Protein AF-A0A3D2C3Z0-F1 (afdb_monomer)

Nearest PDB structures (foldseek):
  6zbx-assembly2_B  TM=6.885E-01  e=6.252E-03  Niallia circulans
  4d4d-assembly1_A  TM=7.035E-01  e=7.865E-03  Niallia circulans
  5n0f-assembly2_B  TM=6.857E-01  e=1.084E-02  Niallia circulans
  6zbw-assembly2_B  TM=6.750E-01  e=1.969E-02  Niallia circulans
  4d4c-assembly2_B  TM=6.571E-01  e=2.842E-02  Niallia circulans

Structure (mmCIF, N/CA/C/O backbone):
data_AF-A0A3D2C3Z0-F1
#
_entry.id   AF-A0A3D2C3Z0-F1
#
loop_
_atom_site.group_PDB
_atom_site.id
_atom_site.type_symbol
_atom_site.label_atom_id
_atom_site.label_alt_id
_atom_site.label_comp_id
_atom_site.label_asym_id
_atom_site.label_entity_id
_atom_site.label_seq_id
_atom_site.pdbx_PDB_ins_code
_atom_site.Cartn_x
_atom_site.Cartn_y
_atom_site.Cartn_z
_atom_site.occupancy
_atom_site.B_iso_or_equiv
_atom_site.auth_seq_id
_atom_site.auth_comp_id
_atom_site.auth_asym_id
_atom_site.auth_atom_id
_atom_site.pdbx_PDB_model_num
ATOM 1 N N . MET A 1 1 ? 3.408 -24.732 -1.183 1.00 53.69 1 MET A N 1
ATOM 2 C CA . MET A 1 1 ? 3.438 -24.871 0.287 1.00 53.69 1 MET A CA 1
ATOM 3 C C . MET A 1 1 ? 4.216 -23.723 0.920 1.00 53.69 1 MET A C 1
ATOM 5 O O . MET A 1 1 ? 3.668 -23.059 1.785 1.00 53.69 1 MET A O 1
ATOM 9 N N . ASP A 1 2 ? 5.386 -23.364 0.386 1.00 82.00 2 ASP A N 1
ATOM 10 C CA . ASP A 1 2 ? 6.302 -22.374 0.982 1.00 82.00 2 ASP A CA 1
ATOM 11 C C . ASP A 1 2 ? 5.716 -20.996 1.355 1.00 82.00 2 ASP A C 1
ATOM 13 O O . ASP A 1 2 ? 6.081 -20.459 2.402 1.00 82.00 2 ASP A O 1
ATOM 17 N N . PHE A 1 3 ? 4.820 -20.408 0.547 1.00 88.25 3 PHE A N 1
ATOM 18 C CA . PHE A 1 3 ? 4.250 -19.080 0.839 1.00 88.25 3 PHE A CA 1
ATOM 19 C C . PHE A 1 3 ? 3.250 -19.091 2.000 1.00 88.25 3 PHE A C 1
ATOM 21 O O . PHE A 1 3 ? 3.317 -18.215 2.858 1.00 88.25 3 PHE A O 1
ATOM 28 N N . LEU A 1 4 ? 2.367 -20.094 2.058 1.00 91.88 4 LEU A N 1
ATOM 29 C CA . LEU A 1 4 ? 1.400 -20.237 3.153 1.00 91.88 4 LEU A CA 1
ATOM 30 C C . LEU A 1 4 ? 2.118 -20.544 4.470 1.00 91.88 4 LEU A C 1
ATOM 32 O O . LEU A 1 4 ? 1.808 -19.940 5.494 1.00 91.88 4 LEU A O 1
ATOM 36 N N . ASP A 1 5 ? 3.139 -21.403 4.431 1.00 90.69 5 ASP A N 1
ATOM 37 C CA . ASP A 1 5 ? 3.971 -21.682 5.602 1.00 90.69 5 ASP A CA 1
ATOM 38 C C . ASP A 1 5 ? 4.759 -20.439 6.033 1.00 90.69 5 ASP A C 1
ATOM 40 O O . ASP A 1 5 ? 4.932 -20.181 7.223 1.00 90.69 5 ASP A O 1
ATOM 44 N N . GLY A 1 6 ? 5.240 -19.643 5.073 1.00 90.94 6 GLY A N 1
ATOM 45 C CA . GLY A 1 6 ? 5.873 -18.350 5.331 1.00 90.94 6 GLY A CA 1
ATOM 46 C C . GLY A 1 6 ? 4.940 -17.368 6.035 1.00 90.94 6 GLY A C 1
ATOM 47 O O . GLY A 1 6 ? 5.336 -16.784 7.045 1.00 90.94 6 GLY A O 1
ATOM 48 N N . ALA A 1 7 ? 3.706 -17.236 5.545 1.00 92.44 7 ALA A N 1
ATOM 49 C CA . ALA A 1 7 ? 2.677 -16.391 6.142 1.00 92.44 7 ALA A CA 1
ATOM 50 C C . ALA A 1 7 ? 2.321 -16.852 7.563 1.00 92.44 7 ALA A C 1
ATOM 52 O O . ALA A 1 7 ? 2.337 -16.038 8.486 1.00 92.44 7 ALA A O 1
ATOM 53 N N . ARG A 1 8 ? 2.108 -18.160 7.773 1.00 92.62 8 ARG A N 1
ATOM 54 C CA . ARG A 1 8 ? 1.844 -18.724 9.108 1.00 92.62 8 ARG A CA 1
ATOM 55 C C . ARG A 1 8 ? 2.998 -18.482 10.076 1.00 92.62 8 ARG A C 1
ATOM 57 O O . ARG A 1 8 ? 2.762 -17.980 11.164 1.00 92.62 8 ARG A O 1
ATOM 64 N N . ARG A 1 9 ? 4.253 -18.714 9.673 1.00 93.44 9 ARG A N 1
ATOM 65 C CA . ARG A 1 9 ? 5.418 -18.420 10.534 1.00 93.44 9 ARG A CA 1
ATOM 66 C C . ARG A 1 9 ? 5.531 -16.940 10.903 1.00 93.44 9 ARG A C 1
ATOM 68 O O . ARG A 1 9 ? 5.956 -16.623 12.013 1.00 93.44 9 ARG A O 1
ATOM 75 N N . ALA A 1 10 ? 5.215 -16.039 9.971 1.00 92.50 10 ALA A N 1
ATOM 76 C CA . ALA A 1 10 ? 5.201 -14.605 10.247 1.00 92.50 10 ALA A CA 1
ATOM 77 C C . ALA A 1 10 ? 4.101 -14.255 11.259 1.00 92.50 10 ALA A C 1
ATOM 79 O O . ALA A 1 10 ? 4.373 -13.533 12.218 1.00 92.50 10 ALA A O 1
ATOM 80 N N . LEU A 1 11 ? 2.908 -14.830 11.092 1.00 92.94 11 LEU A N 1
ATOM 81 C CA . LEU A 1 11 ? 1.795 -14.658 12.017 1.00 92.94 11 LEU A CA 1
ATOM 82 C C . LEU A 1 11 ? 2.115 -15.225 13.407 1.00 92.94 11 LEU A C 1
ATOM 84 O O . LEU A 1 11 ? 1.961 -14.519 14.397 1.00 92.94 11 LEU A O 1
ATOM 88 N N . ASP A 1 12 ? 2.651 -16.444 13.496 1.00 92.50 12 ASP A N 1
ATOM 89 C CA . ASP A 1 12 ? 3.078 -17.067 14.758 1.00 92.50 12 ASP A CA 1
ATOM 90 C C . ASP A 1 12 ? 4.076 -16.190 15.520 1.00 92.50 12 ASP A C 1
ATOM 92 O O . ASP A 1 12 ? 4.072 -16.131 16.752 1.00 92.50 12 ASP A O 1
ATOM 96 N N . PHE A 1 13 ? 4.961 -15.504 14.793 1.00 93.69 13 PHE A N 1
ATOM 97 C CA . PHE A 1 13 ? 5.891 -14.562 15.393 1.00 93.69 13 PHE A CA 1
ATOM 98 C C . PHE A 1 13 ? 5.168 -13.333 15.952 1.00 93.69 13 PHE A C 1
ATOM 100 O O . PHE A 1 13 ? 5.453 -12.947 17.088 1.00 93.69 13 PHE A O 1
ATOM 107 N N . THR A 1 14 ? 4.247 -12.722 15.200 1.00 94.00 14 THR A N 1
ATOM 108 C CA . THR A 1 14 ? 3.534 -11.520 15.657 1.00 94.00 14 THR A CA 1
ATOM 109 C C . THR A 1 14 ? 2.558 -11.822 16.792 1.00 94.00 14 THR A C 1
ATOM 111 O O . THR A 1 14 ? 2.465 -11.018 17.720 1.00 94.00 14 THR A O 1
ATOM 114 N N . GLN A 1 15 ? 1.944 -13.013 16.821 1.00 94.44 15 GLN A N 1
ATOM 115 C CA . GLN A 1 15 ? 1.059 -13.462 17.909 1.00 94.44 15 GLN A CA 1
ATOM 116 C C . GLN A 1 15 ? 1.716 -13.428 19.294 1.00 94.44 15 GLN A C 1
ATOM 118 O O . GLN A 1 15 ? 1.035 -13.241 20.298 1.00 94.44 15 GLN A O 1
ATOM 123 N N . ARG A 1 16 ? 3.049 -13.528 19.375 1.00 95.00 16 ARG A N 1
ATOM 124 C CA . ARG A 1 16 ? 3.803 -13.420 20.641 1.00 95.00 16 ARG A CA 1
ATOM 125 C C . ARG A 1 16 ? 3.690 -12.050 21.309 1.00 95.00 16 ARG A C 1
ATOM 127 O O . ARG A 1 16 ? 4.049 -11.915 22.475 1.00 95.00 16 ARG A O 1
ATOM 134 N N . PHE A 1 17 ? 3.251 -11.047 20.558 1.00 96.50 17 PHE A N 1
ATOM 135 C CA . PHE A 1 17 ? 3.142 -9.659 20.988 1.00 96.50 17 PHE A CA 1
ATOM 136 C C . PHE A 1 17 ? 1.690 -9.183 21.061 1.00 96.50 17 PHE A C 1
ATOM 138 O O . PHE A 1 17 ? 1.469 -8.005 21.339 1.00 96.50 17 PHE A O 1
ATOM 145 N N . LEU A 1 18 ? 0.717 -10.058 20.780 1.00 97.38 18 LEU A N 1
ATOM 146 C CA . LEU A 1 18 ? -0.697 -9.712 20.830 1.00 97.38 18 LEU A CA 1
ATOM 147 C C . LEU A 1 18 ? -1.144 -9.523 22.284 1.00 97.38 18 LEU A C 1
ATOM 149 O O . LEU A 1 18 ? -0.844 -10.337 23.159 1.00 97.38 18 LEU A O 1
ATOM 153 N N . VAL A 1 19 ? -1.884 -8.451 22.524 1.00 97.25 19 VAL A N 1
ATOM 154 C CA . VAL A 1 19 ? -2.541 -8.131 23.787 1.00 97.25 19 VAL A CA 1
ATOM 155 C C . VAL A 1 19 ? -4.018 -7.920 23.506 1.00 97.25 19 VAL A C 1
ATOM 157 O O . VAL A 1 19 ? -4.378 -7.326 22.491 1.00 97.25 19 VAL A O 1
ATOM 160 N N . THR A 1 20 ? -4.854 -8.391 24.425 1.00 97.88 20 THR A N 1
ATOM 161 C CA . THR A 1 20 ? -6.291 -8.126 24.433 1.00 97.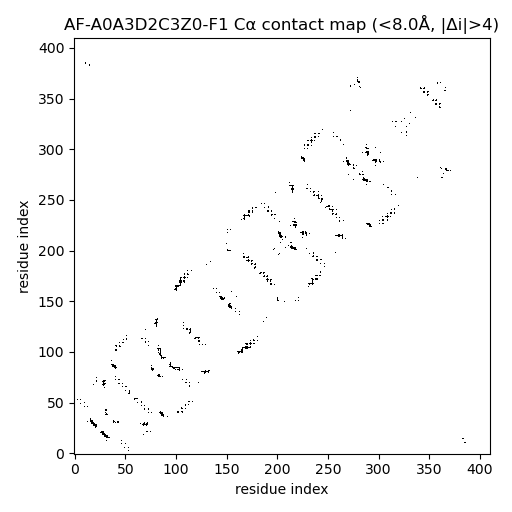88 20 THR A CA 1
ATOM 162 C C . THR A 1 20 ? -6.639 -7.329 25.680 1.00 97.88 20 THR A C 1
ATOM 164 O O . THR A 1 20 ? -6.213 -7.682 26.783 1.00 97.88 20 THR A O 1
ATOM 167 N N . GLU A 1 21 ? -7.447 -6.291 25.519 1.00 96.12 21 GLU A N 1
ATOM 168 C CA . GLU A 1 21 ? -8.000 -5.508 26.623 1.00 96.12 21 GLU A CA 1
ATOM 169 C C . GLU A 1 21 ? -9.461 -5.137 26.333 1.00 96.12 21 GLU A C 1
ATOM 171 O O . GLU A 1 21 ? -9.876 -5.178 25.174 1.00 96.12 21 GLU A O 1
ATOM 176 N N . PRO A 1 22 ? -10.280 -4.832 27.352 1.00 97.75 22 PRO A N 1
ATOM 177 C CA . PRO A 1 22 ? -11.629 -4.339 27.111 1.00 97.75 22 PRO A CA 1
ATOM 178 C C . PRO A 1 22 ? -11.583 -2.900 26.585 1.00 97.75 22 PRO A C 1
ATOM 180 O O . PRO A 1 22 ? -10.921 -2.047 27.177 1.00 97.75 22 PRO A O 1
ATOM 183 N N . ASP A 1 23 ? -12.333 -2.619 25.522 1.00 95.12 23 ASP A N 1
ATOM 184 C CA . ASP A 1 23 ? -12.636 -1.256 25.089 1.00 95.12 23 ASP A CA 1
ATOM 185 C C . ASP A 1 23 ? -13.309 -0.496 26.252 1.00 95.12 23 ASP A C 1
ATOM 187 O O . ASP A 1 23 ? -14.339 -0.949 26.764 1.00 95.12 23 ASP A O 1
ATOM 191 N N . PRO A 1 24 ? -12.764 0.653 26.693 1.00 94.00 24 PRO A N 1
ATOM 192 C CA . PRO A 1 24 ? -13.335 1.439 27.782 1.00 94.00 24 PRO A CA 1
ATOM 193 C C . PRO A 1 24 ? -14.790 1.880 27.568 1.00 94.00 24 PRO A C 1
ATOM 195 O O . PRO A 1 24 ? -15.494 2.107 28.555 1.00 94.00 24 PRO A O 1
ATOM 198 N N . ALA A 1 25 ? -15.233 2.041 26.318 1.00 92.31 25 ALA A N 1
ATOM 199 C CA . ALA A 1 25 ? -16.575 2.515 25.992 1.00 92.31 25 ALA A CA 1
ATOM 200 C C . ALA A 1 25 ? -17.605 1.376 25.961 1.00 92.31 25 ALA A C 1
ATOM 202 O O . ALA A 1 25 ? -18.664 1.488 26.582 1.00 92.31 25 ALA A O 1
ATOM 203 N N . SER A 1 26 ? -17.304 0.283 25.256 1.00 94.31 26 SER A N 1
ATOM 204 C CA . SER A 1 26 ? -18.239 -0.837 25.067 1.00 94.31 26 SER A CA 1
ATOM 205 C C . SER A 1 26 ? -18.057 -1.988 26.064 1.00 94.31 26 SER A C 1
ATOM 207 O O . SER A 1 26 ? -18.986 -2.764 26.292 1.00 94.31 26 SER A O 1
ATOM 209 N N . GLY A 1 27 ? -16.871 -2.122 26.664 1.00 96.62 27 GLY A N 1
ATOM 210 C CA . GLY A 1 27 ? -16.459 -3.285 27.451 1.00 96.62 27 GLY A CA 1
ATOM 211 C C . GLY A 1 27 ? -16.124 -4.525 26.612 1.00 96.62 27 GLY A C 1
ATOM 212 O O . GLY A 1 27 ? -15.727 -5.546 27.180 1.00 96.62 27 GLY A O 1
ATOM 213 N N . GLU A 1 28 ? -16.273 -4.470 25.286 1.00 97.50 28 GLU A N 1
ATOM 214 C CA . GLU A 1 28 ? -15.940 -5.579 24.393 1.00 97.50 28 GLU A CA 1
ATOM 215 C C . GLU A 1 28 ? -14.419 -5.732 24.236 1.00 97.50 28 GLU A C 1
ATOM 217 O O . GLU A 1 28 ? -13.689 -4.744 24.294 1.00 97.50 28 GLU A O 1
ATOM 222 N N . PRO A 1 29 ? -13.898 -6.952 24.022 1.00 98.25 29 PRO A N 1
ATOM 223 C CA . PRO A 1 29 ? -12.467 -7.139 23.838 1.00 98.25 29 PRO A CA 1
ATOM 224 C C . PRO A 1 29 ? -11.998 -6.508 22.523 1.00 98.25 29 PRO A C 1
ATOM 226 O O . PRO A 1 29 ? -12.573 -6.760 21.459 1.00 98.25 29 PRO A O 1
ATOM 229 N N . MET A 1 30 ? -10.901 -5.765 22.604 1.00 98.38 30 MET A N 1
ATOM 230 C CA . MET A 1 30 ? -10.121 -5.263 21.481 1.00 98.38 30 MET A CA 1
ATOM 231 C C . MET A 1 30 ? -8.688 -5.797 21.552 1.00 98.38 30 MET A C 1
ATOM 233 O O . MET A 1 30 ? -8.201 -6.125 22.635 1.00 98.38 30 MET A O 1
ATOM 237 N N . ALA A 1 31 ? -8.020 -5.926 20.404 1.00 98.31 31 ALA A N 1
ATOM 238 C CA . ALA A 1 31 ? -6.695 -6.537 20.323 1.00 98.31 31 ALA A CA 1
ATOM 239 C C . ALA A 1 31 ? -5.698 -5.683 19.534 1.00 98.31 31 ALA A C 1
ATOM 241 O O . ALA A 1 31 ? -6.004 -5.181 18.453 1.00 98.31 31 ALA A O 1
ATOM 242 N N . TYR A 1 32 ? -4.480 -5.572 20.061 1.00 98.06 32 TYR A N 1
ATOM 243 C CA . TYR A 1 32 ? -3.370 -4.844 19.447 1.00 98.06 32 TYR A CA 1
ATOM 244 C C . TYR A 1 32 ? -2.025 -5.495 19.780 1.00 98.06 32 TYR A C 1
ATOM 246 O O . TYR A 1 32 ? -1.941 -6.417 20.587 1.00 98.06 32 TYR A O 1
ATOM 254 N N . TYR A 1 33 ? -0.949 -5.016 19.154 1.00 96.81 33 TYR A N 1
ATOM 255 C CA . TYR A 1 33 ? 0.400 -5.534 19.383 1.00 96.81 33 TYR A CA 1
ATOM 256 C C . TYR A 1 33 ? 1.229 -4.596 20.261 1.00 96.81 33 TYR A C 1
ATOM 258 O O . TYR A 1 33 ? 1.241 -3.384 20.039 1.00 96.81 33 TYR A O 1
ATOM 266 N N . THR A 1 34 ? 1.980 -5.164 21.208 1.00 95.38 34 THR A N 1
ATOM 267 C CA . THR A 1 34 ? 2.925 -4.436 22.066 1.00 95.38 34 THR A CA 1
ATOM 268 C C . THR A 1 34 ? 4.353 -4.946 21.884 1.00 95.38 34 THR A C 1
ATOM 270 O O . THR A 1 34 ? 4.646 -6.127 22.067 1.00 95.38 34 THR A O 1
ATOM 273 N N . PHE A 1 35 ? 5.285 -4.054 21.545 1.00 92.00 35 PHE A N 1
ATOM 274 C CA . PHE A 1 35 ? 6.711 -4.384 21.493 1.00 92.00 35 PHE A CA 1
ATOM 275 C C . PHE A 1 35 ? 7.543 -3.229 22.043 1.00 92.00 35 PHE A C 1
ATOM 277 O O . PHE A 1 35 ? 7.430 -2.105 21.562 1.00 92.00 35 PHE A O 1
ATOM 284 N N . ASN A 1 36 ? 8.381 -3.491 23.053 1.00 90.31 36 ASN A N 1
ATOM 285 C CA . ASN A 1 36 ? 9.150 -2.460 23.768 1.00 90.31 36 ASN A CA 1
ATOM 286 C C . ASN A 1 36 ? 8.282 -1.271 24.225 1.00 90.31 36 ASN A C 1
ATOM 288 O O . ASN A 1 36 ? 8.650 -0.116 24.026 1.00 90.31 36 ASN A O 1
ATOM 292 N N . SER A 1 37 ? 7.111 -1.571 24.798 1.00 89.19 37 SER A N 1
ATOM 293 C CA . SER A 1 37 ? 6.115 -0.586 25.249 1.00 89.19 37 SER A CA 1
ATOM 294 C C . SER A 1 37 ? 5.559 0.328 24.151 1.00 89.19 37 SER A C 1
ATOM 296 O O . SER A 1 37 ? 4.965 1.352 24.468 1.00 89.19 37 SER A O 1
ATOM 298 N N . ASN A 1 38 ? 5.724 -0.043 22.881 1.00 91.88 38 ASN A N 1
ATOM 299 C CA . ASN A 1 38 ? 5.216 0.702 21.740 1.00 91.88 38 ASN A CA 1
ATOM 300 C C . ASN A 1 38 ? 4.017 -0.028 21.126 1.00 91.88 38 ASN A C 1
ATOM 302 O O . ASN A 1 38 ? 4.131 -1.202 20.757 1.00 91.88 38 ASN A O 1
ATOM 306 N N . GLN A 1 39 ? 2.897 0.678 20.991 1.00 94.62 39 GLN A N 1
ATOM 307 C CA . GLN A 1 39 ? 1.671 0.192 20.366 1.00 94.62 39 GLN A CA 1
ATOM 308 C C . GLN A 1 39 ? 1.291 1.155 19.241 1.00 94.62 39 GLN A C 1
ATOM 310 O O . GLN A 1 39 ? 0.907 2.304 19.479 1.00 94.62 39 GLN A O 1
ATOM 315 N N . LYS A 1 40 ? 1.441 0.693 17.999 1.00 95.12 40 LYS A N 1
ATOM 316 C CA . LYS A 1 40 ? 1.173 1.488 16.796 1.00 95.12 40 LYS A CA 1
ATOM 317 C C . LYS A 1 40 ? -0.035 0.931 16.068 1.00 95.12 40 LYS A C 1
ATOM 319 O O . LYS A 1 40 ? -0.078 -0.275 15.815 1.00 95.12 40 LYS A O 1
ATOM 324 N N . LEU A 1 41 ? -0.941 1.810 15.649 1.00 96.31 41 LEU A N 1
ATOM 325 C CA . LEU A 1 41 ? -2.112 1.435 14.855 1.00 96.31 41 LEU A CA 1
ATOM 326 C C . LEU A 1 41 ? -1.712 0.678 13.576 1.00 96.31 41 LEU A C 1
ATOM 328 O O . LEU A 1 41 ? -2.259 -0.386 13.300 1.00 96.31 41 LEU A O 1
ATOM 332 N N . GLY A 1 42 ? -0.675 1.146 12.871 1.00 94.75 42 GLY A N 1
ATOM 333 C CA . GLY A 1 42 ? -0.217 0.528 11.619 1.00 94.75 42 GLY A CA 1
ATOM 334 C C . GLY A 1 42 ? 0.235 -0.927 11.790 1.00 94.75 42 GLY A C 1
ATOM 335 O O . GLY A 1 42 ? 0.034 -1.754 10.907 1.00 94.75 42 GLY A O 1
ATOM 336 N N . THR A 1 43 ? 0.763 -1.297 12.965 1.00 95.12 43 THR A N 1
ATOM 337 C CA . THR A 1 43 ? 1.123 -2.696 13.251 1.00 95.12 43 THR A CA 1
ATOM 338 C C . THR A 1 43 ? -0.112 -3.594 13.294 1.00 95.12 43 THR A C 1
ATOM 340 O O . THR A 1 43 ? -0.064 -4.717 12.792 1.00 95.12 43 THR A O 1
ATOM 343 N N . VAL A 1 44 ? -1.209 -3.120 13.893 1.00 97.56 44 VAL A N 1
ATOM 344 C CA . VAL A 1 44 ? -2.479 -3.862 13.953 1.00 97.56 44 VAL A CA 1
ATOM 345 C C . VAL A 1 44 ? -3.063 -3.992 12.555 1.00 97.56 44 VAL A C 1
ATOM 347 O O . VAL A 1 44 ? -3.389 -5.100 12.143 1.00 97.56 44 VAL A O 1
ATOM 350 N N . VAL A 1 45 ? -3.102 -2.888 11.809 1.00 97.12 45 VAL A N 1
ATOM 351 C CA . VAL A 1 45 ? -3.641 -2.842 10.447 1.00 97.12 45 VAL A CA 1
ATOM 352 C C . VAL A 1 45 ? -2.930 -3.822 9.512 1.00 97.12 45 VAL A C 1
ATOM 354 O O . VAL A 1 45 ? -3.587 -4.664 8.905 1.00 97.12 45 VAL A O 1
ATOM 357 N N . VAL A 1 46 ? -1.598 -3.774 9.421 1.00 94.88 46 VAL A N 1
ATOM 358 C CA . VAL A 1 46 ? -0.849 -4.645 8.495 1.00 94.88 46 VAL A CA 1
ATOM 359 C C . VAL A 1 46 ? -1.018 -6.125 8.852 1.00 94.88 46 VAL A C 1
ATOM 361 O O . VAL A 1 46 ? -1.145 -6.968 7.965 1.00 94.88 46 VAL A O 1
ATOM 364 N N . ASN A 1 47 ? -1.064 -6.461 10.146 1.00 97.00 47 ASN A N 1
ATOM 365 C CA . ASN A 1 47 ? -1.333 -7.836 10.570 1.00 97.00 47 ASN A CA 1
ATOM 366 C C . ASN A 1 47 ? -2.768 -8.260 10.252 1.00 97.00 47 ASN A C 1
ATOM 368 O O . ASN A 1 47 ? -2.962 -9.376 9.789 1.00 97.00 47 ASN A O 1
ATOM 372 N N . LEU A 1 48 ? -3.756 -7.393 10.477 1.00 98.38 48 LEU A N 1
ATOM 373 C CA . LEU A 1 48 ? -5.156 -7.663 10.155 1.00 98.38 48 LEU A CA 1
ATOM 374 C C . LEU A 1 48 ? -5.320 -7.951 8.659 1.00 98.38 48 LEU A C 1
ATOM 376 O O . LEU A 1 48 ? -5.899 -8.976 8.306 1.00 98.38 48 LEU A O 1
ATOM 380 N N . LEU A 1 49 ? -4.759 -7.106 7.786 1.00 97.19 49 LEU A N 1
ATOM 381 C CA . LEU A 1 49 ? -4.791 -7.317 6.333 1.00 97.19 49 LEU A CA 1
ATOM 382 C C . LEU A 1 49 ? -4.138 -8.656 5.950 1.00 97.19 49 LEU A C 1
ATOM 384 O O . LEU A 1 49 ? -4.727 -9.443 5.212 1.00 97.19 49 LEU A O 1
ATOM 388 N N . GLY A 1 50 ? -2.968 -8.961 6.522 1.00 96.25 50 GLY A N 1
ATOM 389 C CA . GLY A 1 50 ? -2.280 -10.233 6.286 1.00 96.25 50 GLY A CA 1
ATOM 390 C C . GLY A 1 50 ? -3.057 -11.462 6.777 1.00 96.25 50 GLY A C 1
ATOM 391 O O . GLY A 1 50 ? -3.049 -12.495 6.107 1.00 96.25 50 GLY A O 1
ATOM 392 N N . ILE A 1 51 ? -3.748 -11.365 7.918 1.00 98.06 51 ILE A N 1
ATOM 393 C CA . ILE A 1 51 ? -4.608 -12.435 8.444 1.00 98.06 51 ILE A CA 1
ATOM 394 C C . ILE A 1 51 ? -5.814 -12.645 7.526 1.00 98.06 51 ILE A C 1
ATOM 396 O O . ILE A 1 51 ? -6.118 -13.792 7.215 1.00 98.06 51 ILE A O 1
ATOM 400 N N . ILE A 1 52 ? -6.468 -11.576 7.058 1.00 98.19 52 ILE A N 1
ATOM 401 C CA . ILE A 1 52 ? -7.593 -11.674 6.112 1.00 98.19 52 ILE A CA 1
ATOM 402 C C . ILE A 1 52 ? -7.157 -12.376 4.822 1.00 98.19 52 ILE A C 1
ATOM 404 O O . ILE A 1 52 ? -7.843 -13.286 4.354 1.00 98.19 52 ILE A O 1
ATOM 408 N N . ASP A 1 53 ? -6.011 -11.998 4.254 1.00 95.56 53 ASP A N 1
ATOM 409 C CA . ASP A 1 53 ? -5.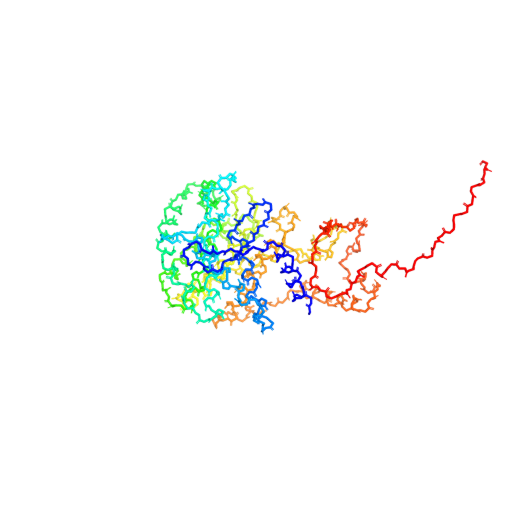508 -12.627 3.030 1.00 95.56 53 ASP A CA 1
ATOM 410 C C . ASP A 1 53 ? -5.152 -14.104 3.251 1.00 95.56 53 ASP A C 1
ATOM 412 O O . ASP A 1 53 ? -5.476 -14.953 2.416 1.00 95.56 53 ASP A O 1
ATOM 416 N N . LEU A 1 54 ? -4.550 -14.447 4.396 1.00 96.00 54 LEU A N 1
ATOM 417 C CA . LEU A 1 54 ? -4.269 -15.837 4.760 1.00 96.00 54 LEU A CA 1
ATOM 418 C C . LEU A 1 54 ? -5.555 -16.648 4.979 1.00 96.00 54 LEU A C 1
ATOM 420 O O . LEU A 1 54 ? -5.646 -17.785 4.510 1.00 96.00 54 LEU A O 1
ATOM 424 N N . ALA A 1 55 ? -6.544 -16.075 5.661 1.00 96.94 55 ALA A N 1
ATOM 425 C CA . ALA A 1 55 ? -7.851 -16.679 5.895 1.00 96.94 55 ALA A CA 1
ATOM 426 C C . ALA A 1 55 ? -8.547 -16.992 4.567 1.00 96.94 55 ALA A C 1
ATOM 428 O O . ALA A 1 55 ? -8.902 -18.144 4.323 1.00 96.94 55 ALA A O 1
ATOM 429 N N . ARG A 1 56 ? -8.615 -16.018 3.650 1.00 95.94 56 ARG A N 1
ATOM 430 C CA . ARG A 1 56 ? -9.160 -16.192 2.290 1.00 95.94 56 ARG A CA 1
ATOM 431 C C . ARG A 1 56 ? -8.403 -17.251 1.488 1.00 95.94 56 ARG A C 1
ATOM 433 O O . ARG A 1 56 ? -9.022 -18.078 0.828 1.00 95.94 56 ARG A O 1
ATOM 440 N N . ALA A 1 57 ? -7.070 -17.256 1.550 1.00 95.25 57 ALA A N 1
ATOM 441 C CA . ALA A 1 57 ? -6.242 -18.208 0.808 1.00 95.25 57 ALA A CA 1
ATOM 442 C C . ALA A 1 57 ? -6.337 -19.651 1.334 1.00 95.25 57 ALA A C 1
ATOM 444 O O . ALA A 1 57 ? -5.976 -20.587 0.619 1.00 95.25 57 ALA A O 1
ATOM 445 N N . THR A 1 58 ? -6.777 -19.834 2.581 1.00 95.12 58 THR A N 1
ATOM 446 C CA . THR A 1 58 ? -6.868 -21.146 3.239 1.00 95.12 58 THR A CA 1
ATOM 447 C C . THR A 1 58 ? -8.294 -21.574 3.571 1.00 95.12 58 THR A C 1
ATOM 449 O O . THR A 1 58 ? -8.460 -22.665 4.109 1.00 95.12 58 THR A O 1
ATOM 452 N N . ASP A 1 59 ? -9.292 -20.748 3.244 1.00 95.88 59 ASP A N 1
ATOM 453 C CA . ASP A 1 59 ? -10.696 -20.923 3.642 1.00 95.88 59 ASP A CA 1
ATOM 454 C C . ASP A 1 59 ? -10.839 -21.183 5.158 1.00 95.88 59 ASP A C 1
ATOM 456 O O . ASP A 1 59 ? -11.555 -22.076 5.611 1.00 95.88 59 ASP A O 1
ATOM 460 N N . SER A 1 60 ? -10.061 -20.444 5.957 1.00 95.81 60 SER A N 1
ATOM 461 C CA . SER A 1 60 ? -9.952 -20.631 7.407 1.00 95.81 60 SER A CA 1
ATOM 462 C C . SER A 1 60 ? -10.657 -19.517 8.170 1.00 95.81 60 SER A C 1
ATOM 464 O O . SER A 1 60 ? -10.393 -18.346 7.929 1.00 95.81 60 SER A O 1
ATOM 466 N N . GLN A 1 61 ? -11.460 -19.897 9.164 1.00 97.50 61 GLN A N 1
ATOM 467 C CA . GLN A 1 61 ? -12.113 -18.990 10.123 1.00 97.50 61 GLN A CA 1
ATOM 468 C C . GLN A 1 61 ? -11.391 -18.945 11.482 1.00 97.50 61 GLN A C 1
ATOM 470 O O . GLN A 1 61 ? -11.905 -18.410 12.463 1.00 97.50 61 GLN A O 1
ATOM 475 N N . GLU A 1 62 ? -10.192 -19.535 11.565 1.00 96.81 62 GLU A N 1
ATOM 476 C CA . GLU A 1 62 ? -9.395 -19.666 12.797 1.00 96.81 62 GLU A CA 1
ATOM 477 C C . GLU A 1 62 ? -9.182 -18.324 13.523 1.00 96.81 62 GLU A C 1
ATOM 479 O O . GLU A 1 62 ? -9.099 -18.289 14.750 1.00 96.81 62 GLU A O 1
ATOM 484 N N . TRP A 1 63 ? -9.133 -17.218 12.775 1.00 97.69 63 TRP A N 1
ATOM 485 C CA . TRP A 1 63 ? -8.800 -15.890 13.291 1.00 97.69 63 TRP A CA 1
ATOM 486 C C . TRP A 1 63 ? -9.982 -14.921 13.344 1.00 97.69 63 TRP A C 1
ATOM 488 O O . TRP A 1 63 ? -9.773 -13.745 13.633 1.00 97.69 63 TRP A O 1
ATOM 498 N N . ASP A 1 64 ? -11.214 -15.369 13.101 1.00 98.56 64 ASP A N 1
ATOM 499 C CA . ASP A 1 64 ? -12.371 -14.472 12.980 1.00 98.56 64 ASP A CA 1
ATOM 500 C C . ASP A 1 64 ? -12.580 -13.604 14.229 1.00 98.56 64 ASP A C 1
ATOM 502 O O . ASP A 1 64 ? -12.754 -12.389 14.133 1.00 98.56 64 ASP A O 1
ATOM 506 N N . GLU A 1 65 ? -12.501 -14.194 15.423 1.00 98.38 65 GLU A N 1
ATOM 507 C CA . GLU A 1 65 ? -12.634 -13.425 16.666 1.00 98.38 65 GLU A CA 1
ATOM 508 C C . GLU A 1 65 ? -11.470 -12.454 16.879 1.00 98.38 65 GLU A C 1
ATOM 510 O O . GLU A 1 65 ? -11.677 -11.326 17.325 1.00 98.38 65 GLU A O 1
ATOM 515 N N . GLN A 1 66 ? -10.253 -12.842 16.500 1.00 98.44 66 GLN A N 1
ATOM 516 C CA . GLN A 1 66 ? -9.094 -11.956 16.557 1.00 98.44 66 GLN A CA 1
ATOM 517 C C . GLN A 1 66 ? -9.244 -10.773 15.591 1.00 98.44 66 GLN A C 1
ATOM 519 O O . GLN A 1 66 ? -8.955 -9.638 15.971 1.00 98.44 66 GLN A O 1
ATOM 524 N N . LEU A 1 67 ? -9.733 -11.013 14.374 1.00 98.75 67 LEU A N 1
ATOM 525 C CA . LEU A 1 67 ? -10.002 -9.977 13.377 1.00 98.75 67 LEU A CA 1
ATOM 526 C C . LEU A 1 67 ? -11.036 -8.966 13.882 1.00 98.75 67 LEU A C 1
ATOM 528 O O . LEU A 1 67 ? -10.808 -7.763 13.767 1.00 98.75 67 LEU A O 1
ATOM 532 N N . LYS A 1 68 ? -12.121 -9.426 14.517 1.00 98.69 68 LYS A N 1
ATOM 533 C CA . LYS A 1 68 ? -13.117 -8.536 15.143 1.00 98.69 68 LYS A CA 1
ATOM 534 C C . LYS A 1 68 ? -12.509 -7.709 16.275 1.00 98.69 68 LYS A C 1
ATOM 536 O O . LYS A 1 68 ? -12.751 -6.508 16.354 1.00 98.69 68 LYS A O 1
ATOM 541 N N . GLN A 1 69 ? -11.695 -8.320 17.138 1.00 98.75 69 GLN A N 1
ATOM 542 C CA . GLN A 1 69 ? -11.010 -7.604 18.222 1.00 98.75 69 GLN A CA 1
ATOM 543 C C . GLN A 1 69 ? -10.029 -6.548 17.681 1.00 98.75 69 GLN A C 1
ATOM 545 O O . GLN A 1 69 ? -9.953 -5.445 18.222 1.00 98.75 69 GLN A O 1
ATOM 550 N N . MET A 1 70 ? -9.305 -6.848 16.601 1.00 98.75 70 MET A N 1
ATOM 551 C CA . MET A 1 70 ? -8.448 -5.872 15.919 1.00 98.75 70 MET A CA 1
ATOM 552 C C . MET A 1 70 ? -9.260 -4.758 15.256 1.00 98.75 70 MET A C 1
ATOM 554 O O . MET A 1 70 ? -8.882 -3.595 15.355 1.00 98.75 70 MET A O 1
ATOM 558 N N . GLY A 1 71 ? -10.393 -5.088 14.631 1.00 98.62 71 GLY A N 1
ATOM 559 C CA . GLY A 1 71 ? -11.324 -4.108 14.070 1.00 98.62 71 GLY A CA 1
ATOM 560 C C . GLY A 1 71 ? -11.845 -3.135 15.123 1.00 98.62 71 GLY A C 1
ATOM 561 O O . GLY A 1 71 ? -11.799 -1.924 14.921 1.00 98.62 71 GLY A O 1
ATOM 562 N N . ARG A 1 72 ? -12.247 -3.644 16.295 1.00 98.69 72 ARG A N 1
ATOM 563 C CA . ARG A 1 72 ? -12.645 -2.805 17.437 1.00 98.69 72 ARG A CA 1
ATOM 564 C C . ARG A 1 72 ? -11.512 -1.910 17.918 1.00 98.69 72 ARG A C 1
ATOM 566 O O . ARG A 1 72 ? -11.766 -0.752 18.215 1.00 98.69 72 ARG A O 1
ATOM 573 N N . PHE A 1 73 ? -10.272 -2.406 17.950 1.00 98.62 73 PHE A N 1
ATOM 574 C CA . PHE A 1 73 ? -9.123 -1.560 18.274 1.00 98.62 73 PHE A CA 1
ATOM 575 C C . PHE A 1 73 ? -8.950 -0.433 17.248 1.00 98.62 73 PHE A C 1
ATOM 577 O O . PHE A 1 73 ? -8.733 0.708 17.635 1.00 98.62 73 PHE A O 1
ATOM 584 N N . ILE A 1 74 ? -9.084 -0.713 15.947 1.00 98.44 74 ILE A N 1
ATOM 585 C CA . ILE A 1 74 ? -9.004 0.326 14.908 1.00 98.44 74 ILE A CA 1
ATOM 586 C C . ILE A 1 74 ? -10.093 1.390 15.117 1.00 98.44 74 ILE A C 1
ATOM 588 O O . ILE A 1 74 ? -9.777 2.578 15.087 1.00 98.44 74 ILE A O 1
ATOM 592 N N . LEU A 1 75 ? -11.338 0.980 15.384 1.00 98.25 75 LEU A N 1
ATOM 593 C CA . LEU A 1 75 ? -12.444 1.900 15.679 1.00 98.25 75 LEU A CA 1
ATOM 594 C C . LEU A 1 75 ? -12.201 2.705 16.963 1.00 98.25 75 LEU A C 1
ATOM 596 O O . LEU A 1 75 ? -12.422 3.909 16.974 1.00 98.25 75 LEU A O 1
ATOM 600 N N . PHE A 1 76 ? -11.676 2.076 18.016 1.00 97.81 76 PHE A N 1
ATOM 601 C CA . PHE A 1 76 ? -11.282 2.748 19.259 1.00 97.81 76 PHE A CA 1
ATOM 602 C C . PHE A 1 76 ? -10.205 3.823 19.033 1.00 97.81 76 PHE A C 1
ATOM 604 O O . PHE A 1 76 ? -10.185 4.847 19.714 1.00 97.81 76 PHE A O 1
ATOM 611 N N . MET A 1 77 ? -9.310 3.614 18.064 1.00 97.06 77 MET A N 1
ATOM 612 C CA . MET A 1 77 ? -8.281 4.591 17.704 1.00 97.06 77 MET A CA 1
ATOM 613 C C . MET A 1 77 ? -8.816 5.749 16.848 1.00 97.06 77 MET A C 1
ATOM 615 O O . MET A 1 77 ? -8.072 6.706 16.616 1.00 97.06 77 MET A O 1
ATOM 619 N N . GLN A 1 78 ? -10.063 5.690 16.376 1.00 97.31 78 GLN A N 1
ATOM 620 C CA . GLN A 1 78 ? -10.697 6.769 15.626 1.00 97.31 78 GLN A CA 1
ATOM 621 C C . GLN A 1 78 ? -11.359 7.778 16.573 1.00 97.31 78 GLN A C 1
ATOM 623 O O . GLN A 1 78 ? -12.113 7.421 17.472 1.00 97.31 78 GLN A O 1
ATOM 628 N N . GLU A 1 79 ? -11.084 9.060 16.366 1.00 96.06 79 GLU A N 1
ATOM 629 C CA . GLU A 1 79 ? -11.760 10.162 17.045 1.00 96.06 79 GLU A CA 1
ATOM 630 C C . GLU A 1 79 ? -13.148 10.418 16.438 1.00 96.06 79 GLU A C 1
ATOM 632 O O . GLU A 1 79 ? -13.393 10.120 15.269 1.00 96.06 79 GLU A O 1
ATOM 637 N N . ASP A 1 80 ? -14.032 11.077 17.194 1.00 96.50 80 ASP A N 1
ATOM 638 C CA . ASP A 1 80 ? -15.396 11.427 16.756 1.00 96.50 80 ASP A CA 1
ATOM 639 C C . ASP A 1 80 ? -15.437 12.218 15.435 1.00 96.50 80 ASP A C 1
ATOM 641 O O . ASP A 1 80 ? -16.412 12.155 14.687 1.00 96.50 80 ASP A O 1
ATOM 645 N N . ASN A 1 81 ? -14.381 12.984 15.141 1.00 96.75 81 ASN A N 1
ATOM 646 C CA . ASN A 1 81 ? -14.260 13.768 13.912 1.00 96.75 81 ASN A CA 1
ATOM 647 C C . ASN A 1 81 ? -13.797 12.939 12.698 1.00 96.75 81 ASN A C 1
ATOM 649 O O . ASN A 1 81 ? -13.705 13.506 11.619 1.00 96.75 81 ASN A O 1
ATOM 653 N N . GLY A 1 82 ? -13.487 11.649 12.859 1.00 96.38 82 GLY A N 1
ATOM 654 C CA . GLY A 1 82 ? -13.005 10.757 11.802 1.00 96.38 82 GLY A CA 1
ATOM 655 C C . GLY A 1 82 ? -11.483 10.599 11.714 1.00 96.38 82 GLY A C 1
ATOM 656 O O . GLY A 1 82 ? -11.012 9.704 11.006 1.00 96.38 82 GLY A O 1
ATOM 657 N N . LYS A 1 83 ? -10.706 11.413 12.438 1.00 96.31 83 LYS A N 1
ATOM 658 C CA . LYS A 1 83 ? -9.240 11.318 12.515 1.00 96.31 83 LYS A CA 1
ATOM 659 C C . LYS A 1 83 ? -8.812 10.038 13.232 1.00 96.31 83 LYS A C 1
ATOM 661 O O . LYS A 1 83 ? -9.407 9.671 14.237 1.00 96.31 83 LYS A O 1
ATOM 666 N N . PHE A 1 84 ? -7.725 9.405 12.791 1.00 96.12 84 PHE A N 1
ATOM 667 C CA . PHE A 1 84 ? -7.126 8.284 13.523 1.00 96.12 84 PHE A CA 1
ATOM 668 C C . PHE A 1 84 ? -5.939 8.707 14.390 1.00 96.12 84 PHE A C 1
ATOM 670 O O . PHE A 1 84 ? -5.051 9.450 13.964 1.00 96.12 84 PHE A O 1
ATOM 677 N N . ASN A 1 85 ? -5.874 8.143 15.594 1.00 95.06 85 ASN A N 1
ATOM 678 C CA . ASN A 1 85 ? -4.709 8.208 16.461 1.00 95.06 85 ASN A CA 1
ATOM 679 C C . ASN A 1 85 ? -3.693 7.121 16.082 1.00 95.06 85 ASN A C 1
ATOM 681 O O . ASN A 1 85 ? -4.003 5.935 16.012 1.00 95.06 85 ASN A O 1
ATOM 685 N N . GLY A 1 86 ? -2.438 7.513 15.855 1.00 93.88 86 GLY A N 1
ATOM 686 C CA . GLY A 1 86 ? -1.393 6.577 15.422 1.00 93.88 86 GLY A CA 1
ATOM 687 C C . GLY A 1 86 ? -0.800 5.712 16.542 1.00 93.88 86 GLY A C 1
ATOM 688 O O . GLY A 1 86 ? -0.205 4.667 16.258 1.00 93.88 86 GLY A O 1
ATOM 689 N N . TYR A 1 87 ? -0.941 6.138 17.803 1.00 95.56 87 TYR A N 1
ATOM 690 C CA . TYR A 1 87 ? -0.236 5.562 18.952 1.00 95.56 87 TYR A CA 1
ATOM 691 C C . TYR A 1 87 ? -1.164 5.344 20.148 1.00 95.56 87 TYR A C 1
ATOM 693 O O . TYR A 1 87 ? -1.818 6.280 20.602 1.00 95.56 87 TYR A O 1
ATOM 701 N N . HIS A 1 88 ? -1.154 4.128 20.695 1.00 95.25 88 HIS A N 1
ATOM 702 C CA . HIS A 1 88 ? -1.872 3.756 21.917 1.00 95.25 88 HIS A CA 1
ATOM 703 C C . HIS A 1 88 ? -0.881 3.508 23.063 1.00 95.25 88 HIS A C 1
ATOM 705 O O . HIS A 1 88 ? -0.630 2.376 23.449 1.00 95.25 88 HIS A O 1
ATOM 711 N N . VAL A 1 89 ? -0.245 4.566 23.565 1.00 94.69 89 VAL A N 1
ATOM 712 C CA . VAL A 1 89 ? 0.858 4.462 24.538 1.00 94.69 89 VAL A CA 1
ATOM 713 C C . VAL A 1 89 ? 0.520 5.158 25.860 1.00 94.69 89 VAL A C 1
ATOM 715 O O . VAL A 1 89 ? -0.367 6.010 25.912 1.00 94.69 89 VAL A O 1
ATOM 718 N N . SER A 1 90 ? 1.241 4.833 26.939 1.00 92.88 90 SER A N 1
ATOM 719 C CA . SER A 1 90 ? 1.068 5.512 28.233 1.00 92.88 90 SER A CA 1
ATOM 720 C C . SER A 1 90 ? 1.541 6.970 28.190 1.00 92.88 90 SER A C 1
ATOM 722 O O . SER A 1 90 ? 2.345 7.344 27.337 1.00 92.88 90 SER A O 1
ATOM 724 N N . LYS A 1 91 ? 1.092 7.789 29.151 1.00 93.88 91 LYS A N 1
ATOM 725 C CA . LYS A 1 91 ? 1.426 9.226 29.260 1.00 93.88 91 LYS A CA 1
ATOM 726 C C . LYS A 1 91 ? 2.923 9.514 29.370 1.00 93.88 91 LYS A C 1
ATOM 728 O O . LYS A 1 91 ? 3.372 10.596 29.009 1.00 93.88 91 LYS A O 1
ATOM 733 N N . GLU A 1 92 ? 3.684 8.559 29.884 1.00 94.12 92 GLU A N 1
ATOM 734 C CA . GLU A 1 92 ? 5.127 8.650 30.088 1.00 94.12 92 GLU A CA 1
ATOM 735 C C . GLU A 1 92 ? 5.916 8.266 28.826 1.00 94.12 92 GLU A C 1
ATOM 737 O O . GLU A 1 92 ? 7.122 8.514 28.754 1.00 94.12 92 GLU A O 1
ATOM 742 N N . HIS A 1 93 ? 5.267 7.658 27.828 1.00 95.00 93 HIS A N 1
ATOM 743 C CA . HIS A 1 93 ? 5.913 7.287 26.576 1.00 95.00 93 HIS A CA 1
ATOM 744 C C . HIS A 1 93 ? 6.134 8.519 25.696 1.00 95.00 93 HIS A C 1
ATOM 746 O O . HIS A 1 93 ? 5.253 9.356 25.524 1.00 95.00 93 HIS A O 1
ATOM 752 N N . SER A 1 94 ? 7.278 8.578 25.011 1.00 93.50 94 SER A N 1
ATOM 753 C CA . SER A 1 94 ? 7.618 9.680 24.101 1.00 93.50 94 SER A CA 1
ATOM 754 C C . SER A 1 94 ? 6.630 9.901 22.948 1.00 93.50 94 SER A C 1
ATOM 756 O O . SER A 1 94 ? 6.616 10.993 22.401 1.00 93.50 94 SER A O 1
ATOM 758 N N . TYR A 1 95 ? 5.812 8.903 22.584 1.00 91.50 95 TYR A N 1
ATOM 759 C CA . TYR A 1 95 ? 4.841 8.970 21.484 1.00 91.50 95 TYR A CA 1
ATOM 760 C C . TYR A 1 95 ? 3.456 9.414 21.966 1.00 91.50 95 TYR A C 1
ATOM 762 O O . TYR A 1 95 ? 2.552 9.570 21.149 1.00 91.50 95 TYR A O 1
ATOM 770 N N . TYR A 1 96 ? 3.270 9.623 23.272 1.00 92.12 96 TYR A N 1
ATOM 771 C CA . TYR A 1 96 ? 1.984 10.036 23.811 1.00 92.12 96 TYR A CA 1
ATOM 772 C C . TYR A 1 96 ? 1.577 11.400 23.252 1.00 92.12 96 TYR A C 1
ATOM 774 O O . TYR A 1 96 ? 2.314 12.378 23.373 1.00 92.12 96 TYR A O 1
ATOM 782 N N . GLY A 1 97 ? 0.402 11.455 22.622 1.00 87.88 97 GLY A N 1
ATOM 783 C CA . GLY A 1 97 ? -0.114 12.665 21.980 1.00 87.88 97 GLY A CA 1
ATOM 784 C C . GLY A 1 97 ? 0.643 13.096 20.719 1.00 87.88 97 GLY A C 1
ATOM 785 O O . GLY A 1 97 ? 0.317 14.143 20.161 1.00 87.88 97 GLY A O 1
ATOM 786 N N . MET A 1 98 ? 1.633 12.324 20.248 1.00 88.81 98 MET A N 1
ATOM 787 C CA . MET A 1 98 ? 2.239 12.587 18.946 1.00 88.81 98 MET A CA 1
ATOM 788 C C . MET A 1 98 ? 1.216 12.326 17.845 1.00 88.81 98 MET A C 1
ATOM 790 O O . MET A 1 98 ? 0.593 11.266 17.793 1.00 88.81 98 MET A O 1
ATOM 794 N N . GLN A 1 99 ? 1.095 13.281 16.930 1.00 83.44 99 GLN A N 1
ATOM 795 C CA . GLN A 1 99 ? 0.281 13.121 15.735 1.00 83.44 99 GLN A CA 1
ATOM 796 C C . GLN A 1 99 ? 1.109 12.467 14.634 1.00 83.44 99 GLN A C 1
ATOM 798 O O . GLN A 1 99 ? 2.291 12.769 14.463 1.00 83.44 99 GLN A O 1
ATOM 803 N N . ASN A 1 100 ? 0.490 11.532 13.921 1.00 80.94 100 ASN A N 1
ATOM 804 C CA . ASN A 1 100 ? 1.103 10.870 12.788 1.00 80.94 100 ASN A CA 1
ATOM 805 C C . ASN A 1 100 ? 0.029 10.494 11.763 1.00 80.94 100 ASN A C 1
ATOM 807 O O . ASN A 1 100 ? -0.620 9.459 11.900 1.00 80.94 100 ASN A O 1
ATOM 811 N N . ASP A 1 101 ? -0.110 11.316 10.726 1.00 83.31 101 ASP A N 1
ATOM 812 C CA . ASP A 1 101 ? -1.077 11.116 9.642 1.00 83.31 101 ASP A CA 1
ATOM 813 C C . ASP A 1 101 ? -0.582 10.123 8.565 1.00 83.31 101 ASP A C 1
ATOM 815 O O . ASP A 1 101 ? -1.100 10.083 7.455 1.00 83.31 101 ASP A O 1
ATOM 819 N N . ILE A 1 102 ? 0.395 9.270 8.898 1.00 80.69 102 ILE A N 1
ATOM 820 C CA . ILE A 1 102 ? 0.870 8.169 8.043 1.00 80.69 102 ILE A CA 1
ATOM 821 C C . ILE A 1 102 ? -0.153 7.025 7.931 1.00 80.69 102 ILE A C 1
ATOM 823 O O . ILE A 1 102 ? -0.350 6.476 6.853 1.00 80.69 102 ILE A O 1
ATOM 827 N N . VAL A 1 103 ? -0.786 6.652 9.047 1.00 89.75 103 VAL A N 1
ATOM 828 C CA . VAL A 1 103 ? -1.599 5.427 9.189 1.00 89.75 103 VAL A CA 1
ATOM 829 C C . VAL A 1 103 ? -3.103 5.559 8.842 1.00 89.75 103 VAL A C 1
ATOM 831 O O . VAL A 1 103 ? -3.765 4.532 8.700 1.00 89.75 103 VAL A O 1
ATOM 834 N N . PRO A 1 104 ? -3.727 6.746 8.705 1.00 94.25 104 PRO A N 1
ATOM 835 C CA . PRO A 1 104 ? -5.185 6.828 8.695 1.00 94.25 104 PRO A CA 1
ATOM 836 C C . PRO A 1 104 ? -5.802 6.203 7.430 1.00 94.25 104 PRO A C 1
ATOM 838 O O . PRO A 1 104 ? -6.853 5.577 7.518 1.00 94.25 104 PRO A O 1
ATOM 841 N N . GLY A 1 105 ? -5.125 6.280 6.276 1.00 95.94 105 GLY A N 1
ATOM 842 C CA . GLY A 1 105 ? -5.537 5.555 5.067 1.00 95.94 105 GLY A CA 1
ATOM 843 C C . GLY A 1 105 ? -5.431 4.032 5.211 1.00 95.94 105 GLY A C 1
ATOM 844 O O . GLY A 1 105 ? -6.313 3.312 4.749 1.00 95.94 105 GLY A O 1
ATOM 845 N N . GLU A 1 106 ? -4.394 3.532 5.897 1.00 95.69 106 GLU A N 1
ATOM 846 C CA . GLU A 1 106 ? -4.235 2.098 6.184 1.00 95.69 106 GLU A CA 1
ATOM 847 C C . GLU A 1 106 ? -5.410 1.603 7.036 1.00 95.69 106 GLU A C 1
ATOM 849 O O . GLU A 1 106 ? -6.040 0.592 6.723 1.00 95.69 106 GLU A O 1
ATOM 854 N N . ALA A 1 107 ? -5.731 2.343 8.101 1.00 98.00 107 ALA A N 1
ATOM 855 C CA . ALA A 1 107 ? -6.831 2.028 9.005 1.00 98.00 107 ALA A CA 1
ATOM 856 C C . ALA A 1 107 ? -8.183 2.006 8.279 1.00 98.00 107 ALA A C 1
ATOM 858 O O . ALA A 1 107 ? -8.939 1.045 8.426 1.00 98.00 107 ALA A O 1
ATOM 859 N N . ALA A 1 108 ? -8.455 3.013 7.442 1.00 98.38 108 ALA A N 1
ATOM 860 C CA . ALA A 1 108 ? -9.665 3.054 6.630 1.00 98.38 108 ALA A CA 1
ATOM 861 C C . ALA A 1 108 ? -9.761 1.848 5.679 1.00 98.38 108 ALA A C 1
ATOM 863 O O . ALA A 1 108 ? -10.804 1.199 5.612 1.00 98.38 108 ALA A O 1
ATOM 864 N N . LEU A 1 109 ? -8.667 1.488 4.999 1.00 98.19 109 LEU A N 1
ATOM 865 C CA . LEU A 1 109 ? -8.622 0.314 4.124 1.00 98.19 109 LEU A CA 1
ATOM 866 C C . LEU A 1 109 ? -8.906 -0.990 4.888 1.00 98.19 109 LEU A C 1
ATOM 868 O O . LEU A 1 109 ? -9.690 -1.818 4.421 1.00 98.19 109 LEU A O 1
ATOM 872 N N . ALA A 1 110 ? -8.301 -1.169 6.065 1.00 98.50 110 ALA A N 1
ATOM 873 C CA . ALA A 1 110 ? -8.507 -2.351 6.902 1.00 98.50 110 ALA A CA 1
ATOM 874 C C . ALA A 1 110 ? -9.965 -2.525 7.339 1.00 98.50 110 ALA A C 1
ATOM 876 O O . ALA A 1 110 ? -10.477 -3.645 7.319 1.00 98.50 110 ALA A O 1
ATOM 877 N N . LEU A 1 111 ? -10.648 -1.430 7.682 1.00 98.81 111 LEU A N 1
ATOM 878 C CA . LEU A 1 111 ? -12.071 -1.454 8.018 1.00 98.81 111 LEU A CA 1
ATOM 879 C C . LEU A 1 111 ? -12.938 -1.892 6.830 1.00 98.81 111 LEU A C 1
ATOM 881 O O . LEU A 1 111 ? -13.853 -2.696 7.010 1.00 98.81 111 LEU A O 1
ATOM 885 N N . VAL A 1 112 ? -12.619 -1.451 5.607 1.00 98.75 112 VAL A N 1
ATOM 886 C CA . VAL A 1 112 ? -13.313 -1.948 4.405 1.00 98.75 112 VAL A CA 1
ATOM 887 C C . VAL A 1 112 ? -13.059 -3.438 4.194 1.00 98.75 112 VAL A C 1
ATOM 889 O O . VAL A 1 112 ? -13.992 -4.179 3.897 1.00 98.75 112 VAL A O 1
ATOM 892 N N . TYR A 1 113 ? -11.825 -3.905 4.386 1.00 98.62 113 TYR A N 1
ATOM 893 C CA . TYR A 1 113 ? -11.502 -5.327 4.239 1.00 98.62 113 TYR A CA 1
ATOM 894 C C . TYR A 1 113 ? -12.228 -6.194 5.271 1.00 98.62 113 TYR A C 1
ATOM 896 O O . TYR A 1 113 ? -12.661 -7.292 4.923 1.00 98.62 113 TYR A O 1
ATOM 904 N N . LEU A 1 114 ? -12.407 -5.708 6.504 1.00 98.50 114 LEU A N 1
ATOM 905 C CA . LEU A 1 114 ? -13.244 -6.370 7.509 1.00 98.50 114 LEU A CA 1
ATOM 906 C C . LEU A 1 114 ? -14.710 -6.424 7.084 1.00 98.50 114 LEU A C 1
ATOM 908 O O . LEU A 1 114 ? -15.313 -7.493 7.172 1.00 98.50 114 LEU A O 1
ATOM 912 N N . ALA A 1 115 ? -15.265 -5.311 6.595 1.00 98.75 115 ALA A N 1
ATOM 913 C CA . ALA A 1 115 ? -16.636 -5.283 6.090 1.00 98.75 115 ALA A CA 1
ATOM 914 C C . ALA A 1 115 ? -16.837 -6.270 4.939 1.00 98.75 115 ALA A C 1
ATOM 916 O O . ALA A 1 115 ? -17.819 -6.999 4.930 1.00 98.75 115 ALA A O 1
ATOM 917 N N . GLU A 1 116 ? -15.894 -6.356 4.000 1.00 98.31 116 GLU A N 1
ATOM 918 C CA . GLU A 1 116 ? -15.949 -7.330 2.905 1.00 98.31 116 GLU A CA 1
ATOM 919 C C . GLU A 1 116 ? -15.767 -8.776 3.389 1.00 98.31 116 GLU A C 1
ATOM 921 O O . GLU A 1 116 ? -16.396 -9.682 2.853 1.00 98.31 116 GLU A O 1
ATOM 926 N N . TYR A 1 117 ? -14.884 -9.014 4.364 1.00 98.50 117 TYR A N 1
ATOM 927 C CA . TYR A 1 117 ? -14.602 -10.356 4.880 1.00 98.50 117 TYR A CA 1
ATOM 928 C C . TYR A 1 117 ? -15.778 -10.930 5.682 1.00 98.50 117 TYR A C 1
ATOM 930 O O . TYR A 1 117 ? -16.103 -12.104 5.522 1.00 98.50 117 TYR A O 1
ATOM 938 N N . PHE A 1 118 ? -16.436 -10.108 6.504 1.00 98.44 118 PHE A N 1
ATOM 939 C CA . PHE A 1 118 ? -17.587 -10.518 7.315 1.00 98.44 118 PHE A CA 1
ATOM 940 C C . PHE A 1 118 ? -18.950 -10.229 6.671 1.00 98.44 118 PHE A C 1
ATOM 942 O O . PHE A 1 118 ? -19.966 -10.616 7.243 1.00 98.44 118 PHE A O 1
ATOM 949 N N . ASP A 1 119 ? -18.971 -9.568 5.510 1.00 98.19 119 ASP A N 1
ATOM 950 C CA . ASP A 1 119 ? -20.173 -9.002 4.879 1.00 98.19 119 ASP A CA 1
ATOM 951 C C . ASP A 1 119 ? -20.996 -8.137 5.854 1.00 98.19 119 ASP A C 1
ATOM 953 O O . ASP A 1 119 ? -22.203 -8.309 6.021 1.00 98.19 119 ASP A O 1
ATOM 957 N N . ASP A 1 120 ? -20.314 -7.214 6.537 1.00 98.44 120 ASP A N 1
ATOM 958 C CA . ASP A 1 120 ? -20.883 -6.430 7.633 1.00 98.44 120 ASP A CA 1
ATOM 959 C C . ASP A 1 120 ? -20.462 -4.957 7.575 1.00 98.44 120 ASP A C 1
ATOM 961 O O . ASP A 1 120 ? -19.322 -4.588 7.866 1.00 98.44 120 ASP A O 1
ATOM 965 N N . ASP A 1 121 ? -21.411 -4.092 7.223 1.00 98.56 121 ASP A N 1
ATOM 966 C CA . ASP A 1 121 ? -21.146 -2.668 7.021 1.00 98.56 121 ASP A CA 1
ATOM 967 C C . ASP A 1 121 ? -20.920 -1.896 8.333 1.00 98.56 121 ASP A C 1
ATOM 969 O O . ASP A 1 121 ? -20.522 -0.728 8.288 1.00 98.56 121 ASP A O 1
ATOM 973 N N . GLN A 1 122 ? -21.098 -2.520 9.508 1.00 97.94 122 GLN A N 1
ATOM 974 C CA . GLN A 1 122 ? -20.798 -1.858 10.783 1.00 97.94 122 GLN A CA 1
ATOM 975 C C . GLN A 1 122 ? -19.338 -1.387 10.856 1.00 97.94 122 GLN A C 1
ATOM 977 O O . GLN A 1 122 ? -19.054 -0.339 11.434 1.00 97.94 122 GLN A O 1
ATOM 982 N N . TRP A 1 123 ? -18.420 -2.124 10.221 1.00 98.56 123 TRP A N 1
ATOM 983 C CA . TRP A 1 123 ? -16.991 -1.809 10.226 1.00 98.56 123 TRP A CA 1
ATOM 984 C C . TRP A 1 123 ? -16.661 -0.535 9.451 1.00 98.56 123 TRP A C 1
ATOM 986 O O . TRP A 1 123 ? -15.661 0.108 9.746 1.00 98.56 123 TRP A O 1
ATOM 996 N N . ILE A 1 124 ? -17.499 -0.142 8.490 1.00 98.62 124 ILE A N 1
ATOM 997 C CA . ILE A 1 124 ? -17.278 1.037 7.641 1.00 98.62 124 ILE A CA 1
ATOM 998 C C . ILE A 1 124 ? -18.221 2.200 7.960 1.00 98.62 124 ILE A C 1
ATOM 1000 O O . ILE A 1 124 ? -18.181 3.224 7.275 1.00 98.62 124 ILE A O 1
ATOM 1004 N N . ALA A 1 125 ? -19.051 2.075 8.999 1.00 98.31 125 ALA A N 1
ATOM 1005 C CA . ALA A 1 125 ? -20.043 3.083 9.369 1.00 98.31 125 ALA A CA 1
ATOM 1006 C C . ALA A 1 125 ? -19.425 4.458 9.690 1.00 98.31 125 ALA A C 1
ATOM 1008 O O . ALA A 1 125 ? -20.081 5.485 9.527 1.00 98.31 125 ALA A O 1
ATOM 1009 N N . THR A 1 126 ? -18.160 4.486 10.114 1.00 97.69 126 THR A N 1
ATOM 1010 C CA . THR A 1 126 ? -17.417 5.703 10.463 1.00 97.69 126 THR A CA 1
ATOM 1011 C C . THR A 1 126 ? -16.541 6.243 9.327 1.00 97.69 126 THR A C 1
ATOM 1013 O O . THR A 1 126 ? -15.892 7.275 9.485 1.00 97.69 126 THR A O 1
ATOM 1016 N N . LEU A 1 127 ? -16.491 5.587 8.162 1.00 98.44 127 LEU A N 1
ATOM 1017 C CA . LEU A 1 127 ? -15.668 6.073 7.050 1.00 98.44 127 LEU A CA 1
ATOM 1018 C C . LEU A 1 127 ? -16.158 7.380 6.401 1.00 98.44 127 LEU A C 1
ATOM 1020 O O . LEU A 1 127 ? -15.298 8.134 5.943 1.00 98.44 127 LEU A O 1
ATOM 1024 N N . PRO A 1 128 ? -17.458 7.738 6.404 1.00 98.62 128 PRO A N 1
ATOM 1025 C CA . PRO A 1 128 ? -17.872 9.071 5.967 1.00 98.62 128 PRO A CA 1
ATOM 1026 C C . PRO A 1 128 ? -17.167 10.199 6.739 1.00 98.62 128 PRO A C 1
ATOM 1028 O O . PRO A 1 128 ? -16.619 11.106 6.118 1.00 98.62 128 PRO A O 1
ATOM 1031 N N . THR A 1 129 ? -17.061 10.103 8.073 1.00 98.31 129 THR A N 1
ATOM 1032 C CA . THR A 1 129 ? -16.379 11.138 8.874 1.00 98.31 129 THR A CA 1
ATOM 1033 C C . THR A 1 129 ? -14.874 11.167 8.622 1.00 98.31 129 THR A C 1
ATOM 1035 O O . THR A 1 129 ? -14.268 12.237 8.633 1.00 98.31 129 THR A O 1
ATOM 1038 N N . TYR A 1 130 ? -14.259 10.017 8.325 1.00 98.00 130 TYR A N 1
ATOM 1039 C CA . TYR A 1 130 ? -12.870 9.961 7.862 1.00 98.00 130 TYR A CA 1
ATOM 1040 C C . TYR A 1 130 ? -12.669 10.796 6.586 1.00 98.00 130 TYR A C 1
ATOM 1042 O O . TYR A 1 130 ? -11.768 11.639 6.540 1.00 98.00 130 TYR A O 1
ATOM 1050 N N . PHE A 1 131 ? -13.514 10.613 5.565 1.00 98.25 131 PHE A N 1
ATOM 1051 C CA . PHE A 1 131 ? -13.397 11.378 4.320 1.00 98.25 131 PHE A CA 1
ATOM 1052 C C . PHE A 1 131 ? -13.709 12.867 4.527 1.00 98.25 131 PHE A C 1
ATOM 1054 O O . PHE A 1 131 ? -13.000 13.710 3.971 1.00 98.25 131 PHE A O 1
ATOM 1061 N N . ASP A 1 132 ? -14.698 13.194 5.362 1.00 98.06 132 ASP A N 1
ATOM 1062 C CA . ASP A 1 132 ? -15.042 14.576 5.724 1.00 98.06 132 ASP A CA 1
ATOM 1063 C C . ASP A 1 132 ? -13.885 15.303 6.420 1.00 98.06 132 ASP A C 1
ATOM 1065 O O . ASP A 1 132 ? -13.662 16.491 6.176 1.00 98.06 132 ASP A O 1
ATOM 1069 N N . TYR A 1 133 ? -13.120 14.603 7.264 1.00 97.94 133 TYR A N 1
ATOM 1070 C CA . TYR A 1 133 ? -11.947 15.162 7.934 1.00 97.94 133 TYR A CA 1
ATOM 1071 C C . TYR A 1 133 ? -10.762 15.326 6.984 1.00 97.94 133 TYR A C 1
ATOM 1073 O O . TYR A 1 133 ? -10.159 16.401 6.892 1.00 97.94 133 TYR A O 1
ATOM 1081 N N . TYR A 1 134 ? -10.403 14.252 6.280 1.00 97.88 134 TYR A N 1
ATOM 1082 C CA . TYR A 1 134 ? -9.140 14.203 5.553 1.00 97.88 134 TYR A CA 1
ATOM 1083 C C . TYR A 1 134 ? -9.171 14.948 4.216 1.00 97.88 134 TYR A C 1
ATOM 1085 O O . TYR A 1 134 ? -8.117 15.390 3.759 1.00 97.88 134 TYR A O 1
ATOM 1093 N N . ARG A 1 135 ? -10.344 15.172 3.610 1.00 97.94 135 ARG A N 1
ATOM 1094 C CA . ARG A 1 135 ? -10.469 15.962 2.372 1.00 97.94 135 ARG A CA 1
ATOM 1095 C C . ARG A 1 135 ? -10.012 17.421 2.541 1.00 97.94 135 ARG A C 1
ATOM 1097 O O . ARG A 1 135 ? -9.083 17.822 1.836 1.00 97.94 135 ARG A O 1
ATOM 1104 N N . PRO A 1 136 ? -10.571 18.231 3.465 1.00 97.75 136 PRO A N 1
ATOM 1105 C CA . PRO A 1 136 ? -10.077 19.589 3.698 1.00 97.75 136 PRO A CA 1
ATOM 1106 C C . PRO A 1 136 ? -8.655 19.610 4.278 1.00 97.75 136 PRO A C 1
ATOM 1108 O O . PRO A 1 136 ? -7.871 20.485 3.912 1.00 97.75 136 PRO A O 1
ATOM 1111 N N . TRP A 1 137 ? -8.291 18.638 5.126 1.00 96.75 137 TRP A N 1
ATOM 1112 C CA . TRP A 1 137 ? -6.926 18.488 5.655 1.00 96.75 137 TRP A CA 1
ATOM 1113 C C . TRP A 1 137 ? -5.891 18.324 4.534 1.00 96.75 137 TRP A C 1
ATOM 1115 O O . TRP A 1 137 ? -4.828 18.951 4.571 1.00 96.75 137 TRP A O 1
ATOM 1125 N N . TYR A 1 138 ? -6.218 17.510 3.527 1.00 97.06 138 TYR A N 1
ATOM 1126 C CA . TYR A 1 138 ? -5.374 17.277 2.363 1.00 97.06 138 TYR A CA 1
ATOM 1127 C C . TYR A 1 138 ? -5.300 18.527 1.490 1.00 97.06 138 TYR A C 1
ATOM 1129 O O . TYR A 1 138 ? -4.199 18.951 1.147 1.00 97.06 138 TYR A O 1
ATOM 1137 N N . ALA A 1 139 ? -6.442 19.155 1.191 1.00 97.31 139 ALA A N 1
ATOM 1138 C CA . ALA A 1 139 ? -6.502 20.360 0.363 1.00 97.31 139 ALA A CA 1
ATOM 1139 C C . ALA A 1 139 ? -5.660 21.513 0.940 1.00 97.31 139 ALA A C 1
ATOM 1141 O O . ALA A 1 139 ? -4.962 22.207 0.203 1.00 97.31 139 ALA A O 1
ATOM 1142 N N . GLU A 1 140 ? -5.676 21.701 2.264 1.00 96.62 140 GLU A N 1
ATOM 1143 C CA . GLU A 1 140 ? -4.835 22.701 2.934 1.00 96.62 140 GLU A CA 1
ATOM 1144 C C . GLU A 1 140 ? -3.336 22.420 2.739 1.00 96.62 140 GLU A C 1
ATOM 1146 O O . GLU A 1 140 ? -2.542 23.340 2.539 1.00 96.62 140 GLU A O 1
ATOM 1151 N N . ARG A 1 141 ? -2.929 21.150 2.812 1.00 94.88 141 ARG A N 1
ATOM 1152 C CA . ARG A 1 141 ? -1.521 20.733 2.748 1.00 94.88 141 ARG A CA 1
ATOM 1153 C C . ARG A 1 141 ? -0.984 20.693 1.333 1.00 94.88 141 ARG A C 1
ATOM 1155 O O . ARG A 1 141 ? 0.112 21.194 1.096 1.00 94.88 141 ARG A O 1
ATOM 1162 N N . SER A 1 142 ? -1.744 20.143 0.393 1.00 93.56 142 SER A N 1
ATOM 1163 C CA . SER A 1 142 ? -1.341 20.071 -1.011 1.00 93.56 142 SER A CA 1
ATOM 1164 C C . SER A 1 142 ? -1.133 21.470 -1.605 1.00 93.56 142 SER A C 1
ATOM 1166 O O . SER A 1 142 ? -0.192 21.661 -2.376 1.00 93.56 142 SER A O 1
ATOM 1168 N N . ALA A 1 143 ? -1.899 22.467 -1.143 1.00 94.12 143 ALA A N 1
ATOM 1169 C CA . ALA A 1 143 ? -1.754 23.879 -1.504 1.00 94.12 143 ALA A CA 1
ATOM 1170 C C . ALA A 1 143 ? -0.457 24.550 -1.002 1.00 94.12 143 ALA A C 1
ATOM 1172 O O . ALA A 1 143 ? -0.137 25.651 -1.448 1.00 94.12 143 ALA A O 1
ATOM 1173 N N . LYS A 1 144 ? 0.305 23.917 -0.097 1.00 93.19 144 LYS A N 1
ATOM 1174 C CA . LYS A 1 144 ? 1.603 24.430 0.393 1.00 93.19 144 LYS A CA 1
ATOM 1175 C C . LYS A 1 144 ? 2.765 24.136 -0.561 1.00 93.19 144 LYS A C 1
ATOM 1177 O O . LYS A 1 144 ? 3.903 24.469 -0.241 1.00 93.19 144 LYS A O 1
ATOM 1182 N N . ALA A 1 145 ? 2.497 23.500 -1.701 1.00 90.38 145 ALA A N 1
ATOM 1183 C CA . ALA A 1 145 ? 3.500 23.219 -2.715 1.00 90.38 145 ALA A CA 1
ATOM 1184 C C . ALA A 1 145 ? 4.253 24.489 -3.146 1.00 90.38 145 ALA A C 1
ATOM 1186 O O . ALA A 1 145 ? 3.653 25.506 -3.500 1.00 90.38 145 ALA A O 1
ATOM 1187 N N . ASP A 1 146 ? 5.581 24.414 -3.200 1.00 87.56 146 ASP A N 1
ATOM 1188 C CA . ASP A 1 146 ? 6.393 25.443 -3.838 1.00 87.56 146 ASP A CA 1
ATOM 1189 C C . ASP A 1 146 ? 6.339 25.274 -5.363 1.00 87.56 146 ASP A C 1
ATOM 1191 O O . ASP A 1 146 ? 7.013 24.430 -5.960 1.00 87.56 146 ASP A O 1
ATOM 1195 N N . HIS A 1 147 ? 5.521 26.106 -6.005 1.00 84.81 147 HIS A N 1
ATOM 1196 C CA . HIS A 1 147 ? 5.369 26.141 -7.460 1.00 84.81 147 HIS A CA 1
ATOM 1197 C C . HIS A 1 147 ? 6.525 26.849 -8.191 1.00 84.81 147 HIS A C 1
ATOM 1199 O O . HIS A 1 147 ? 6.517 26.911 -9.421 1.00 84.81 147 HIS A O 1
ATOM 1205 N N . THR A 1 148 ? 7.503 27.400 -7.466 1.00 84.81 148 THR A N 1
ATOM 1206 C CA . THR A 1 148 ? 8.662 28.106 -8.035 1.00 84.81 148 THR A CA 1
ATOM 1207 C C . THR A 1 148 ? 9.919 27.240 -8.132 1.00 84.81 148 THR A C 1
ATOM 1209 O O . THR A 1 148 ? 10.884 27.645 -8.784 1.00 84.81 148 THR A O 1
ATOM 1212 N N . ALA A 1 149 ? 9.908 26.041 -7.542 1.00 77.75 149 ALA A N 1
ATOM 1213 C CA . ALA A 1 149 ? 11.046 25.131 -7.554 1.00 77.75 149 ALA A CA 1
ATOM 1214 C C . ALA A 1 149 ? 11.411 24.670 -8.989 1.00 77.75 149 ALA A C 1
ATOM 1216 O O . ALA A 1 149 ? 10.536 24.202 -9.730 1.00 77.75 149 ALA A O 1
ATOM 1217 N N . PRO A 1 150 ? 12.694 24.765 -9.412 1.00 74.69 150 PRO A N 1
ATOM 1218 C CA . PRO A 1 150 ? 13.166 24.057 -10.597 1.00 74.69 150 PRO A CA 1
ATOM 1219 C C . PRO A 1 150 ? 13.131 22.560 -10.281 1.00 74.69 150 PRO A C 1
ATOM 1221 O O . PRO A 1 150 ? 13.507 22.172 -9.181 1.00 74.69 150 PRO A O 1
ATOM 1224 N N . TRP A 1 151 ? 12.644 21.748 -11.219 1.00 69.69 151 TRP A N 1
ATOM 1225 C CA . TRP A 1 151 ? 12.182 20.383 -10.956 1.00 69.69 151 TRP A CA 1
ATOM 1226 C C . TRP A 1 151 ? 13.048 19.571 -9.948 1.00 69.69 151 TRP A C 1
ATOM 1228 O O . TRP A 1 151 ? 14.276 19.575 -10.087 1.00 69.69 151 TRP A O 1
ATOM 1238 N N . PRO A 1 152 ? 12.451 18.831 -8.986 1.00 69.94 152 PRO A N 1
ATOM 1239 C CA . PRO A 1 152 ? 11.033 18.454 -8.903 1.00 69.94 152 PRO A CA 1
ATOM 1240 C C . PRO A 1 152 ? 10.050 19.617 -8.747 1.00 69.94 152 PRO A C 1
ATOM 1242 O O . PRO A 1 152 ? 10.261 20.505 -7.925 1.00 69.94 152 PRO A O 1
ATOM 1245 N N . LYS A 1 153 ? 9.024 19.666 -9.618 1.00 63.50 153 LYS A N 1
ATOM 1246 C CA . LYS A 1 153 ? 7.958 20.678 -9.525 1.00 63.50 153 LYS A CA 1
ATOM 1247 C C . LYS A 1 153 ? 7.173 20.355 -8.258 1.00 63.50 153 LYS A C 1
ATOM 1249 O O . LYS A 1 153 ? 6.886 19.192 -8.016 1.00 63.50 153 LYS A O 1
ATOM 1254 N N . TYR A 1 154 ? 6.812 21.377 -7.485 1.00 66.44 154 TYR A N 1
ATOM 1255 C CA . TYR A 1 154 ? 6.002 21.219 -6.272 1.00 66.44 154 TYR A CA 1
ATOM 1256 C C . TYR A 1 154 ? 6.772 20.516 -5.147 1.00 66.44 154 TYR A C 1
ATOM 1258 O O . TYR A 1 154 ? 6.436 19.428 -4.678 1.00 66.44 154 TYR A O 1
ATOM 1266 N N . THR A 1 155 ? 7.838 21.168 -4.677 1.00 80.06 155 THR A N 1
ATOM 1267 C CA . THR A 1 155 ? 8.492 20.739 -3.439 1.00 80.06 155 THR A CA 1
ATOM 1268 C C . THR A 1 155 ? 7.675 21.182 -2.235 1.00 80.06 155 THR A C 1
ATOM 1270 O O . THR A 1 155 ? 7.189 22.308 -2.183 1.00 80.06 155 THR A O 1
ATOM 1273 N N . TYR A 1 156 ? 7.568 20.310 -1.243 1.00 87.75 156 TYR A N 1
ATOM 1274 C CA . TYR A 1 156 ? 7.004 20.639 0.060 1.00 87.75 156 TYR A CA 1
ATOM 1275 C C . TYR A 1 156 ? 8.133 20.860 1.059 1.00 87.75 156 TYR A C 1
ATOM 1277 O O . TYR A 1 156 ? 9.216 20.276 0.919 1.00 87.75 156 TYR A O 1
ATOM 1285 N N . ASP A 1 157 ? 7.868 21.642 2.105 1.00 88.75 157 ASP A N 1
ATOM 1286 C CA . ASP A 1 157 ? 8.688 21.549 3.305 1.00 88.75 157 ASP A CA 1
ATOM 1287 C C . ASP A 1 157 ? 8.664 20.103 3.836 1.00 88.75 157 ASP A C 1
ATOM 1289 O O . ASP A 1 157 ? 7.759 19.310 3.548 1.00 88.75 157 ASP A O 1
ATOM 1293 N N . ASN A 1 158 ? 9.706 19.730 4.575 1.00 85.88 158 ASN A N 1
ATOM 1294 C CA . ASN A 1 158 ? 9.900 18.337 4.950 1.00 85.88 158 ASN A CA 1
ATOM 1295 C C . ASN A 1 158 ? 8.770 17.787 5.835 1.00 85.88 158 ASN A C 1
ATOM 1297 O O . ASN A 1 158 ? 8.496 16.590 5.754 1.00 85.88 158 ASN A O 1
ATOM 1301 N N . ASP A 1 159 ? 8.117 18.629 6.635 1.00 87.62 159 ASP A N 1
ATOM 1302 C CA . ASP A 1 159 ? 7.056 18.198 7.541 1.00 87.62 159 ASP A CA 1
ATOM 1303 C C . ASP A 1 159 ? 5.775 17.920 6.747 1.00 87.62 159 ASP A C 1
ATOM 1305 O O . ASP A 1 159 ? 5.272 16.796 6.789 1.00 87.62 159 ASP A O 1
ATOM 1309 N N . THR A 1 160 ? 5.337 18.865 5.905 1.00 89.81 160 THR A N 1
ATOM 1310 C CA . THR A 1 160 ? 4.177 18.668 5.012 1.00 89.81 160 THR A CA 1
ATOM 1311 C C . THR A 1 160 ? 4.376 17.453 4.099 1.00 89.81 160 THR A C 1
ATOM 1313 O O . THR A 1 160 ? 3.475 16.635 3.907 1.00 89.81 160 THR A O 1
ATOM 1316 N N . ARG A 1 161 ? 5.590 17.269 3.565 1.00 88.69 161 ARG A N 1
ATOM 1317 C CA . ARG A 1 161 ? 5.935 16.104 2.739 1.00 88.69 161 ARG A CA 1
ATOM 1318 C C . ARG A 1 161 ? 5.760 14.780 3.490 1.00 88.69 161 ARG A C 1
ATOM 1320 O O . ARG A 1 161 ? 5.281 13.806 2.910 1.00 88.69 161 ARG A O 1
ATOM 1327 N N . LEU A 1 162 ? 6.215 14.713 4.743 1.00 86.12 162 LEU A N 1
ATOM 1328 C CA . LEU A 1 162 ? 6.150 13.497 5.560 1.00 86.12 162 LEU A CA 1
ATOM 1329 C C . LEU A 1 162 ? 4.716 13.129 5.943 1.00 86.12 162 LEU A C 1
ATOM 1331 O O . LEU A 1 162 ? 4.414 11.942 6.044 1.00 86.12 162 LEU A O 1
ATOM 1335 N N . GLU A 1 163 ? 3.847 14.120 6.123 1.00 88.00 163 GLU A N 1
ATOM 1336 C CA . GLU A 1 163 ? 2.418 13.892 6.344 1.00 88.00 163 GLU A CA 1
ATOM 1337 C C . GLU A 1 163 ? 1.749 13.312 5.087 1.00 88.00 163 GLU A C 1
ATOM 1339 O O . GLU A 1 163 ? 0.981 12.358 5.178 1.00 88.00 163 GLU A O 1
ATOM 1344 N N . LEU A 1 164 ? 2.078 13.832 3.901 1.00 90.75 164 LEU A N 1
ATOM 1345 C CA . LEU A 1 164 ? 1.410 13.444 2.656 1.00 90.75 164 LEU A CA 1
ATOM 1346 C C . LEU A 1 164 ? 1.901 12.108 2.056 1.00 90.75 164 LEU A C 1
ATOM 1348 O O . LEU A 1 164 ? 1.108 11.390 1.446 1.00 90.75 164 LEU A O 1
ATOM 1352 N N . VAL A 1 165 ? 3.182 11.747 2.229 1.00 85.00 165 VAL A N 1
ATOM 1353 C CA . VAL A 1 165 ? 3.821 10.610 1.521 1.00 85.00 165 VAL A CA 1
ATOM 1354 C C . VAL A 1 165 ? 3.160 9.253 1.773 1.00 85.00 165 VAL A C 1
ATOM 1356 O O . VAL A 1 165 ? 3.075 8.444 0.855 1.00 85.00 165 VAL A O 1
ATOM 1359 N N . GLN A 1 166 ? 2.698 8.981 2.996 1.00 81.31 166 GLN A N 1
ATOM 1360 C CA . GLN A 1 166 ? 2.014 7.718 3.312 1.00 81.31 166 GLN A CA 1
ATOM 1361 C C . GLN A 1 166 ? 0.498 7.882 3.374 1.00 81.31 166 GLN A C 1
ATOM 1363 O O . GLN A 1 166 ? -0.216 6.953 3.008 1.00 81.31 166 GLN A O 1
ATOM 1368 N N . PHE A 1 167 ? 0.002 9.072 3.729 1.00 92.94 167 PHE A N 1
ATOM 1369 C CA . PHE A 1 167 ? -1.420 9.383 3.626 1.00 92.94 167 PHE A CA 1
ATOM 1370 C C . PHE A 1 167 ? -1.952 9.100 2.214 1.00 92.94 167 PHE A C 1
ATOM 1372 O O . PHE A 1 167 ? -2.971 8.427 2.069 1.00 92.94 167 PHE A O 1
ATOM 1379 N N . GLY A 1 168 ? -1.244 9.577 1.183 1.00 94.69 168 GLY A N 1
ATOM 1380 C CA . GLY A 1 168 ? -1.674 9.511 -0.211 1.00 94.69 168 GLY A CA 1
ATOM 1381 C C . GLY A 1 168 ? -2.072 8.105 -0.675 1.00 94.69 168 GLY A C 1
ATOM 1382 O O . GLY A 1 168 ? -3.262 7.847 -0.865 1.00 94.69 168 GLY A O 1
ATOM 1383 N N . PRO A 1 169 ? -1.119 7.171 -0.844 1.00 95.69 169 PRO A N 1
ATOM 1384 C CA . PRO A 1 169 ? -1.398 5.888 -1.482 1.00 95.69 169 PRO A CA 1
ATOM 1385 C C . PRO A 1 169 ? -2.419 5.038 -0.723 1.00 95.69 169 PRO A C 1
ATOM 1387 O O . PRO A 1 169 ? -3.307 4.445 -1.339 1.00 95.69 169 PRO A O 1
ATOM 1390 N N . TRP A 1 170 ? -2.357 5.031 0.609 1.00 96.19 170 TRP A N 1
ATOM 1391 C CA . TRP A 1 170 ? -3.302 4.280 1.429 1.00 96.19 170 TRP A CA 1
ATOM 1392 C C . TRP A 1 170 ? -4.715 4.854 1.396 1.00 96.19 170 TRP A C 1
ATOM 1394 O O . TRP A 1 170 ? -5.673 4.086 1.348 1.00 96.19 170 TRP A O 1
ATOM 1404 N N . THR A 1 171 ? -4.863 6.178 1.331 1.00 97.81 171 THR A N 1
ATOM 1405 C CA . THR A 1 171 ? -6.179 6.811 1.160 1.00 97.81 171 THR A CA 1
ATOM 1406 C C . THR A 1 171 ? -6.786 6.468 -0.197 1.00 97.81 171 THR A C 1
ATOM 1408 O O . THR A 1 171 ? -7.982 6.194 -0.279 1.00 97.81 171 THR A O 1
ATOM 1411 N N . VAL A 1 172 ? -5.979 6.404 -1.262 1.00 98.50 172 VAL A N 1
ATOM 1412 C CA . VAL A 1 172 ? -6.468 5.972 -2.582 1.00 98.50 172 VAL A CA 1
ATOM 1413 C C . VAL A 1 172 ? -6.910 4.510 -2.565 1.00 98.50 172 VAL A C 1
ATOM 1415 O O . VAL A 1 172 ? -7.977 4.185 -3.091 1.00 98.50 172 VAL A O 1
ATOM 1418 N N . MET A 1 173 ? -6.137 3.625 -1.928 1.00 98.25 173 MET A N 1
ATOM 1419 C CA . MET A 1 173 ? -6.532 2.224 -1.755 1.00 98.25 173 MET A CA 1
ATOM 1420 C C . MET A 1 173 ? -7.832 2.098 -0.948 1.00 98.25 173 MET A C 1
ATOM 1422 O O . MET A 1 173 ? -8.736 1.368 -1.366 1.00 98.25 173 MET A O 1
ATOM 1426 N N . ALA A 1 174 ? -7.964 2.842 0.155 1.00 98.38 174 ALA A N 1
ATOM 1427 C CA . ALA A 1 174 ? -9.181 2.884 0.962 1.00 98.38 174 ALA A CA 1
ATOM 1428 C C . ALA A 1 174 ? -10.384 3.387 0.151 1.00 98.38 174 ALA A C 1
ATOM 1430 O O . ALA A 1 174 ? -11.430 2.747 0.165 1.00 98.38 174 ALA A O 1
ATOM 1431 N N . ALA A 1 175 ? -10.231 4.470 -0.618 1.00 98.81 175 ALA A N 1
ATOM 1432 C CA . ALA A 1 175 ? -11.274 4.999 -1.496 1.00 98.81 175 ALA A CA 1
ATOM 1433 C C . ALA A 1 175 ? -11.692 3.993 -2.581 1.00 98.81 175 ALA A C 1
ATOM 1435 O O . ALA A 1 175 ? -12.884 3.801 -2.816 1.00 98.81 175 ALA A O 1
ATOM 1436 N N . ASN A 1 176 ? -10.734 3.301 -3.210 1.00 98.69 176 ASN A N 1
ATOM 1437 C CA . ASN A 1 176 ? -11.017 2.251 -4.192 1.00 98.69 176 ASN A CA 1
ATOM 1438 C C . ASN A 1 176 ? -11.845 1.112 -3.576 1.00 98.69 176 ASN A C 1
ATOM 1440 O O . ASN A 1 176 ? -12.851 0.697 -4.160 1.00 98.69 176 ASN A O 1
ATOM 1444 N N . ALA A 1 177 ? -11.436 0.614 -2.406 1.00 98.38 177 ALA A N 1
ATOM 1445 C CA . ALA A 1 177 ? -12.145 -0.449 -1.703 1.00 98.38 177 ALA A CA 1
ATOM 1446 C C . ALA A 1 177 ? -13.530 0.018 -1.226 1.00 98.38 177 ALA A C 1
ATOM 1448 O O . ALA A 1 177 ? -14.525 -0.664 -1.462 1.00 98.38 177 ALA A O 1
ATOM 1449 N N . TYR A 1 178 ? -13.616 1.205 -0.623 1.00 98.75 178 TYR A N 1
ATOM 1450 C CA . TYR A 1 178 ? -14.868 1.763 -0.120 1.00 98.75 178 TYR A CA 1
ATOM 1451 C C . TYR A 1 178 ? -15.877 1.960 -1.250 1.00 98.75 178 TYR A C 1
ATOM 1453 O O . TYR A 1 178 ? -16.968 1.405 -1.189 1.00 98.75 178 TYR A O 1
ATOM 1461 N N . HIS A 1 179 ? -15.478 2.613 -2.347 1.00 98.69 179 HIS A N 1
ATOM 1462 C CA . HIS A 1 179 ? -16.327 2.777 -3.528 1.00 98.69 179 HIS A CA 1
ATOM 1463 C C . HIS A 1 179 ? -16.765 1.430 -4.125 1.00 98.69 179 HIS A C 1
ATOM 1465 O O . HIS A 1 179 ? -17.897 1.302 -4.580 1.00 98.69 179 HIS A O 1
ATOM 1471 N N . ARG A 1 180 ? -15.910 0.394 -4.116 1.00 97.88 180 ARG A N 1
ATOM 1472 C CA . ARG A 1 180 ? -16.313 -0.954 -4.563 1.00 97.88 180 ARG A CA 1
ATOM 1473 C C . ARG A 1 180 ? -17.457 -1.522 -3.716 1.00 97.88 180 ARG A C 1
ATOM 1475 O O . ARG A 1 180 ? -18.318 -2.195 -4.277 1.00 97.88 180 ARG A O 1
ATOM 1482 N N . ARG A 1 181 ? -17.456 -1.274 -2.404 1.00 98.19 181 ARG A N 1
ATOM 1483 C CA . ARG A 1 181 ? -18.482 -1.767 -1.475 1.00 98.19 181 ARG A CA 1
ATOM 1484 C C . ARG A 1 181 ? -19.747 -0.904 -1.475 1.00 98.19 181 ARG A C 1
ATOM 1486 O O . ARG A 1 181 ? -20.837 -1.460 -1.422 1.00 98.19 181 ARG A O 1
ATOM 1493 N N . THR A 1 182 ? -19.617 0.421 -1.539 1.00 98.50 182 THR A N 1
ATOM 1494 C CA . THR A 1 182 ? -20.724 1.362 -1.279 1.00 98.50 182 THR A CA 1
ATOM 1495 C C . THR A 1 182 ? -21.211 2.132 -2.505 1.00 98.50 182 THR A C 1
ATOM 1497 O O . THR A 1 182 ? -22.334 2.630 -2.497 1.00 98.50 182 THR A O 1
ATOM 1500 N N . GLY A 1 183 ? -20.391 2.251 -3.553 1.00 98.31 183 GLY A N 1
ATOM 1501 C CA . GLY A 1 183 ? -20.655 3.142 -4.685 1.00 98.31 183 GLY A CA 1
ATOM 1502 C C . GLY A 1 183 ? -20.470 4.632 -4.372 1.00 98.31 183 GLY A C 1
ATOM 1503 O O . GLY A 1 183 ? -20.964 5.461 -5.128 1.00 98.31 183 GLY A O 1
ATOM 1504 N N . ASP A 1 184 ? -19.789 4.992 -3.277 1.00 98.69 184 ASP A N 1
ATOM 1505 C CA . ASP A 1 184 ? -19.585 6.396 -2.894 1.00 98.69 184 ASP A CA 1
ATOM 1506 C C . ASP A 1 184 ? -18.693 7.151 -3.899 1.00 98.69 184 ASP A C 1
ATOM 1508 O O . ASP A 1 184 ? -17.471 6.969 -3.959 1.00 98.69 184 ASP A O 1
ATOM 1512 N N . GLU A 1 185 ? -19.327 7.997 -4.710 1.00 98.62 185 GLU A N 1
ATOM 1513 C CA . GLU A 1 185 ? -18.676 8.765 -5.772 1.00 98.62 185 GLU A CA 1
ATOM 1514 C C . GLU A 1 185 ? -17.785 9.898 -5.243 1.00 98.62 185 GLU A C 1
ATOM 1516 O O . GLU A 1 185 ? -16.834 10.298 -5.921 1.00 98.62 185 GLU A O 1
ATOM 1521 N N . GLU A 1 186 ? -18.052 10.428 -4.047 1.00 98.50 186 GLU A N 1
ATOM 1522 C CA . GLU A 1 186 ? -17.236 11.505 -3.490 1.00 98.50 186 GLU A CA 1
ATOM 1523 C C . GLU A 1 186 ? -15.906 10.978 -2.955 1.00 98.50 186 GLU A C 1
ATOM 1525 O O . GLU A 1 186 ? -14.850 11.551 -3.242 1.00 98.50 186 GLU A O 1
ATOM 1530 N N . ALA A 1 187 ? -15.940 9.858 -2.231 1.00 98.62 187 ALA A N 1
ATOM 1531 C CA . ALA A 1 187 ? -14.746 9.127 -1.828 1.00 98.62 187 ALA A CA 1
ATOM 1532 C C . ALA A 1 187 ? -13.941 8.704 -3.064 1.00 98.62 187 ALA A C 1
ATOM 1534 O O . ALA A 1 187 ? -12.719 8.871 -3.096 1.00 98.62 187 ALA A O 1
ATOM 1535 N N . ALA A 1 188 ? -14.620 8.229 -4.116 1.00 98.81 188 ALA A N 1
ATOM 1536 C CA . ALA A 1 188 ? -13.977 7.879 -5.376 1.00 98.81 188 ALA A CA 1
ATOM 1537 C C . ALA A 1 188 ? -13.285 9.085 -6.034 1.00 98.81 188 ALA A C 1
ATOM 1539 O O . ALA A 1 188 ? -12.118 8.999 -6.422 1.00 98.81 188 ALA A O 1
ATOM 1540 N N . ALA A 1 189 ? -13.974 10.224 -6.135 1.00 98.81 189 ALA A N 1
ATOM 1541 C CA . ALA A 1 189 ? -13.410 11.450 -6.691 1.00 98.81 189 ALA A CA 1
ATOM 1542 C C . ALA A 1 189 ? -12.184 11.924 -5.900 1.00 98.81 189 ALA A C 1
ATOM 1544 O O . ALA A 1 189 ? -11.173 12.271 -6.510 1.00 98.81 189 ALA A O 1
ATOM 1545 N N . PHE A 1 190 ? -12.249 11.870 -4.569 1.00 98.69 190 PHE A N 1
ATOM 1546 C CA . PHE A 1 190 ? -11.135 12.228 -3.697 1.00 98.69 190 PHE A CA 1
ATOM 1547 C C . PHE A 1 190 ? -9.931 11.287 -3.867 1.00 98.69 190 PHE A C 1
ATOM 1549 O O . PHE A 1 190 ? -8.795 11.745 -3.987 1.00 98.69 190 PHE A O 1
ATOM 1556 N N . GLY A 1 191 ? -10.162 9.974 -3.971 1.00 98.62 191 GLY A N 1
ATOM 1557 C CA . GLY A 1 191 ? -9.103 9.006 -4.265 1.00 98.62 191 GLY A CA 1
ATOM 1558 C C . GLY A 1 191 ? -8.406 9.275 -5.605 1.00 98.62 191 GLY A C 1
ATOM 1559 O O . GLY A 1 191 ? -7.178 9.257 -5.683 1.00 98.62 191 GLY A O 1
ATOM 1560 N N . LEU A 1 192 ? -9.166 9.584 -6.662 1.00 98.81 192 LEU A N 1
ATOM 1561 C CA . LEU A 1 192 ? -8.590 9.921 -7.971 1.00 98.81 192 LEU A CA 1
ATOM 1562 C C . LEU A 1 192 ? -7.835 11.262 -7.965 1.00 98.81 192 LEU A C 1
ATOM 1564 O O . LEU A 1 192 ? -6.834 11.394 -8.671 1.00 98.81 192 LEU A O 1
ATOM 1568 N N . GLU A 1 193 ? -8.284 12.241 -7.175 1.00 98.69 193 GLU A N 1
ATOM 1569 C CA . GLU A 1 193 ? -7.586 13.518 -6.976 1.00 98.69 193 GLU A CA 1
ATOM 1570 C C . GLU A 1 193 ? -6.206 13.305 -6.342 1.00 98.69 193 GLU A C 1
ATOM 1572 O O . GLU A 1 193 ? -5.202 13.779 -6.878 1.00 98.69 193 GLU A O 1
ATOM 1577 N N . ILE A 1 194 ? -6.140 12.543 -5.247 1.00 98.19 194 ILE A N 1
ATOM 1578 C CA . ILE A 1 194 ? -4.876 12.222 -4.572 1.00 98.19 194 ILE A CA 1
ATOM 1579 C C . ILE A 1 194 ? -3.945 11.452 -5.514 1.00 98.19 194 ILE A C 1
ATOM 1581 O O . ILE A 1 194 ? -2.761 11.768 -5.604 1.00 98.19 194 ILE A O 1
ATOM 1585 N N . ALA A 1 195 ? -4.456 10.460 -6.248 1.00 98.31 195 ALA A N 1
ATOM 1586 C CA . ALA A 1 195 ? -3.643 9.691 -7.188 1.00 98.31 195 ALA A CA 1
ATOM 1587 C C . ALA A 1 195 ? -3.013 10.561 -8.275 1.00 98.31 195 ALA A C 1
ATOM 1589 O O . ALA A 1 195 ? -1.820 10.440 -8.556 1.00 98.31 195 ALA A O 1
ATOM 1590 N N . ARG A 1 196 ? -3.800 11.476 -8.847 1.00 97.75 196 ARG A N 1
ATOM 1591 C CA . ARG A 1 196 ? -3.311 12.449 -9.823 1.00 97.75 196 ARG A CA 1
ATOM 1592 C C . ARG A 1 196 ? -2.237 13.352 -9.224 1.00 97.75 196 ARG A C 1
ATOM 1594 O O . ARG A 1 196 ? -1.199 13.544 -9.845 1.00 97.75 196 ARG A O 1
ATOM 1601 N N . TRP A 1 197 ? -2.450 13.854 -8.012 1.00 95.56 197 TRP A N 1
ATOM 1602 C CA . TRP A 1 197 ? -1.451 14.659 -7.313 1.00 95.56 197 TRP A CA 1
ATOM 1603 C C . TRP A 1 197 ? -0.137 13.904 -7.081 1.00 95.56 197 TRP A C 1
ATOM 1605 O O . TRP A 1 197 ? 0.926 14.489 -7.287 1.00 95.56 197 TRP A O 1
ATOM 1615 N N . MET A 1 198 ? -0.184 12.619 -6.701 1.00 95.31 198 MET A N 1
ATOM 1616 C CA . MET A 1 198 ? 1.027 11.808 -6.518 1.00 95.31 198 MET A CA 1
ATOM 1617 C C . MET A 1 198 ? 1.842 11.733 -7.811 1.00 95.31 198 MET A C 1
ATOM 1619 O O . MET A 1 198 ? 3.050 11.960 -7.774 1.00 95.31 198 MET A O 1
ATOM 1623 N N . ILE A 1 199 ? 1.178 11.476 -8.940 1.00 95.19 199 ILE A N 1
ATOM 1624 C CA . ILE A 1 199 ? 1.805 11.433 -10.266 1.00 95.19 199 ILE A CA 1
ATOM 1625 C C . ILE A 1 199 ? 2.400 12.799 -10.622 1.00 95.19 199 ILE A C 1
ATOM 1627 O O . ILE A 1 199 ? 3.598 12.924 -10.862 1.00 95.19 199 ILE A O 1
ATOM 1631 N N . GLU A 1 200 ? 1.564 13.840 -10.633 1.00 92.12 200 GLU A N 1
ATOM 1632 C CA . GLU A 1 200 ? 1.928 15.170 -11.137 1.00 92.12 200 GLU A CA 1
ATOM 1633 C C . GLU A 1 200 ? 2.995 15.857 -10.279 1.00 92.12 200 GLU A C 1
ATOM 1635 O O . GLU A 1 200 ? 3.754 16.690 -10.781 1.00 92.12 200 GLU A O 1
ATOM 1640 N N . THR A 1 201 ? 3.055 15.503 -8.996 1.00 89.62 201 THR A N 1
ATOM 1641 C CA . THR A 1 201 ? 4.039 16.048 -8.066 1.00 89.62 201 THR A CA 1
ATOM 1642 C C . THR A 1 201 ? 5.306 15.215 -8.055 1.00 89.62 201 THR A C 1
ATOM 1644 O O . THR A 1 201 ? 6.374 15.787 -8.207 1.00 89.62 201 THR A O 1
ATOM 1647 N N . TYR A 1 202 ? 5.223 13.890 -7.888 1.00 91.31 202 TYR A N 1
ATOM 1648 C CA . TYR A 1 202 ? 6.383 13.081 -7.498 1.00 91.31 202 TYR A CA 1
ATOM 1649 C C . TYR A 1 202 ? 6.970 12.185 -8.584 1.00 91.31 202 TYR A C 1
ATOM 1651 O O . TYR A 1 202 ? 8.128 11.772 -8.445 1.00 91.31 202 TYR A O 1
ATOM 1659 N N . GLU A 1 203 ? 6.207 11.846 -9.621 1.00 94.38 203 GLU A N 1
ATOM 1660 C CA . GLU A 1 203 ? 6.644 10.878 -10.622 1.00 94.38 203 GLU A CA 1
ATOM 1661 C C . GLU A 1 203 ? 7.594 11.507 -11.645 1.00 94.38 203 GLU A C 1
ATOM 1663 O O . GLU A 1 203 ? 7.380 12.599 -12.178 1.00 94.38 203 GLU A O 1
ATOM 1668 N N . TRP A 1 204 ? 8.662 10.783 -11.951 1.00 94.12 204 TRP A N 1
ATOM 1669 C CA . TRP A 1 204 ? 9.493 11.042 -13.112 1.00 94.12 204 TRP A CA 1
ATOM 1670 C C . TRP A 1 204 ? 8.799 10.452 -14.336 1.00 94.12 204 TRP A C 1
ATOM 1672 O O . TRP A 1 204 ? 8.752 9.235 -14.499 1.00 94.12 204 TRP A O 1
ATOM 1682 N N . THR A 1 205 ? 8.274 11.313 -15.199 1.00 93.75 205 THR A N 1
ATOM 1683 C CA . THR A 1 205 ? 7.613 10.923 -16.450 1.00 93.75 205 THR A CA 1
ATOM 1684 C C . THR A 1 205 ? 8.589 11.033 -17.618 1.00 93.75 205 THR A C 1
ATOM 1686 O O . THR A 1 205 ? 9.690 11.566 -17.464 1.00 93.75 205 THR A O 1
ATOM 1689 N N . GLU A 1 206 ? 8.200 10.590 -18.815 1.00 92.81 206 GLU A N 1
ATOM 1690 C CA . GLU A 1 206 ? 9.002 10.809 -20.032 1.00 92.81 206 GLU A CA 1
ATOM 1691 C C . GLU A 1 206 ? 9.382 12.286 -20.253 1.00 92.81 206 GLU A C 1
ATOM 1693 O O . GLU A 1 206 ? 10.462 12.579 -20.765 1.00 92.81 206 GLU A O 1
ATOM 1698 N N . GLU A 1 207 ? 8.521 13.220 -19.843 1.00 90.12 207 GLU A N 1
ATOM 1699 C CA . GLU A 1 207 ? 8.738 14.658 -20.024 1.00 90.12 207 GLU A CA 1
ATOM 1700 C C . GLU A 1 207 ? 9.670 15.269 -18.970 1.00 90.12 207 GLU A C 1
ATOM 1702 O O . GLU A 1 207 ? 10.349 16.262 -19.246 1.00 90.12 207 GLU A O 1
ATOM 1707 N N . THR A 1 208 ? 9.678 14.723 -17.750 1.00 88.62 208 THR A N 1
ATOM 1708 C CA . THR A 1 208 ? 10.379 15.319 -16.600 1.00 88.62 208 THR A CA 1
ATOM 1709 C C . THR A 1 208 ? 11.639 14.559 -16.199 1.00 88.62 208 THR A C 1
ATOM 1711 O O . THR A 1 208 ? 12.502 15.125 -15.524 1.00 88.62 208 THR A O 1
ATOM 1714 N N . ALA A 1 209 ? 11.786 13.300 -16.619 1.00 92.25 209 ALA A N 1
ATOM 1715 C CA . ALA A 1 209 ? 12.914 12.453 -16.266 1.00 92.25 209 ALA A CA 1
ATOM 1716 C C . ALA A 1 209 ? 14.236 12.945 -16.895 1.00 92.25 209 ALA A C 1
ATOM 1718 O O . ALA A 1 209 ? 14.344 13.050 -18.116 1.00 92.25 209 ALA A O 1
ATOM 1719 N N . PRO A 1 210 ? 15.302 13.170 -16.098 1.00 90.62 210 PRO A N 1
ATOM 1720 C CA . PRO A 1 210 ? 16.621 13.526 -16.621 1.00 90.62 210 PRO A CA 1
ATOM 1721 C C . PRO A 1 210 ? 17.302 12.343 -17.319 1.00 90.62 210 PRO A C 1
ATOM 1723 O O . PRO A 1 210 ? 18.202 12.542 -18.134 1.00 90.62 210 PRO A O 1
ATOM 1726 N N . TYR A 1 211 ? 16.885 11.116 -16.992 1.00 93.38 211 TYR A N 1
ATOM 1727 C CA . TYR A 1 211 ? 17.388 9.877 -17.571 1.00 93.38 211 TYR A CA 1
ATOM 1728 C C . TYR A 1 211 ? 16.223 8.914 -17.830 1.00 93.38 211 TYR A C 1
ATOM 1730 O O . TYR A 1 211 ? 15.360 8.791 -16.959 1.00 93.38 211 TYR A O 1
ATOM 1738 N N . PRO A 1 212 ? 16.215 8.169 -18.953 1.00 94.69 212 PRO A N 1
ATOM 1739 C CA . PRO A 1 212 ? 15.151 7.204 -19.256 1.00 94.69 212 PRO A CA 1
ATOM 1740 C C . PRO A 1 212 ? 14.931 6.163 -18.150 1.00 94.69 212 PRO A C 1
ATOM 1742 O O . PRO A 1 212 ? 13.810 5.750 -17.871 1.00 94.69 212 PRO A O 1
ATOM 1745 N N . ASP A 1 213 ? 16.006 5.788 -17.460 1.00 94.31 213 ASP A N 1
ATOM 1746 C CA . ASP A 1 213 ? 15.979 4.835 -16.355 1.00 94.31 213 ASP A CA 1
ATOM 1747 C C . ASP A 1 213 ? 15.119 5.303 -15.168 1.00 94.31 213 ASP A C 1
ATOM 1749 O O . ASP A 1 213 ? 14.721 4.470 -14.352 1.00 94.31 213 ASP A O 1
ATOM 1753 N N . TYR A 1 214 ? 14.829 6.604 -15.054 1.00 95.06 214 TYR A N 1
ATOM 1754 C CA . TYR A 1 214 ? 14.055 7.169 -13.945 1.00 95.06 214 TYR A CA 1
ATOM 1755 C C . TYR A 1 214 ? 12.548 7.107 -14.192 1.00 95.06 214 TYR A C 1
ATOM 1757 O O . TYR A 1 214 ? 11.808 7.229 -13.225 1.00 95.06 214 TYR A O 1
ATOM 1765 N N . ILE A 1 215 ? 12.098 6.897 -15.436 1.00 96.69 215 ILE A N 1
ATOM 1766 C CA . ILE A 1 215 ? 10.675 6.933 -15.808 1.00 96.69 215 ILE A CA 1
ATOM 1767 C C . ILE A 1 215 ? 9.871 5.920 -14.979 1.00 96.69 215 ILE A C 1
ATOM 1769 O O . ILE A 1 215 ? 10.257 4.747 -14.919 1.00 96.69 215 ILE A O 1
ATOM 1773 N N . GLY A 1 216 ? 8.783 6.360 -14.345 1.00 96.88 216 GLY A N 1
ATOM 1774 C CA . GLY A 1 216 ? 7.974 5.568 -13.408 1.00 96.88 216 GLY A CA 1
ATOM 1775 C C . GLY A 1 216 ? 8.543 5.480 -11.988 1.00 96.88 216 GLY A C 1
ATOM 1776 O O . GLY A 1 216 ? 7.950 4.900 -11.081 1.00 96.88 216 GLY A O 1
ATOM 1777 N N . GLY A 1 217 ? 9.733 6.029 -11.768 1.00 95.81 217 GLY A N 1
ATOM 1778 C CA . GLY A 1 217 ? 10.264 6.265 -10.440 1.00 95.81 217 GLY A CA 1
ATOM 1779 C C . GLY A 1 217 ? 9.626 7.507 -9.829 1.00 95.81 217 GLY A C 1
ATOM 1780 O O . GLY A 1 217 ? 9.228 8.427 -10.530 1.00 95.81 217 GLY A O 1
ATOM 1781 N N . TYR A 1 218 ? 9.594 7.577 -8.504 1.00 93.44 218 TYR A N 1
ATOM 1782 C CA . TYR A 1 218 ? 9.133 8.757 -7.773 1.00 93.44 218 TYR A CA 1
ATOM 1783 C C . TYR A 1 218 ? 10.318 9.353 -7.023 1.00 93.44 218 TYR A C 1
ATOM 1785 O O . TYR A 1 218 ? 11.181 8.591 -6.584 1.00 93.44 218 TYR A O 1
ATOM 1793 N N . TYR A 1 219 ? 10.400 10.668 -6.827 1.00 87.44 219 TYR A N 1
ATOM 1794 C CA . TYR A 1 219 ? 11.364 11.219 -5.863 1.00 87.44 219 TYR A CA 1
ATOM 1795 C C . TYR A 1 219 ? 10.782 11.210 -4.445 1.00 87.44 219 TYR A C 1
ATOM 1797 O O . TYR A 1 219 ? 9.571 11.230 -4.232 1.00 87.44 219 TYR A O 1
ATOM 1805 N N . LYS A 1 220 ? 11.670 11.177 -3.451 1.00 82.12 220 LYS A N 1
ATOM 1806 C CA . LYS A 1 220 ? 11.315 11.333 -2.033 1.00 82.12 220 LYS A CA 1
ATOM 1807 C C . LYS A 1 220 ? 11.860 12.633 -1.468 1.00 82.12 220 LYS A C 1
ATOM 1809 O O . LYS A 1 220 ? 11.165 13.296 -0.706 1.00 82.12 220 LYS A O 1
ATOM 1814 N N . LEU A 1 221 ? 13.077 12.994 -1.854 1.00 82.12 221 LEU A N 1
ATOM 1815 C CA . LEU A 1 221 ? 13.709 14.279 -1.594 1.00 82.12 221 LEU A CA 1
ATOM 1816 C C . LEU A 1 221 ? 14.271 14.822 -2.917 1.00 82.12 221 LEU A C 1
ATOM 1818 O O . LEU A 1 221 ? 14.610 14.013 -3.785 1.00 82.12 221 LEU A O 1
ATOM 1822 N N . PRO A 1 222 ? 14.374 16.152 -3.095 1.00 77.62 222 PRO A N 1
ATOM 1823 C CA . PRO A 1 222 ? 14.874 16.740 -4.342 1.00 77.62 222 PRO A CA 1
ATOM 1824 C C . PRO A 1 222 ? 16.289 16.297 -4.743 1.00 77.62 222 PRO A C 1
ATOM 1826 O O . PRO A 1 222 ? 16.629 16.319 -5.921 1.00 77.62 222 PRO A O 1
ATOM 1829 N N . ASP A 1 223 ? 17.111 15.897 -3.775 1.00 82.00 223 ASP A N 1
ATOM 1830 C CA . ASP A 1 223 ? 18.496 15.455 -3.948 1.00 82.00 223 ASP A CA 1
ATOM 1831 C C . ASP A 1 223 ? 18.666 13.923 -3.936 1.00 82.00 223 ASP A C 1
ATOM 1833 O O . ASP A 1 223 ? 19.789 13.420 -4.016 1.00 82.00 223 ASP A O 1
ATOM 1837 N N . GLU A 1 224 ? 17.568 13.165 -3.868 1.00 84.56 224 GLU A N 1
ATOM 1838 C CA . GLU A 1 224 ? 17.581 11.703 -3.837 1.00 84.56 224 GLU A CA 1
ATOM 1839 C C . GLU A 1 224 ? 17.225 11.112 -5.208 1.00 84.56 224 GLU A C 1
ATOM 1841 O O . GLU A 1 224 ? 16.323 11.580 -5.906 1.00 84.56 224 GLU A O 1
ATOM 1846 N N . LEU A 1 225 ? 17.922 10.041 -5.597 1.00 91.44 225 LEU A N 1
ATOM 1847 C CA . LEU A 1 225 ? 17.550 9.273 -6.786 1.00 91.44 225 LEU A CA 1
ATOM 1848 C C . LEU A 1 225 ? 16.186 8.593 -6.588 1.00 91.44 225 LEU A C 1
ATOM 1850 O O . LEU A 1 225 ? 15.792 8.336 -5.447 1.00 91.44 225 LEU A O 1
ATOM 1854 N N . PRO A 1 226 ? 15.489 8.213 -7.674 1.00 93.25 226 PRO A N 1
ATOM 1855 C CA . PRO A 1 226 ? 14.299 7.387 -7.557 1.00 93.25 226 PRO A CA 1
ATOM 1856 C C . PRO A 1 226 ? 14.546 6.154 -6.682 1.00 93.25 226 PRO A C 1
ATOM 1858 O O . PRO A 1 226 ? 15.555 5.447 -6.819 1.00 93.25 226 PRO A O 1
ATOM 1861 N N . ALA A 1 227 ? 13.628 5.928 -5.752 1.00 92.62 227 ALA A N 1
ATOM 1862 C CA . ALA A 1 227 ? 13.781 4.962 -4.678 1.00 92.62 227 ALA A CA 1
ATOM 1863 C C . ALA A 1 227 ? 12.450 4.255 -4.375 1.00 92.62 227 ALA A C 1
ATOM 1865 O O . ALA A 1 227 ? 11.456 4.436 -5.079 1.00 92.62 227 ALA A O 1
ATOM 1866 N N . MET A 1 228 ? 12.447 3.397 -3.357 1.00 93.06 228 MET A N 1
ATOM 1867 C CA . MET A 1 228 ? 11.366 2.466 -3.023 1.00 93.06 228 MET A CA 1
ATOM 1868 C C . MET A 1 228 ? 9.985 3.114 -2.859 1.00 93.06 228 MET A C 1
ATOM 1870 O O . MET A 1 228 ? 8.986 2.436 -3.056 1.00 93.06 228 MET A O 1
ATOM 1874 N N . GLN A 1 229 ? 9.903 4.406 -2.525 1.00 90.94 229 GLN A N 1
ATOM 1875 C CA . GLN A 1 229 ? 8.654 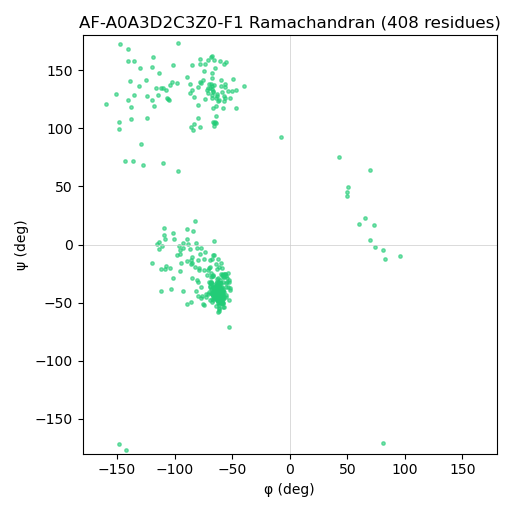5.178 -2.440 1.00 90.94 229 GLN A CA 1
ATOM 1876 C C . GLN A 1 229 ? 7.854 5.145 -3.736 1.00 90.94 229 GLN A C 1
ATOM 1878 O O . GLN A 1 229 ? 6.637 5.275 -3.679 1.00 90.94 229 GLN A O 1
ATOM 1883 N N . ALA A 1 230 ? 8.519 4.924 -4.877 1.00 95.00 230 ALA A N 1
ATOM 1884 C CA . ALA A 1 230 ? 7.847 4.674 -6.143 1.00 95.00 230 ALA A CA 1
ATOM 1885 C C . ALA A 1 230 ? 6.824 3.546 -6.007 1.00 95.00 230 ALA A C 1
ATOM 1887 O O . ALA A 1 230 ? 5.732 3.645 -6.541 1.00 95.00 230 ALA A O 1
ATOM 1888 N N . PHE A 1 231 ? 7.138 2.513 -5.226 1.00 95.19 231 PHE A N 1
ATOM 1889 C CA . PHE A 1 231 ? 6.254 1.374 -5.029 1.00 95.19 231 PHE A CA 1
ATOM 1890 C C . PHE A 1 231 ? 5.107 1.675 -4.072 1.00 95.19 231 PHE A C 1
ATOM 1892 O O . PHE A 1 231 ? 4.000 1.235 -4.343 1.00 95.19 231 PHE A O 1
ATOM 1899 N N . CYS A 1 232 ? 5.327 2.473 -3.021 1.00 93.75 232 CYS A N 1
ATOM 1900 C CA . CYS A 1 232 ? 4.227 2.934 -2.168 1.00 93.75 232 CYS A CA 1
ATOM 1901 C C . CYS A 1 232 ? 3.224 3.757 -2.979 1.00 93.75 232 CYS A C 1
ATOM 1903 O O . CYS A 1 232 ? 2.027 3.504 -2.934 1.00 93.75 232 CYS A O 1
ATOM 1905 N N . TYR A 1 233 ? 3.708 4.728 -3.756 1.00 96.19 233 TYR A N 1
ATOM 1906 C CA . TYR A 1 233 ? 2.837 5.546 -4.594 1.00 96.19 233 TYR A CA 1
ATOM 1907 C C . TYR A 1 233 ? 2.167 4.725 -5.698 1.00 96.19 233 TYR A C 1
ATOM 1909 O O . TYR A 1 233 ? 0.963 4.865 -5.905 1.00 96.19 233 TYR A O 1
ATOM 1917 N N . ALA A 1 234 ? 2.897 3.806 -6.332 1.00 97.00 234 ALA A N 1
ATOM 1918 C CA . ALA A 1 234 ? 2.351 2.930 -7.360 1.00 97.00 234 ALA A CA 1
ATOM 1919 C C . ALA A 1 234 ? 1.244 1.997 -6.845 1.00 97.00 234 ALA A C 1
ATOM 1921 O O . ALA A 1 234 ? 0.356 1.673 -7.624 1.00 97.00 234 ALA A O 1
ATOM 1922 N N . GLU A 1 235 ? 1.230 1.594 -5.568 1.00 96.81 235 GLU A N 1
ATOM 1923 C CA . GLU A 1 235 ? 0.071 0.891 -4.986 1.00 96.81 235 GLU A CA 1
ATOM 1924 C C . GLU A 1 235 ? -1.190 1.757 -5.044 1.00 96.81 235 GLU A C 1
ATOM 1926 O O . GLU A 1 235 ? -2.241 1.312 -5.506 1.00 96.81 235 GLU A O 1
ATOM 1931 N N . GLY A 1 236 ? -1.073 3.020 -4.629 1.00 97.38 236 GLY A N 1
ATOM 1932 C CA . GLY A 1 236 ? -2.167 3.980 -4.711 1.00 97.38 236 GLY A CA 1
ATOM 1933 C C . GLY A 1 236 ? -2.595 4.244 -6.155 1.00 97.38 236 GLY A C 1
ATOM 1934 O O . GLY A 1 236 ? -3.783 4.206 -6.460 1.00 97.38 236 GLY A O 1
ATOM 1935 N N . VAL A 1 237 ? -1.650 4.457 -7.072 1.00 98.31 237 VAL A N 1
ATOM 1936 C CA . VAL A 1 237 ? -1.963 4.711 -8.489 1.00 98.31 237 VAL A CA 1
ATOM 1937 C C . VAL A 1 237 ? -2.575 3.474 -9.168 1.00 98.31 237 VAL A C 1
ATOM 1939 O O . VAL A 1 237 ? -3.539 3.612 -9.923 1.00 98.31 237 VAL A O 1
ATOM 1942 N N . ALA A 1 238 ? -2.131 2.260 -8.827 1.00 98.19 238 ALA A N 1
ATOM 1943 C CA . ALA A 1 238 ? -2.759 1.019 -9.286 1.00 98.19 238 ALA A CA 1
ATOM 1944 C C . ALA A 1 238 ? -4.205 0.888 -8.776 1.00 98.19 238 ALA A C 1
ATOM 1946 O O . ALA A 1 238 ? -5.107 0.499 -9.525 1.00 98.19 238 ALA A O 1
ATOM 1947 N N . ALA A 1 239 ? -4.458 1.258 -7.517 1.00 98.31 239 ALA A N 1
ATOM 1948 C CA . ALA A 1 239 ? -5.812 1.316 -6.975 1.00 98.31 239 ALA A CA 1
ATOM 1949 C C . ALA A 1 239 ? -6.669 2.389 -7.668 1.00 98.31 239 ALA A C 1
ATOM 1951 O O . ALA A 1 239 ? -7.849 2.146 -7.928 1.00 98.31 239 ALA A O 1
ATOM 1952 N N . ALA A 1 240 ? -6.087 3.535 -8.036 1.00 98.69 240 ALA A N 1
ATOM 1953 C CA . ALA A 1 240 ? -6.761 4.561 -8.829 1.00 98.69 240 ALA A CA 1
ATOM 1954 C C . ALA A 1 240 ? -7.108 4.080 -10.237 1.00 98.69 240 ALA A C 1
ATOM 1956 O O . ALA A 1 240 ? -8.188 4.397 -10.727 1.00 98.69 240 ALA A O 1
ATOM 1957 N N . TYR A 1 241 ? -6.253 3.274 -10.870 1.00 98.62 241 TYR A N 1
ATOM 1958 C CA . TYR A 1 241 ? -6.575 2.644 -12.148 1.00 98.62 241 TYR A CA 1
ATOM 1959 C C . TYR A 1 241 ? -7.816 1.749 -12.024 1.00 98.62 241 TYR A C 1
ATOM 1961 O O . TYR A 1 241 ? -8.790 1.950 -12.753 1.00 98.62 241 TYR A O 1
ATOM 1969 N N . GLN A 1 242 ? -7.859 0.845 -11.037 1.00 98.12 242 GLN A N 1
ATOM 1970 C CA . GLN A 1 242 ? -9.053 0.023 -10.783 1.00 98.12 242 GLN A CA 1
ATOM 1971 C C . GLN A 1 242 ? -10.300 0.859 -10.481 1.00 98.12 242 GLN A C 1
ATOM 1973 O O . GLN A 1 242 ? -11.403 0.518 -10.914 1.00 98.12 242 GLN A O 1
ATOM 1978 N N . LEU A 1 243 ? -10.143 1.927 -9.701 1.00 98.62 243 LEU A N 1
ATOM 1979 C CA . LEU A 1 243 ? -11.223 2.838 -9.345 1.00 98.62 243 LEU A CA 1
ATOM 1980 C C . LEU A 1 243 ? -11.755 3.580 -10.577 1.00 98.62 243 LEU A C 1
ATOM 1982 O O . LEU A 1 243 ? -12.967 3.627 -10.785 1.00 98.62 243 LEU A O 1
ATOM 1986 N N . ALA A 1 244 ? -10.863 4.095 -11.423 1.00 98.62 244 ALA A N 1
ATOM 1987 C CA . ALA A 1 244 ? -11.202 4.794 -12.654 1.00 98.62 244 ALA A CA 1
ATOM 1988 C C . ALA A 1 244 ? -11.966 3.886 -13.623 1.00 98.62 244 ALA A C 1
ATOM 1990 O O . ALA A 1 244 ? -12.979 4.320 -14.157 1.00 98.62 244 ALA A O 1
ATOM 1991 N N . LEU A 1 245 ? -11.588 2.610 -13.764 1.00 98.19 245 LEU A N 1
ATOM 1992 C CA . LEU A 1 245 ? -12.345 1.649 -14.583 1.00 98.19 245 LEU A CA 1
ATOM 1993 C C . LEU A 1 245 ? -13.830 1.554 -14.195 1.00 98.19 245 LEU A C 1
ATOM 1995 O O . LEU A 1 245 ? -14.668 1.306 -15.058 1.00 98.19 245 LEU A O 1
ATOM 1999 N N . ARG A 1 246 ? -14.164 1.749 -12.912 1.00 97.75 246 ARG A N 1
ATOM 2000 C CA . ARG A 1 246 ? -15.548 1.679 -12.414 1.00 97.75 246 ARG A CA 1
ATOM 2001 C C . ARG A 1 246 ? -16.257 3.032 -12.398 1.00 97.75 246 ARG A C 1
ATOM 2003 O O . ARG A 1 246 ? -17.440 3.083 -12.708 1.00 97.75 246 ARG A O 1
ATOM 2010 N N . PHE A 1 247 ? -15.560 4.099 -12.008 1.00 98.38 247 PHE A N 1
ATOM 2011 C CA . PHE A 1 247 ? -16.161 5.409 -11.726 1.00 98.38 247 PHE A CA 1
ATOM 2012 C C . PHE A 1 247 ? -15.949 6.444 -12.842 1.00 98.38 247 PHE A C 1
ATOM 2014 O O . PHE A 1 247 ? -16.848 7.228 -13.133 1.00 98.38 247 PHE A O 1
ATOM 2021 N N . ARG A 1 248 ? -14.769 6.455 -13.477 1.00 97.88 248 ARG A N 1
ATOM 2022 C CA . ARG A 1 248 ? -14.369 7.422 -14.520 1.00 97.88 248 ARG A CA 1
ATOM 2023 C C . ARG A 1 248 ? -13.522 6.752 -15.607 1.00 97.88 248 ARG A C 1
ATOM 2025 O O . ARG A 1 248 ? -12.303 6.966 -15.650 1.00 97.88 248 ARG A O 1
ATOM 2032 N N . PRO A 1 249 ? -14.126 5.905 -16.464 1.00 97.50 249 PRO A N 1
ATOM 2033 C CA . PRO A 1 249 ? -13.381 5.095 -17.428 1.00 97.50 249 PRO A CA 1
ATOM 2034 C C . PRO A 1 249 ? -12.526 5.925 -18.392 1.00 97.50 249 PRO A C 1
ATOM 2036 O O . PRO A 1 249 ? -11.468 5.478 -18.825 1.00 97.50 249 PRO A O 1
ATOM 2039 N N . GLU A 1 250 ? -12.926 7.164 -18.680 1.00 97.31 250 GLU A N 1
ATOM 2040 C CA . GLU A 1 250 ? -12.169 8.109 -19.505 1.00 97.31 250 GLU A CA 1
ATOM 2041 C C . GLU A 1 250 ? -10.813 8.504 -18.901 1.00 97.31 250 GLU A C 1
ATOM 2043 O O . GLU A 1 250 ? -9.918 8.933 -19.626 1.00 97.31 250 GLU A O 1
ATOM 2048 N N . SER A 1 251 ? -10.646 8.342 -17.586 1.00 97.81 251 SER A N 1
ATOM 2049 C CA . SER A 1 251 ? -9.388 8.589 -16.874 1.00 97.81 251 SER A CA 1
ATOM 2050 C C . SER A 1 251 ? -8.550 7.319 -16.679 1.00 97.81 251 SER A C 1
ATOM 2052 O O . SER A 1 251 ? -7.411 7.416 -16.227 1.00 97.81 251 SER A O 1
ATOM 2054 N N . ALA A 1 252 ? -9.072 6.128 -16.995 1.00 98.12 252 ALA A N 1
ATOM 2055 C CA . ALA A 1 252 ? -8.410 4.860 -16.679 1.00 98.12 252 ALA A CA 1
ATOM 2056 C C . ALA A 1 252 ? -7.061 4.701 -17.396 1.00 98.12 252 ALA A C 1
ATOM 2058 O O . ALA A 1 252 ? -6.080 4.326 -16.760 1.00 98.12 252 ALA A O 1
ATOM 2059 N N . ALA A 1 253 ? -6.986 5.077 -18.678 1.00 97.69 253 ALA A N 1
ATOM 2060 C CA . ALA A 1 253 ? -5.753 5.000 -19.467 1.00 97.69 253 ALA A CA 1
ATOM 2061 C C . ALA A 1 253 ? -4.610 5.851 -18.883 1.00 97.69 253 ALA A C 1
ATOM 2063 O O . ALA A 1 253 ? -3.450 5.460 -18.956 1.00 97.69 253 ALA A O 1
ATOM 2064 N N . TYR A 1 254 ? -4.938 6.989 -18.262 1.00 98.25 254 TYR A N 1
ATOM 2065 C CA . TYR A 1 254 ? -3.952 7.831 -17.585 1.00 98.25 254 TYR A CA 1
ATOM 2066 C C . TYR A 1 254 ? -3.328 7.089 -16.395 1.00 98.25 254 TYR A C 1
ATOM 2068 O O . TYR A 1 254 ? -2.111 6.948 -16.318 1.00 98.25 254 TYR A O 1
ATOM 2076 N N . PHE A 1 255 ? -4.150 6.549 -15.492 1.00 98.44 255 PHE A N 1
ATOM 2077 C CA . PHE A 1 255 ? -3.641 5.823 -14.325 1.00 98.44 255 PHE A CA 1
ATOM 2078 C C . PHE A 1 255 ? -2.970 4.492 -14.697 1.00 98.44 255 PHE A C 1
ATOM 2080 O O . PHE A 1 255 ? -2.000 4.101 -14.046 1.00 98.44 255 PHE A O 1
ATOM 2087 N N . GLU A 1 256 ? -3.442 3.812 -15.749 1.00 97.75 256 GLU A N 1
ATOM 2088 C CA . GLU A 1 256 ? -2.791 2.615 -16.296 1.00 97.75 256 GLU A CA 1
ATOM 2089 C C . GLU A 1 256 ? -1.354 2.915 -16.697 1.00 97.75 256 GLU A C 1
ATOM 2091 O O . GLU A 1 256 ? -0.445 2.234 -16.221 1.00 97.75 256 GLU A O 1
ATOM 2096 N N . GLN A 1 257 ? -1.152 3.944 -17.525 1.00 97.31 257 GLN A N 1
ATOM 2097 C CA . GLN A 1 257 ? 0.159 4.274 -18.068 1.00 97.31 257 GLN A CA 1
ATOM 2098 C C . GLN A 1 257 ? 1.161 4.538 -16.939 1.00 97.31 257 GLN A C 1
ATOM 2100 O O . GLN A 1 257 ? 2.223 3.916 -16.909 1.00 97.31 257 GLN A O 1
ATOM 2105 N N . HIS A 1 258 ? 0.798 5.393 -15.982 1.00 98.06 258 HIS A N 1
ATOM 2106 C CA . HIS A 1 258 ? 1.655 5.754 -14.848 1.00 98.06 258 HIS A CA 1
ATOM 2107 C C . HIS A 1 258 ? 1.951 4.562 -13.924 1.00 98.06 258 HIS A C 1
ATOM 2109 O O . HIS A 1 258 ? 3.083 4.344 -13.477 1.00 98.06 258 HIS A O 1
ATOM 2115 N N . THR A 1 259 ? 0.960 3.694 -13.704 1.00 97.06 259 THR A N 1
ATOM 2116 C CA . THR A 1 259 ? 1.197 2.443 -12.975 1.00 97.06 259 THR A CA 1
ATOM 2117 C C . THR A 1 259 ? 2.161 1.534 -13.743 1.00 97.06 259 THR A C 1
ATOM 2119 O O . THR A 1 259 ? 3.108 1.003 -13.162 1.00 97.06 259 THR A O 1
ATOM 2122 N N . ARG A 1 260 ? 1.972 1.362 -15.055 1.00 95.75 260 ARG A N 1
ATOM 2123 C CA . ARG A 1 260 ? 2.814 0.507 -15.904 1.00 95.75 260 ARG A CA 1
ATOM 2124 C C . ARG A 1 260 ? 4.252 1.014 -15.991 1.00 95.75 260 ARG A C 1
ATOM 2126 O O . ARG A 1 260 ? 5.186 0.209 -15.936 1.00 95.75 260 ARG A O 1
ATOM 2133 N N . GLU A 1 261 ? 4.452 2.324 -16.076 1.00 96.88 261 GLU A N 1
ATOM 2134 C CA . GLU A 1 261 ? 5.774 2.954 -15.992 1.00 96.88 261 GLU A CA 1
ATOM 2135 C C . GLU A 1 261 ? 6.442 2.636 -14.646 1.00 96.88 261 GLU A C 1
ATOM 2137 O O . GLU A 1 261 ? 7.604 2.214 -14.613 1.00 96.88 261 GLU A O 1
ATOM 2142 N N . SER A 1 262 ? 5.691 2.707 -13.545 1.00 97.19 262 SER A N 1
ATOM 2143 C CA . SER A 1 262 ? 6.171 2.298 -12.221 1.00 97.19 262 SER A CA 1
ATOM 2144 C C . SER A 1 262 ? 6.523 0.807 -12.146 1.00 97.19 262 SER A C 1
ATOM 2146 O O . SER A 1 262 ? 7.510 0.433 -11.506 1.00 97.19 262 SER A O 1
ATOM 2148 N N . MET A 1 263 ? 5.779 -0.068 -12.833 1.00 95.12 263 MET A N 1
ATOM 2149 C CA . MET A 1 263 ? 6.098 -1.502 -12.899 1.00 95.12 263 MET A CA 1
ATOM 2150 C C . MET A 1 263 ? 7.404 -1.745 -13.655 1.00 95.12 263 MET A C 1
ATOM 2152 O O . MET A 1 263 ? 8.255 -2.515 -13.199 1.00 95.12 263 MET A O 1
ATOM 2156 N N . ARG A 1 264 ? 7.609 -1.040 -14.775 1.00 93.69 264 ARG A N 1
ATOM 2157 C CA . ARG A 1 264 ? 8.878 -1.045 -15.517 1.00 93.69 264 ARG A CA 1
ATOM 2158 C C . ARG A 1 264 ? 10.034 -0.598 -14.618 1.00 93.69 264 ARG A C 1
ATOM 2160 O O . ARG A 1 264 ? 11.066 -1.272 -14.577 1.00 93.69 264 ARG A O 1
ATOM 2167 N N . PHE A 1 265 ? 9.857 0.489 -13.866 1.00 96.44 265 PHE A N 1
ATOM 2168 C CA . PHE A 1 265 ? 10.842 0.949 -12.885 1.00 96.44 265 PHE A CA 1
ATOM 2169 C C . PHE A 1 265 ? 11.107 -0.108 -11.797 1.00 96.44 265 PHE A C 1
ATOM 2171 O O . PHE A 1 265 ? 12.261 -0.386 -11.465 1.00 96.44 265 PHE A O 1
ATOM 2178 N N . GLY A 1 266 ? 10.069 -0.781 -11.297 1.00 94.50 266 GLY A N 1
ATOM 2179 C CA . GLY A 1 266 ? 10.193 -1.878 -10.333 1.00 94.50 266 GLY A CA 1
ATOM 2180 C C . GLY A 1 266 ? 11.038 -3.043 -10.833 1.00 94.50 266 GLY A C 1
ATOM 2181 O O . GLY A 1 266 ? 11.913 -3.524 -10.109 1.00 94.50 266 GLY A O 1
ATOM 2182 N N . LEU A 1 267 ? 10.861 -3.444 -12.093 1.00 91.75 267 LEU A N 1
ATOM 2183 C CA . LEU A 1 267 ? 11.694 -4.471 -12.726 1.00 91.75 267 LEU A CA 1
ATOM 2184 C C . LEU A 1 267 ? 13.164 -4.044 -12.834 1.00 91.75 267 LEU A C 1
ATOM 2186 O O . LEU A 1 267 ? 14.056 -4.876 -12.675 1.00 91.75 267 LEU A O 1
ATOM 2190 N N . GLN A 1 268 ? 13.430 -2.756 -13.052 1.00 92.00 268 GLN A N 1
ATOM 2191 C CA . GLN A 1 268 ? 14.788 -2.211 -13.045 1.00 92.00 268 GLN A CA 1
ATOM 2192 C C . GLN A 1 268 ? 15.391 -2.206 -11.635 1.00 92.00 268 GLN A C 1
ATOM 2194 O O . GLN A 1 268 ? 16.584 -2.456 -11.463 1.00 92.00 268 GLN A O 1
ATOM 2199 N N . MET A 1 269 ? 14.585 -1.937 -10.612 1.00 94.62 269 MET A N 1
ATOM 2200 C CA . MET A 1 269 ? 15.016 -1.925 -9.213 1.00 94.62 269 MET A CA 1
ATOM 2201 C C . MET A 1 269 ? 15.232 -3.329 -8.640 1.00 94.62 269 MET A C 1
ATOM 2203 O O . MET A 1 269 ? 16.007 -3.482 -7.690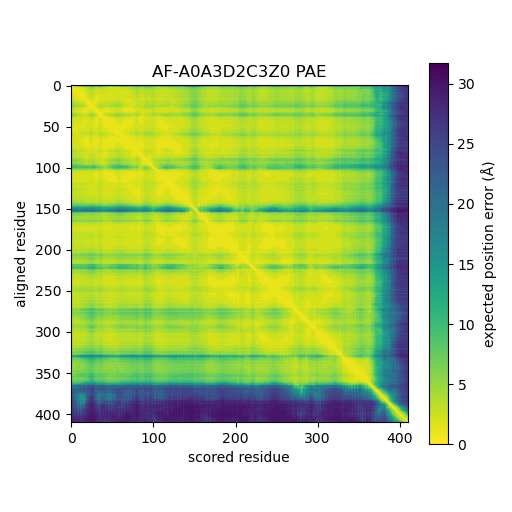 1.00 94.62 269 MET A O 1
ATOM 2207 N N . GLN A 1 270 ? 14.610 -4.345 -9.236 1.00 94.19 270 GLN A N 1
ATOM 2208 C CA . GLN A 1 270 ? 14.747 -5.735 -8.832 1.00 94.19 270 GLN A CA 1
ATOM 2209 C C . GLN A 1 270 ? 16.148 -6.294 -9.128 1.00 94.19 270 GLN A C 1
ATOM 2211 O O . GLN A 1 270 ? 16.709 -6.148 -10.217 1.00 94.19 270 GLN A O 1
ATOM 2216 N N . TYR A 1 271 ? 16.708 -6.996 -8.150 1.00 92.88 271 TYR A N 1
ATOM 2217 C CA . TYR A 1 271 ? 17.919 -7.779 -8.317 1.00 92.88 271 TYR A CA 1
ATOM 2218 C C . TYR A 1 271 ? 17.684 -9.009 -9.193 1.00 92.88 271 TYR A C 1
ATOM 2220 O O . TYR A 1 271 ? 16.670 -9.699 -9.071 1.00 92.88 271 TYR A O 1
ATOM 2228 N N . ASN A 1 272 ? 18.641 -9.281 -10.076 1.00 88.50 272 ASN A N 1
ATOM 2229 C CA . ASN A 1 272 ? 18.587 -10.360 -11.055 1.00 88.50 272 ASN A CA 1
ATOM 2230 C C . ASN A 1 272 ? 19.990 -10.918 -11.366 1.00 88.50 272 ASN A C 1
ATOM 2232 O O . ASN A 1 272 ? 20.999 -10.534 -10.762 1.00 88.50 272 ASN A O 1
ATOM 2236 N N . ASP A 1 273 ? 20.043 -11.785 -12.376 1.00 83.69 273 ASP A N 1
ATOM 2237 C CA . ASP A 1 273 ? 21.239 -12.464 -12.891 1.00 83.69 273 ASP A CA 1
ATOM 2238 C C . ASP A 1 273 ? 22.278 -11.553 -13.539 1.00 83.69 273 ASP A C 1
ATOM 2240 O O . ASP A 1 273 ? 23.293 -12.048 -14.013 1.00 83.69 273 ASP A O 1
ATOM 2244 N N . PHE A 1 274 ? 22.080 -10.236 -13.545 1.00 84.25 274 PHE A N 1
ATOM 2245 C CA . PHE A 1 274 ? 23.085 -9.257 -13.969 1.00 84.25 274 PHE A CA 1
ATOM 2246 C C . PHE A 1 274 ? 23.474 -8.279 -12.861 1.00 84.25 274 PHE A C 1
ATOM 2248 O O . PHE A 1 274 ? 24.514 -7.631 -12.958 1.00 84.25 274 PHE A O 1
ATOM 2255 N N . SER A 1 275 ? 22.685 -8.184 -11.790 1.00 88.44 275 SER A N 1
ATOM 2256 C CA . SER A 1 275 ? 22.882 -7.199 -10.723 1.00 88.44 275 SER A CA 1
ATOM 2257 C C . SER A 1 275 ? 23.260 -7.799 -9.368 1.00 88.44 275 SER A C 1
ATOM 2259 O O . SER A 1 275 ? 23.586 -7.040 -8.455 1.00 88.44 275 SER A O 1
ATOM 2261 N N . THR A 1 276 ? 23.300 -9.133 -9.221 1.00 89.56 276 THR A N 1
ATOM 2262 C CA . THR A 1 276 ? 23.716 -9.767 -7.953 1.00 89.56 276 THR A CA 1
ATOM 2263 C C . THR A 1 276 ? 25.212 -10.121 -7.851 1.00 89.56 276 THR A C 1
ATOM 2265 O O . THR A 1 276 ? 25.657 -10.582 -6.801 1.00 89.56 276 THR A O 1
ATOM 2268 N N . TYR A 1 277 ? 26.035 -9.816 -8.866 1.00 84.62 277 TYR A N 1
ATOM 2269 C CA . TYR A 1 277 ? 27.474 -10.158 -8.905 1.00 84.62 277 TYR A CA 1
ATOM 2270 C C . TYR A 1 277 ? 28.315 -9.583 -7.751 1.00 84.62 277 TYR A C 1
ATOM 2272 O O . TYR A 1 277 ? 29.366 -10.130 -7.414 1.00 84.62 277 TYR A O 1
ATOM 2280 N N . ALA A 1 278 ? 27.884 -8.464 -7.162 1.00 86.50 278 ALA A N 1
ATOM 2281 C CA . ALA A 1 278 ? 28.597 -7.796 -6.075 1.00 86.50 278 ALA A CA 1
ATOM 2282 C C . ALA A 1 278 ? 28.277 -8.381 -4.686 1.00 86.50 278 ALA A C 1
ATOM 2284 O O . ALA A 1 278 ? 28.945 -8.042 -3.706 1.00 86.50 278 ALA A O 1
ATOM 2285 N N . PHE A 1 279 ? 27.269 -9.251 -4.575 1.00 86.19 279 PHE A N 1
ATOM 2286 C CA . PHE A 1 279 ? 26.818 -9.782 -3.292 1.00 86.19 279 PHE A CA 1
ATOM 2287 C C . PHE A 1 279 ? 27.567 -11.054 -2.914 1.00 86.19 279 PHE A C 1
ATOM 2289 O O . PHE A 1 279 ? 27.862 -11.914 -3.739 1.00 86.19 279 PHE A O 1
ATOM 2296 N N . SER A 1 280 ? 27.827 -11.214 -1.616 1.00 84.31 280 SER A N 1
ATOM 2297 C CA . SER A 1 280 ? 28.409 -12.447 -1.077 1.00 84.31 280 SER A CA 1
ATOM 2298 C C . SER A 1 280 ? 27.444 -13.634 -1.126 1.00 84.31 280 SER A C 1
ATOM 2300 O O . SER A 1 280 ? 27.903 -14.769 -1.049 1.00 84.31 280 SER A O 1
ATOM 2302 N N . ARG A 1 281 ? 26.133 -13.380 -1.246 1.00 83.12 281 ARG A N 1
ATOM 2303 C CA . ARG A 1 281 ? 25.051 -14.376 -1.319 1.00 83.12 281 ARG A CA 1
ATOM 2304 C C . ARG A 1 281 ? 24.043 -13.984 -2.414 1.00 83.12 281 ARG A C 1
ATOM 2306 O O . ARG A 1 281 ? 22.970 -13.475 -2.088 1.00 83.12 281 ARG A O 1
ATOM 2313 N N . PRO A 1 282 ? 24.411 -14.116 -3.701 1.00 84.06 282 PRO A N 1
ATOM 2314 C CA . PRO A 1 282 ? 23.598 -13.620 -4.814 1.00 84.06 282 PRO A CA 1
ATOM 2315 C C . PRO A 1 282 ? 22.205 -14.263 -4.874 1.00 84.06 282 PRO A C 1
ATOM 2317 O O . PRO A 1 282 ? 21.232 -13.588 -5.186 1.00 84.06 282 PRO A O 1
ATOM 2320 N N . ASP A 1 283 ? 22.087 -15.531 -4.482 1.00 79.44 283 ASP A N 1
ATOM 2321 C CA . ASP A 1 283 ? 20.833 -16.286 -4.420 1.00 79.44 283 ASP A CA 1
ATOM 2322 C C . ASP A 1 283 ? 19.846 -15.783 -3.355 1.00 79.44 283 ASP A C 1
ATOM 2324 O O . ASP A 1 283 ? 18.645 -15.965 -3.512 1.00 79.44 283 ASP A O 1
ATOM 2328 N N . GLN A 1 284 ? 20.330 -15.153 -2.278 1.00 84.12 284 GLN A N 1
ATOM 2329 C CA . GLN A 1 284 ? 19.467 -14.593 -1.225 1.00 84.12 284 GLN A CA 1
ATOM 2330 C C . GLN A 1 284 ? 18.910 -13.215 -1.582 1.00 84.12 284 GLN A C 1
ATOM 2332 O O . GLN A 1 284 ? 17.962 -12.754 -0.951 1.00 84.12 284 GLN A O 1
ATOM 2337 N N . VAL A 1 285 ? 19.538 -12.537 -2.542 1.00 89.00 285 VAL A N 1
ATOM 2338 C CA . VAL A 1 285 ? 19.177 -11.180 -2.961 1.00 89.00 285 VAL A CA 1
ATOM 2339 C C . VAL A 1 285 ? 18.419 -11.195 -4.290 1.00 89.00 285 VAL A C 1
ATOM 2341 O O . VAL A 1 285 ? 17.701 -10.242 -4.575 1.00 89.00 285 VAL A O 1
ATOM 2344 N N . ASP A 1 286 ? 18.533 -12.267 -5.082 1.00 88.38 286 ASP A N 1
ATOM 2345 C CA . ASP A 1 286 ? 17.792 -12.461 -6.333 1.00 88.38 286 ASP A CA 1
ATOM 2346 C C . ASP A 1 286 ? 16.278 -12.263 -6.126 1.00 88.38 286 ASP A C 1
ATOM 2348 O O . ASP A 1 286 ? 15.668 -12.855 -5.238 1.00 88.38 286 ASP A O 1
ATOM 2352 N N . GLY A 1 287 ? 15.673 -11.379 -6.922 1.00 90.19 287 GLY A N 1
ATOM 2353 C CA . GLY A 1 287 ? 14.263 -10.992 -6.792 1.00 90.19 287 GLY A CA 1
ATOM 2354 C C . GLY A 1 287 ? 13.981 -9.911 -5.742 1.00 90.19 287 GLY A C 1
ATOM 2355 O O . GLY A 1 287 ? 12.901 -9.323 -5.760 1.00 90.19 287 GLY A O 1
ATOM 2356 N N . GLY A 1 288 ? 14.942 -9.596 -4.871 1.00 94.06 288 GLY A N 1
ATOM 2357 C CA . GLY A 1 288 ? 14.848 -8.488 -3.926 1.00 94.06 288 GLY A CA 1
ATOM 2358 C C . GLY A 1 288 ? 14.796 -7.134 -4.632 1.00 94.06 288 GLY A C 1
ATOM 2359 O O . GLY A 1 288 ? 15.344 -6.962 -5.717 1.00 94.06 288 GLY A O 1
ATOM 2360 N N . ILE A 1 289 ? 14.157 -6.153 -4.003 1.00 95.69 289 ILE A N 1
ATOM 2361 C CA . ILE A 1 289 ? 14.034 -4.788 -4.520 1.00 95.69 289 ILE A CA 1
ATOM 2362 C C . ILE A 1 289 ? 14.969 -3.886 -3.718 1.00 95.69 289 ILE A C 1
ATOM 2364 O O . ILE A 1 289 ? 14.926 -3.866 -2.483 1.00 95.69 289 ILE A O 1
ATOM 2368 N N . ARG A 1 290 ? 15.854 -3.176 -4.422 1.00 94.69 290 ARG A N 1
ATOM 2369 C CA . ARG A 1 290 ? 16.814 -2.251 -3.807 1.00 94.69 290 ARG A CA 1
ATOM 2370 C C . ARG A 1 290 ? 16.127 -0.970 -3.320 1.00 94.69 290 ARG A C 1
ATOM 2372 O O . ARG A 1 290 ? 15.086 -0.592 -3.849 1.00 94.69 290 ARG A O 1
ATOM 2379 N N . TYR A 1 291 ? 16.722 -0.289 -2.341 1.00 94.19 291 TYR A N 1
ATOM 2380 C CA . TYR A 1 291 ? 16.184 0.963 -1.801 1.00 94.19 291 TYR A CA 1
ATOM 2381 C C . TYR A 1 291 ? 16.114 2.058 -2.864 1.00 94.19 291 TYR A C 1
ATOM 2383 O O . TYR A 1 291 ? 15.042 2.591 -3.102 1.00 94.19 291 TYR A O 1
ATOM 2391 N N . SER A 1 292 ? 17.235 2.373 -3.510 1.00 93.75 292 SER A N 1
ATOM 2392 C CA . SER A 1 292 ? 17.348 3.395 -4.557 1.00 93.75 292 SER A CA 1
ATOM 2393 C C . SER A 1 292 ? 18.273 2.900 -5.663 1.00 93.75 292 SER A C 1
ATOM 2395 O O . SER A 1 292 ? 18.993 1.913 -5.487 1.00 93.75 292 SER A O 1
ATOM 2397 N N . MET A 1 293 ? 18.304 3.583 -6.808 1.00 90.25 293 MET A N 1
ATOM 2398 C CA . MET A 1 293 ? 19.195 3.193 -7.910 1.00 90.25 293 MET A CA 1
ATOM 2399 C C . MET A 1 293 ? 20.681 3.105 -7.512 1.00 90.25 293 MET A C 1
ATOM 2401 O O . MET A 1 293 ? 21.417 2.314 -8.106 1.00 90.25 293 MET A O 1
ATOM 2405 N N . ASN A 1 294 ? 21.108 3.857 -6.492 1.00 90.81 294 ASN A N 1
ATOM 2406 C CA . ASN A 1 294 ? 22.479 3.895 -5.974 1.00 90.81 294 ASN A CA 1
ATOM 2407 C C . ASN A 1 294 ? 22.664 3.277 -4.571 1.00 90.81 294 ASN A C 1
ATOM 2409 O O . ASN A 1 294 ? 23.798 3.226 -4.096 1.00 90.81 294 ASN A O 1
ATOM 2413 N N . GLU A 1 295 ? 21.613 2.782 -3.911 1.00 92.38 295 GLU A N 1
ATOM 2414 C CA . GLU A 1 295 ? 21.700 2.138 -2.593 1.00 92.38 295 GLU A CA 1
ATOM 2415 C C . GLU A 1 295 ? 21.239 0.680 -2.658 1.00 92.38 295 GLU A C 1
ATOM 2417 O O . GLU A 1 295 ? 20.080 0.368 -2.931 1.00 92.38 295 GLU A O 1
ATOM 2422 N N . THR A 1 296 ? 22.143 -0.241 -2.320 1.00 92.19 296 THR A N 1
ATOM 2423 C CA . THR A 1 296 ? 21.925 -1.684 -2.487 1.00 92.19 296 THR A CA 1
ATOM 2424 C C . THR A 1 296 ? 21.159 -2.359 -1.349 1.00 92.19 296 THR A C 1
ATOM 2426 O O . THR A 1 296 ? 21.152 -3.586 -1.233 1.00 92.19 296 THR A O 1
ATOM 2429 N N . LYS A 1 297 ? 20.566 -1.578 -0.444 1.00 93.19 297 LYS A N 1
ATOM 2430 C CA . LYS A 1 297 ? 19.849 -2.105 0.717 1.00 93.19 297 LYS A CA 1
ATOM 2431 C C . LYS A 1 297 ? 18.541 -2.750 0.266 1.00 93.19 297 LYS A C 1
ATOM 2433 O O . LYS A 1 297 ? 17.755 -2.116 -0.427 1.00 93.19 297 LYS A O 1
ATOM 2438 N N . VAL A 1 298 ? 18.283 -3.972 0.724 1.00 92.38 298 VAL A N 1
ATOM 2439 C CA . VAL A 1 298 ? 16.993 -4.658 0.569 1.00 92.38 298 VAL A CA 1
ATOM 2440 C C . VAL A 1 298 ? 16.332 -4.748 1.935 1.00 92.38 298 VAL A C 1
ATOM 2442 O O . VAL A 1 298 ? 16.981 -5.098 2.923 1.00 92.38 298 VAL A O 1
ATOM 2445 N N . ARG A 1 299 ? 15.040 -4.433 1.996 1.00 93.88 299 ARG A N 1
ATOM 2446 C CA . ARG A 1 299 ? 14.197 -4.649 3.171 1.00 93.88 299 ARG A CA 1
ATOM 2447 C C . ARG A 1 299 ? 12.862 -5.247 2.749 1.00 93.88 299 ARG A C 1
ATOM 2449 O O . ARG A 1 299 ? 12.449 -5.101 1.601 1.00 93.88 299 ARG A O 1
ATOM 2456 N N . ILE A 1 300 ? 12.203 -5.909 3.698 1.00 90.69 300 ILE A N 1
ATOM 2457 C CA . ILE A 1 300 ? 10.914 -6.565 3.470 1.00 90.69 300 ILE A CA 1
ATOM 2458 C C . ILE A 1 300 ? 9.845 -5.588 2.972 1.00 90.69 300 ILE A C 1
ATOM 2460 O O . ILE A 1 300 ? 9.108 -5.939 2.063 1.00 90.69 300 ILE A O 1
ATOM 2464 N N . ASP A 1 301 ? 9.815 -4.355 3.484 1.00 91.25 301 ASP A N 1
ATOM 2465 C CA . ASP A 1 301 ? 8.870 -3.322 3.055 1.00 91.25 301 ASP A CA 1
ATOM 2466 C C . ASP A 1 301 ? 9.063 -2.936 1.584 1.00 91.25 301 ASP A C 1
ATOM 2468 O O . ASP A 1 301 ? 8.085 -2.787 0.863 1.00 91.25 301 ASP A O 1
ATOM 2472 N N . TYR A 1 302 ? 10.304 -2.877 1.089 1.00 94.56 302 TYR A N 1
ATOM 2473 C CA . TYR A 1 302 ? 10.570 -2.519 -0.315 1.00 94.56 302 TYR A CA 1
ATOM 2474 C C . TYR A 1 302 ? 10.035 -3.590 -1.259 1.00 94.56 302 TYR A C 1
ATOM 2476 O O . TYR A 1 302 ? 9.422 -3.290 -2.280 1.00 94.56 302 TYR A O 1
ATOM 2484 N N . VAL A 1 303 ? 10.273 -4.851 -0.890 1.00 94.69 303 VAL A N 1
ATOM 2485 C CA . VAL A 1 303 ? 9.802 -6.011 -1.644 1.00 94.69 303 VAL A CA 1
ATOM 2486 C C . VAL A 1 303 ? 8.281 -6.107 -1.574 1.00 94.69 303 VAL A C 1
ATOM 2488 O O . VAL A 1 303 ? 7.654 -6.350 -2.598 1.00 94.69 303 VAL A O 1
ATOM 2491 N N . HIS A 1 304 ? 7.688 -5.880 -0.399 1.00 94.12 304 HIS A N 1
ATOM 2492 C CA . HIS A 1 304 ? 6.242 -5.925 -0.209 1.00 94.12 304 HIS A CA 1
ATOM 2493 C C . HIS A 1 304 ? 5.523 -4.874 -1.056 1.00 94.12 304 HIS A C 1
ATOM 2495 O O . HIS A 1 304 ? 4.694 -5.260 -1.873 1.00 94.12 304 HIS A O 1
ATOM 2501 N N . HIS A 1 305 ? 5.885 -3.591 -0.938 1.00 95.56 305 HIS A N 1
ATOM 2502 C CA . HIS A 1 305 ? 5.254 -2.529 -1.730 1.00 95.56 305 HIS A CA 1
ATOM 2503 C C . HIS A 1 305 ? 5.421 -2.774 -3.233 1.00 95.56 305 HIS A C 1
ATOM 2505 O O . HIS A 1 305 ? 4.471 -2.629 -3.996 1.00 95.56 305 HIS A O 1
ATOM 2511 N N . GLY A 1 306 ? 6.609 -3.210 -3.676 1.00 95.56 306 GLY A N 1
ATOM 2512 C CA . GLY A 1 306 ? 6.837 -3.523 -5.088 1.00 95.56 306 GLY A CA 1
ATOM 2513 C C . GLY A 1 306 ? 5.962 -4.671 -5.593 1.00 95.56 306 GLY A C 1
ATOM 2514 O O . GLY A 1 306 ? 5.339 -4.547 -6.645 1.00 95.56 306 GLY A O 1
ATOM 2515 N N . LEU A 1 307 ? 5.872 -5.771 -4.838 1.00 94.50 307 LEU A N 1
ATOM 2516 C CA . LEU A 1 307 ? 5.012 -6.907 -5.189 1.00 94.50 307 LEU A CA 1
ATOM 2517 C C . LEU A 1 307 ? 3.526 -6.546 -5.142 1.00 94.50 307 LEU A C 1
ATOM 2519 O O . LEU A 1 307 ? 2.779 -6.957 -6.025 1.00 94.50 307 LEU A O 1
ATOM 2523 N N . SER A 1 308 ? 3.103 -5.785 -4.136 1.00 95.06 308 SER A N 1
ATOM 2524 C CA . SER A 1 308 ? 1.726 -5.320 -3.978 1.00 95.06 308 SER A CA 1
ATOM 2525 C C . SER A 1 308 ? 1.312 -4.420 -5.141 1.00 95.06 308 SER A C 1
ATOM 2527 O O . SER A 1 308 ? 0.293 -4.688 -5.776 1.00 95.06 308 SER A O 1
ATOM 2529 N N . ALA A 1 309 ? 2.134 -3.436 -5.518 1.00 96.25 309 ALA A N 1
ATOM 2530 C CA . ALA A 1 309 ? 1.855 -2.567 -6.660 1.00 96.25 309 ALA A CA 1
ATOM 2531 C C . ALA A 1 309 ? 1.755 -3.365 -7.976 1.00 96.25 309 ALA A C 1
ATOM 2533 O O . ALA A 1 309 ? 0.805 -3.185 -8.741 1.00 96.25 309 ALA A O 1
ATOM 2534 N N . MET A 1 310 ? 2.681 -4.308 -8.203 1.00 95.31 310 MET A N 1
ATOM 2535 C CA . MET A 1 310 ? 2.651 -5.218 -9.360 1.00 95.31 310 MET A CA 1
ATOM 2536 C C . MET A 1 310 ? 1.392 -6.075 -9.387 1.00 95.31 310 MET A C 1
ATOM 2538 O O . MET A 1 310 ? 0.737 -6.173 -10.423 1.00 95.31 310 MET A O 1
ATOM 2542 N N . TYR A 1 311 ? 1.030 -6.674 -8.255 1.00 95.00 311 TYR A N 1
ATOM 2543 C CA . TYR A 1 311 ? -0.173 -7.486 -8.147 1.00 95.00 311 TYR A CA 1
ATOM 2544 C C . TYR A 1 311 ? -1.431 -6.657 -8.425 1.00 95.00 311 TYR A C 1
ATOM 2546 O O . TYR A 1 311 ? -2.259 -7.059 -9.241 1.00 95.00 311 TYR A O 1
ATOM 2554 N N . GLN A 1 312 ? -1.557 -5.476 -7.817 1.00 95.25 312 GLN A N 1
ATOM 2555 C CA . GLN A 1 312 ? -2.709 -4.597 -8.018 1.00 95.25 312 GLN A CA 1
ATOM 2556 C C . GLN A 1 312 ? -2.849 -4.146 -9.476 1.00 95.25 312 GLN A C 1
ATOM 2558 O O . GLN A 1 312 ? -3.966 -4.164 -10.003 1.00 95.25 312 GLN A O 1
ATOM 2563 N N . TRP A 1 313 ? -1.739 -3.812 -10.143 1.00 95.88 313 TRP A N 1
ATOM 2564 C CA . TRP A 1 313 ? -1.737 -3.489 -11.571 1.00 95.88 313 TRP A CA 1
ATOM 2565 C C . TRP A 1 313 ? -2.196 -4.673 -12.423 1.00 95.88 313 TRP A C 1
ATOM 2567 O O . TRP A 1 313 ? -3.100 -4.508 -13.236 1.00 95.88 313 TRP A O 1
ATOM 2577 N N . VAL A 1 314 ? -1.654 -5.876 -12.193 1.00 94.38 314 VAL A N 1
ATOM 2578 C CA . VAL A 1 314 ? -2.070 -7.090 -12.919 1.00 94.38 314 VAL A CA 1
ATOM 2579 C C . VAL A 1 314 ? -3.566 -7.344 -12.737 1.00 94.38 314 VAL A C 1
ATOM 2581 O O . VAL A 1 314 ? -4.277 -7.545 -13.718 1.00 94.38 314 VAL A O 1
ATOM 2584 N N . LYS A 1 315 ? -4.082 -7.259 -11.504 1.00 94.50 315 LYS A N 1
ATOM 2585 C CA . LYS A 1 315 ? -5.520 -7.429 -11.237 1.00 94.50 315 LYS A CA 1
ATOM 2586 C C . LYS A 1 315 ? -6.379 -6.377 -11.940 1.00 94.50 315 LYS A C 1
ATOM 2588 O O . LYS A 1 315 ? -7.470 -6.704 -12.403 1.00 94.50 315 LYS A O 1
ATOM 2593 N N . ALA A 1 316 ? -5.900 -5.138 -12.029 1.00 94.69 316 ALA A N 1
ATOM 2594 C CA . ALA A 1 316 ? -6.584 -4.070 -12.748 1.00 94.69 316 ALA A CA 1
ATOM 2595 C C . ALA A 1 316 ? -6.609 -4.339 -14.260 1.00 94.69 316 ALA A C 1
ATOM 2597 O O . ALA A 1 316 ? -7.677 -4.324 -14.870 1.00 94.69 316 ALA A O 1
ATOM 2598 N N . ALA A 1 317 ? -5.450 -4.673 -14.829 1.00 94.69 317 ALA A N 1
ATOM 2599 C CA . ALA A 1 317 ? -5.259 -4.977 -16.242 1.00 94.69 317 ALA A CA 1
ATOM 2600 C C . ALA A 1 317 ? -6.078 -6.195 -16.701 1.00 94.69 317 ALA A C 1
ATOM 2602 O O . ALA A 1 317 ? -6.615 -6.206 -17.806 1.00 94.69 317 ALA A O 1
ATOM 2603 N N . GLU A 1 318 ? -6.227 -7.216 -15.852 1.00 93.44 318 GLU A N 1
ATOM 2604 C CA . GLU A 1 318 ? -7.111 -8.362 -16.113 1.00 93.44 318 GLU A CA 1
ATOM 2605 C C . GLU A 1 318 ? -8.588 -7.957 -16.233 1.00 93.44 318 GLU A C 1
ATOM 2607 O O . GLU A 1 318 ? -9.334 -8.569 -16.998 1.00 93.44 318 GLU A O 1
ATOM 2612 N N . SER A 1 319 ? -9.012 -6.938 -15.479 1.00 93.06 319 SER A N 1
ATOM 2613 C CA . SER A 1 319 ? -10.388 -6.427 -15.493 1.00 93.06 319 SER A CA 1
ATOM 2614 C C . SER A 1 319 ? -10.663 -5.405 -16.601 1.00 93.06 319 SER A C 1
ATOM 2616 O O . SER A 1 319 ? -11.824 -5.149 -16.922 1.00 93.06 319 SER A O 1
ATOM 2618 N N . ASP A 1 320 ? -9.618 -4.837 -17.203 1.00 96.69 320 ASP A N 1
ATOM 2619 C CA . ASP A 1 320 ? -9.736 -3.834 -18.255 1.00 96.69 320 ASP A CA 1
ATOM 2620 C C . ASP A 1 320 ? -9.888 -4.486 -19.634 1.00 96.69 320 ASP A C 1
ATOM 2622 O O . ASP A 1 320 ? -8.929 -4.916 -20.278 1.00 96.69 320 ASP A O 1
ATOM 2626 N N . ALA A 1 321 ? -11.127 -4.532 -20.119 1.00 94.00 321 ALA A N 1
ATOM 2627 C CA . ALA A 1 321 ? -11.443 -5.056 -21.445 1.00 94.00 321 ALA A CA 1
ATOM 2628 C C . ALA A 1 321 ? -10.941 -4.168 -22.602 1.00 94.00 321 ALA A C 1
ATOM 2630 O O . ALA A 1 321 ? -10.965 -4.607 -23.753 1.00 94.00 321 ALA A O 1
ATOM 2631 N N . THR A 1 322 ? -10.530 -2.929 -22.319 1.00 95.00 322 THR A N 1
ATOM 2632 C CA . THR A 1 322 ? -10.030 -1.968 -23.312 1.00 95.00 322 THR A CA 1
ATOM 2633 C C . THR A 1 322 ? -8.510 -1.982 -23.434 1.00 95.00 322 THR A C 1
ATOM 2635 O O . THR A 1 322 ? -7.977 -1.493 -24.433 1.00 95.00 322 THR A O 1
ATOM 2638 N N . LEU A 1 323 ? -7.813 -2.577 -22.461 1.00 95.81 323 LEU A N 1
ATOM 2639 C CA . LEU A 1 323 ? -6.363 -2.680 -22.473 1.00 95.81 323 LEU A CA 1
ATOM 2640 C C . LEU A 1 323 ? -5.897 -3.591 -23.612 1.00 95.81 323 LEU A C 1
ATOM 2642 O O . LEU A 1 323 ? -6.392 -4.707 -23.799 1.00 95.81 323 LEU A O 1
ATOM 2646 N N . ALA A 1 324 ? -4.914 -3.111 -24.370 1.00 93.94 324 ALA A N 1
ATOM 2647 C CA . ALA A 1 324 ? -4.355 -3.848 -25.490 1.00 93.94 324 ALA A CA 1
ATOM 2648 C C . ALA A 1 324 ? -3.763 -5.192 -25.024 1.00 93.94 324 ALA A C 1
ATOM 2650 O O . ALA A 1 324 ? -3.079 -5.264 -23.997 1.00 93.94 324 ALA A O 1
ATOM 2651 N N . ALA A 1 325 ? -4.024 -6.265 -25.778 1.00 90.50 325 ALA A N 1
ATOM 2652 C CA . ALA A 1 325 ? -3.626 -7.619 -25.394 1.00 90.50 325 ALA A CA 1
ATOM 2653 C C . ALA A 1 325 ? -2.107 -7.734 -25.216 1.00 90.50 325 ALA A C 1
ATOM 2655 O O . ALA A 1 325 ? -1.651 -8.372 -24.277 1.00 90.50 325 ALA A O 1
ATOM 2656 N N . GLU A 1 326 ? -1.328 -7.043 -26.043 1.00 90.06 326 GLU A N 1
ATOM 2657 C CA . GLU A 1 326 ? 0.129 -6.988 -25.959 1.00 90.06 326 GLU A CA 1
ATOM 2658 C C . GLU A 1 326 ? 0.649 -6.358 -24.658 1.00 90.06 326 GLU A C 1
ATOM 2660 O O . GLU A 1 326 ? 1.699 -6.768 -24.164 1.00 90.06 326 GLU A O 1
ATOM 2665 N N . ILE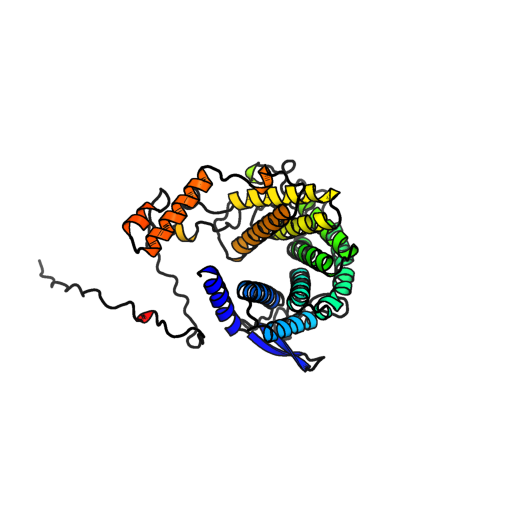 A 1 327 ? -0.084 -5.399 -24.081 1.00 89.31 327 ILE A N 1
ATOM 2666 C CA . ILE A 1 327 ? 0.260 -4.790 -22.789 1.00 89.31 327 ILE A CA 1
ATOM 2667 C C . ILE A 1 327 ? -0.115 -5.749 -21.661 1.00 89.31 327 ILE A C 1
ATOM 2669 O O . ILE A 1 327 ? 0.692 -5.989 -20.765 1.00 89.31 327 ILE A O 1
ATOM 2673 N N . ARG A 1 328 ? -1.320 -6.323 -21.730 1.00 86.94 328 ARG A N 1
ATOM 2674 C CA . ARG A 1 328 ? -1.839 -7.250 -20.718 1.00 86.94 328 ARG A CA 1
ATOM 2675 C C . ARG A 1 328 ? -1.035 -8.551 -20.645 1.00 86.94 328 ARG A C 1
ATOM 2677 O O . ARG A 1 328 ? -0.821 -9.075 -19.559 1.00 86.94 328 ARG A O 1
ATOM 2684 N N . GLU A 1 329 ? -0.620 -9.085 -21.789 1.00 84.06 329 GLU A N 1
ATOM 2685 C CA . GLU A 1 329 ? 0.119 -10.347 -21.885 1.00 84.06 329 GLU A CA 1
ATOM 2686 C C . GLU A 1 329 ? 1.622 -1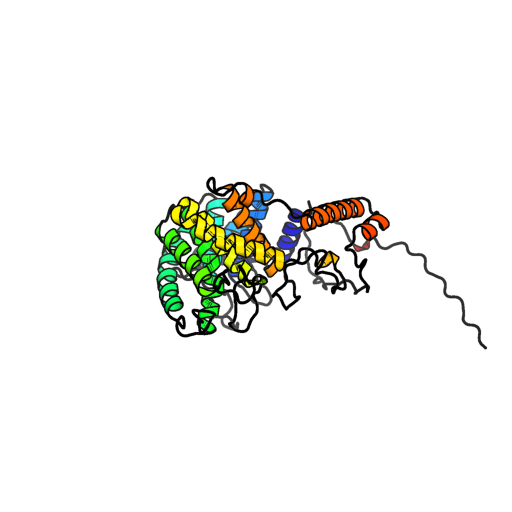0.162 -21.676 1.00 84.06 329 GLU A C 1
ATOM 2688 O O . GLU A 1 329 ? 2.266 -11.091 -21.197 1.00 84.06 329 GLU A O 1
ATOM 2693 N N . GLY A 1 330 ? 2.169 -8.986 -22.022 1.00 78.62 330 GLY A N 1
ATOM 2694 C CA . GLY A 1 330 ? 3.540 -8.571 -21.716 1.00 78.62 330 GLY A CA 1
ATOM 2695 C C . GLY A 1 330 ? 4.579 -9.677 -21.939 1.00 78.62 330 GLY A C 1
ATOM 2696 O O . GLY A 1 330 ? 5.052 -10.259 -20.959 1.00 78.62 330 GLY A O 1
ATOM 2697 N N . PRO A 1 331 ? 4.949 -10.006 -23.192 1.00 80.88 331 PRO A N 1
ATOM 2698 C CA . PRO A 1 331 ? 5.798 -11.158 -23.467 1.00 80.88 331 PRO A CA 1
ATOM 2699 C C . PRO A 1 331 ? 7.116 -11.066 -22.698 1.00 80.88 331 PRO A C 1
ATOM 2701 O O . PRO A 1 331 ? 7.777 -10.024 -22.679 1.00 80.88 331 PRO A O 1
ATOM 2704 N N . MET A 1 332 ? 7.525 -12.182 -22.091 1.00 84.25 332 MET A N 1
ATOM 2705 C CA . MET A 1 332 ? 8.813 -12.245 -21.412 1.00 84.25 332 MET A CA 1
ATOM 2706 C C . MET A 1 332 ? 9.941 -11.937 -22.397 1.00 84.25 332 MET A C 1
ATOM 2708 O O . MET A 1 332 ? 10.052 -12.532 -23.470 1.00 84.25 332 MET A O 1
ATOM 2712 N N . THR A 1 333 ? 10.838 -11.045 -21.995 1.00 84.88 333 THR A N 1
ATOM 2713 C CA . THR A 1 333 ? 12.107 -10.847 -22.694 1.00 84.88 333 THR A CA 1
ATOM 2714 C C . THR A 1 333 ? 12.927 -12.146 -22.681 1.00 84.88 333 THR A C 1
ATOM 2716 O O . THR A 1 333 ? 12.759 -12.983 -21.783 1.00 84.88 333 THR A O 1
ATOM 2719 N N . PRO A 1 334 ? 13.880 -12.325 -23.616 1.00 87.31 334 PRO A N 1
ATOM 2720 C CA . PRO A 1 334 ? 14.785 -13.474 -23.586 1.00 87.31 334 PRO A CA 1
ATOM 2721 C C . PRO A 1 334 ? 15.512 -13.629 -22.243 1.00 87.31 334 PRO A C 1
ATOM 2723 O O . PRO A 1 334 ? 15.681 -14.741 -21.758 1.00 87.31 334 PRO A O 1
ATOM 2726 N N . ILE A 1 335 ? 15.875 -12.511 -21.605 1.00 82.44 335 ILE A N 1
ATOM 2727 C CA . ILE A 1 335 ? 16.520 -12.493 -20.286 1.00 82.44 335 ILE A CA 1
ATOM 2728 C C . ILE A 1 335 ? 15.578 -13.013 -19.193 1.00 82.44 335 ILE A C 1
ATOM 2730 O O . ILE A 1 335 ? 15.981 -13.835 -18.372 1.00 82.44 335 ILE A O 1
ATOM 2734 N N . GLN A 1 336 ? 14.324 -12.557 -19.176 1.00 85.00 336 GLN A N 1
ATOM 2735 C CA . GLN A 1 336 ? 13.329 -13.033 -18.209 1.00 85.00 336 GLN A CA 1
ATOM 2736 C C . GLN A 1 336 ? 13.043 -14.527 -18.395 1.00 85.00 336 GLN A C 1
ATOM 2738 O O . GLN A 1 336 ? 12.989 -15.258 -17.409 1.00 85.00 336 GLN A O 1
ATOM 2743 N N . SER A 1 337 ? 12.949 -14.985 -19.646 1.00 89.62 337 SER A N 1
ATOM 2744 C CA . SER A 1 337 ? 12.738 -16.401 -19.973 1.00 89.62 337 SER A CA 1
ATOM 2745 C C . SER A 1 337 ? 13.910 -17.269 -19.497 1.00 89.62 337 SER A C 1
ATOM 2747 O O . SER A 1 337 ? 13.705 -18.246 -18.783 1.00 89.62 337 SER A O 1
ATOM 2749 N N . GLN A 1 338 ? 15.152 -16.862 -19.785 1.00 87.19 338 GLN A N 1
ATOM 2750 C CA . GLN A 1 338 ? 16.359 -17.560 -19.318 1.00 87.19 338 GLN A CA 1
ATOM 2751 C C . GLN A 1 338 ? 16.437 -17.642 -17.790 1.00 87.19 338 GLN A C 1
ATOM 2753 O O . GLN A 1 338 ? 16.822 -18.676 -17.236 1.00 87.19 338 GLN A O 1
ATOM 2758 N N . ARG A 1 339 ? 16.059 -16.560 -1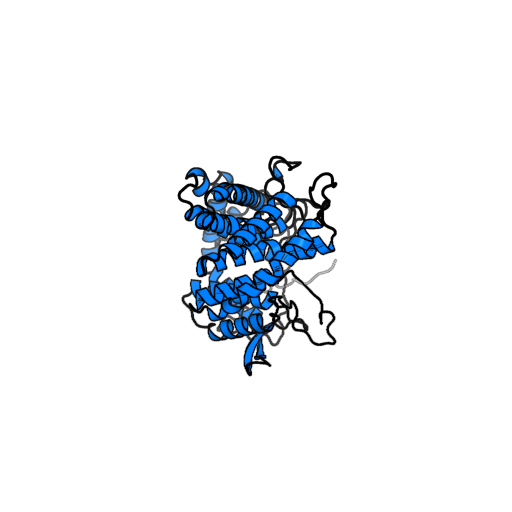7.099 1.00 86.25 339 ARG A N 1
ATOM 2759 C CA . ARG A 1 339 ? 16.004 -16.532 -15.635 1.00 86.25 339 ARG A CA 1
ATOM 2760 C C . ARG A 1 339 ? 14.952 -17.499 -15.100 1.00 86.25 339 ARG A C 1
ATOM 2762 O O . ARG A 1 339 ? 15.248 -18.224 -14.156 1.00 86.25 339 ARG A O 1
ATOM 2769 N N . LEU A 1 340 ? 13.755 -17.529 -15.687 1.00 88.56 340 LEU A N 1
ATOM 2770 C CA . LEU A 1 340 ? 12.693 -18.449 -15.274 1.00 88.56 340 LEU A CA 1
ATOM 2771 C C . LEU A 1 340 ? 13.152 -19.906 -15.395 1.00 88.56 340 LEU A C 1
ATOM 2773 O O . LEU A 1 340 ? 13.119 -20.635 -14.407 1.00 88.56 340 LEU A O 1
ATOM 2777 N N . GLU A 1 341 ? 13.693 -20.291 -16.551 1.00 91.44 341 GLU A N 1
ATOM 2778 C CA . GLU A 1 341 ? 14.237 -21.637 -16.765 1.00 91.44 341 GLU A CA 1
ATOM 2779 C C . GLU A 1 341 ? 15.346 -21.979 -15.756 1.00 91.44 341 GLU A C 1
ATOM 2781 O O . GLU A 1 341 ? 15.432 -23.101 -15.254 1.00 91.44 341 GLU A O 1
ATOM 2786 N N . ARG A 1 342 ? 16.221 -21.015 -15.433 1.00 89.38 342 ARG A N 1
ATOM 2787 C CA . ARG A 1 342 ? 17.265 -21.195 -14.414 1.00 89.38 342 ARG A CA 1
ATOM 2788 C C . ARG A 1 342 ? 16.662 -21.433 -13.030 1.00 89.38 342 ARG A C 1
ATOM 2790 O O . ARG A 1 342 ? 17.117 -22.334 -12.328 1.00 89.38 342 ARG A O 1
ATOM 2797 N N . LEU A 1 343 ? 15.664 -20.645 -12.631 1.00 87.50 343 LEU A N 1
ATOM 2798 C CA . LEU A 1 343 ? 14.984 -20.789 -11.340 1.00 87.50 343 LEU A CA 1
ATOM 2799 C C . LEU A 1 343 ? 14.249 -22.129 -11.232 1.00 87.50 343 LEU A C 1
ATOM 2801 O O . LEU A 1 343 ? 14.284 -22.752 -10.171 1.00 87.50 343 LEU A O 1
ATOM 2805 N N . GLU A 1 344 ? 13.643 -22.601 -12.319 1.00 91.62 344 GLU A N 1
ATOM 2806 C CA . GLU A 1 344 ? 13.022 -23.926 -12.393 1.00 91.62 344 GLU A CA 1
ATOM 2807 C C . GLU A 1 344 ? 14.056 -25.043 -12.222 1.00 91.62 344 GLU A C 1
ATOM 2809 O O . GLU A 1 344 ? 13.862 -25.931 -11.389 1.00 91.62 344 GLU A O 1
ATOM 2814 N N . ARG A 1 345 ? 15.200 -24.962 -12.920 1.00 91.94 345 ARG A N 1
ATOM 2815 C CA . ARG A 1 345 ? 16.317 -25.905 -12.727 1.00 91.94 345 ARG A CA 1
ATOM 2816 C C . ARG A 1 345 ? 16.838 -25.888 -11.293 1.00 91.94 345 ARG A C 1
ATOM 2818 O O . ARG A 1 345 ? 17.050 -26.947 -10.711 1.00 91.94 345 ARG A O 1
ATOM 2825 N N . LEU A 1 346 ? 17.011 -24.702 -10.707 1.00 87.56 346 LEU A N 1
ATOM 2826 C CA . LEU A 1 346 ? 17.484 -24.554 -9.331 1.00 87.56 346 LEU A CA 1
ATOM 2827 C C . LEU A 1 346 ? 16.496 -25.161 -8.326 1.00 87.56 346 LEU A C 1
ATOM 2829 O O . LEU A 1 346 ? 16.920 -25.822 -7.378 1.00 87.56 346 LEU A O 1
ATOM 2833 N N . ARG A 1 347 ? 15.188 -24.955 -8.524 1.00 88.00 347 ARG A N 1
ATOM 2834 C CA . ARG A 1 347 ? 14.144 -25.565 -7.691 1.00 88.00 347 ARG A CA 1
ATOM 2835 C C . ARG A 1 347 ? 14.202 -27.089 -7.783 1.00 88.00 347 ARG A C 1
ATOM 2837 O O . ARG A 1 347 ? 14.321 -27.734 -6.746 1.00 88.00 347 ARG A O 1
ATOM 2844 N N . ALA A 1 348 ? 14.209 -27.639 -8.996 1.00 92.12 348 ALA A N 1
ATOM 2845 C CA . ALA A 1 348 ? 14.282 -29.082 -9.214 1.00 92.12 348 ALA A CA 1
ATOM 2846 C C . ALA A 1 348 ? 15.549 -29.699 -8.592 1.00 92.12 348 ALA A C 1
ATOM 2848 O O . ALA A 1 348 ? 15.483 -30.733 -7.930 1.00 92.12 348 ALA A O 1
ATOM 2849 N N . ALA A 1 349 ? 16.700 -29.034 -8.732 1.00 91.38 349 ALA A N 1
ATOM 2850 C CA . ALA A 1 349 ? 17.957 -29.483 -8.138 1.00 91.38 349 ALA A CA 1
ATOM 2851 C C . ALA A 1 349 ? 17.917 -29.475 -6.598 1.00 91.38 349 ALA A C 1
ATOM 2853 O O . ALA A 1 349 ? 18.398 -30.411 -5.959 1.00 91.38 349 ALA A O 1
ATOM 2854 N N . ARG A 1 350 ? 17.298 -28.452 -5.986 1.00 87.38 350 ARG A N 1
ATOM 2855 C CA . ARG A 1 350 ? 17.085 -28.386 -4.528 1.00 87.38 350 ARG A CA 1
ATOM 2856 C C . ARG A 1 350 ? 16.163 -29.490 -4.028 1.00 87.38 350 ARG A C 1
ATOM 2858 O O . ARG A 1 350 ? 16.475 -30.108 -3.016 1.00 87.38 350 ARG A O 1
ATOM 2865 N N . GLU A 1 351 ? 15.069 -29.748 -4.736 1.00 90.50 351 GLU A N 1
ATOM 2866 C CA . GLU A 1 351 ? 14.134 -30.833 -4.417 1.00 90.50 351 GLU A CA 1
ATOM 2867 C C . GLU A 1 351 ? 14.806 -32.212 -4.519 1.00 90.50 351 GLU A C 1
ATOM 2869 O O . GLU A 1 351 ? 14.546 -33.085 -3.693 1.00 90.50 351 GLU A O 1
ATOM 2874 N N . ALA A 1 352 ? 15.724 -32.392 -5.473 1.00 94.56 352 ALA A N 1
ATOM 2875 C CA . ALA A 1 352 ? 16.499 -33.621 -5.641 1.00 94.56 352 ALA A CA 1
ATOM 2876 C C . ALA A 1 352 ? 17.689 -33.760 -4.670 1.00 94.56 352 ALA A C 1
ATOM 2878 O O . ALA A 1 352 ? 18.277 -34.838 -4.575 1.00 94.56 352 ALA A O 1
ATOM 2879 N N . GLY A 1 353 ? 18.080 -32.688 -3.972 1.00 93.56 353 GLY A N 1
ATOM 2880 C CA . GLY A 1 353 ? 19.321 -32.652 -3.194 1.00 93.56 353 GLY A CA 1
ATOM 2881 C C . GLY A 1 353 ? 20.591 -32.756 -4.054 1.00 93.56 353 GLY A C 1
ATOM 2882 O O . GLY A 1 353 ? 21.637 -33.166 -3.548 1.00 93.56 353 GLY A O 1
ATOM 2883 N N . ASP A 1 354 ? 20.511 -32.404 -5.341 1.00 95.38 354 ASP A N 1
ATOM 2884 C CA . ASP A 1 354 ? 21.618 -32.495 -6.296 1.00 95.38 354 ASP A CA 1
ATOM 2885 C C . ASP A 1 354 ? 22.519 -31.258 -6.199 1.00 95.38 354 ASP A C 1
ATOM 2887 O O . ASP A 1 354 ? 22.239 -30.193 -6.751 1.00 95.38 354 ASP A O 1
ATOM 2891 N N . VAL A 1 355 ? 23.622 -31.401 -5.465 1.00 91.50 355 VAL A N 1
ATOM 2892 C CA . VAL A 1 355 ? 24.578 -30.315 -5.207 1.00 91.50 355 VAL A CA 1
ATOM 2893 C C . VAL A 1 355 ? 25.249 -29.815 -6.490 1.00 91.50 355 VAL A C 1
ATOM 2895 O O . VAL A 1 355 ? 25.509 -28.616 -6.602 1.00 91.50 355 VAL A O 1
ATOM 2898 N N . GLU A 1 356 ? 25.522 -30.696 -7.454 1.00 90.81 356 GLU A N 1
ATOM 2899 C CA . GLU A 1 356 ? 26.175 -30.313 -8.709 1.00 90.81 356 GLU A CA 1
ATOM 2900 C C . GLU A 1 356 ? 25.204 -29.533 -9.598 1.00 90.81 356 GLU A C 1
ATOM 2902 O O . GLU A 1 356 ? 25.548 -28.455 -10.088 1.00 90.81 356 GLU A O 1
ATOM 2907 N N . ALA A 1 357 ? 23.965 -30.011 -9.735 1.00 92.25 357 ALA A N 1
ATOM 2908 C CA . ALA A 1 357 ? 22.931 -29.293 -10.476 1.00 92.25 357 ALA A CA 1
ATOM 2909 C C . ALA A 1 357 ? 22.567 -27.951 -9.818 1.00 92.25 357 ALA A C 1
ATOM 2911 O O . ALA A 1 357 ? 22.287 -26.981 -10.525 1.00 92.25 357 ALA A O 1
ATOM 2912 N N . ILE A 1 358 ? 22.615 -27.859 -8.481 1.00 88.56 358 ILE A N 1
ATOM 2913 C CA . ILE A 1 358 ? 22.465 -26.582 -7.768 1.00 88.56 358 ILE A CA 1
ATOM 2914 C C . ILE A 1 358 ? 23.561 -25.604 -8.202 1.00 88.56 358 ILE A C 1
ATOM 2916 O O . ILE A 1 358 ? 23.231 -24.476 -8.559 1.00 88.56 358 ILE A O 1
ATOM 2920 N N . ASP A 1 359 ? 24.834 -26.016 -8.199 1.00 85.81 359 ASP A N 1
ATOM 2921 C CA . ASP A 1 359 ? 25.958 -25.144 -8.578 1.00 85.81 359 ASP A CA 1
ATOM 2922 C C . ASP A 1 359 ? 25.879 -24.729 -10.058 1.00 85.81 359 ASP A C 1
ATOM 2924 O O . ASP A 1 359 ? 26.063 -23.556 -10.384 1.00 85.81 359 ASP A O 1
ATOM 2928 N N . GLN A 1 360 ? 25.483 -25.646 -10.948 1.00 88.38 360 GLN A N 1
ATOM 2929 C CA . GLN A 1 360 ? 25.267 -25.361 -12.374 1.00 88.38 360 GLN A CA 1
ATOM 2930 C C . GLN A 1 360 ? 24.078 -24.421 -12.642 1.00 88.38 360 GLN A C 1
ATOM 2932 O O . GLN A 1 360 ? 24.057 -23.727 -13.660 1.00 88.38 360 GLN A O 1
ATOM 2937 N N . ALA A 1 361 ? 23.080 -24.386 -11.754 1.00 87.62 361 ALA A N 1
ATOM 2938 C CA . ALA A 1 361 ? 21.916 -23.506 -11.862 1.00 87.62 361 ALA A CA 1
ATOM 2939 C C . ALA A 1 361 ? 22.128 -22.119 -11.218 1.00 87.62 361 ALA A C 1
ATOM 2941 O O . ALA A 1 361 ? 21.218 -21.278 -11.238 1.00 87.62 361 ALA A O 1
ATOM 2942 N N . MET A 1 362 ? 23.307 -21.851 -10.648 1.00 82.81 362 MET A N 1
ATOM 2943 C CA . MET A 1 362 ? 23.650 -20.536 -10.104 1.00 82.81 362 MET A CA 1
ATOM 2944 C C . MET A 1 362 ? 23.867 -19.492 -11.216 1.00 82.81 362 MET A C 1
ATOM 2946 O O . MET A 1 362 ? 24.152 -19.846 -12.362 1.00 82.81 362 MET A O 1
ATOM 2950 N N . PRO A 1 363 ? 23.754 -18.185 -10.904 1.00 78.88 363 PRO A N 1
ATOM 2951 C CA . PRO A 1 363 ? 24.124 -17.123 -11.837 1.00 78.88 363 PRO A CA 1
ATOM 2952 C C . PRO A 1 363 ? 25.579 -17.261 -12.339 1.00 78.88 363 PRO A C 1
ATOM 2954 O O . PRO A 1 363 ? 26.420 -17.838 -11.644 1.00 78.88 363 PRO A O 1
ATOM 2957 N N . PRO A 1 364 ? 25.928 -16.678 -13.504 1.00 72.44 364 PRO A N 1
ATOM 2958 C CA . PRO A 1 364 ? 27.185 -16.948 -14.220 1.00 72.44 364 PRO A CA 1
ATOM 2959 C C . PRO A 1 364 ? 28.481 -16.583 -13.471 1.00 72.44 364 PRO A C 1
ATOM 2961 O O . PRO A 1 364 ? 29.565 -16.989 -13.880 1.00 72.44 364 PRO A O 1
ATOM 2964 N N . TRP A 1 365 ? 28.409 -15.829 -12.373 1.00 74.12 365 TRP A N 1
ATOM 2965 C CA . TRP A 1 365 ? 29.560 -15.536 -11.503 1.00 74.12 365 TRP A CA 1
ATOM 2966 C C . TRP A 1 365 ? 29.776 -16.554 -10.371 1.00 74.12 365 TRP A C 1
ATOM 2968 O O . TRP A 1 365 ? 30.690 -16.355 -9.564 1.00 74.12 365 TRP A O 1
ATOM 2978 N N . GLY A 1 366 ? 28.988 -17.631 -10.329 1.00 64.19 366 GLY A N 1
ATOM 2979 C CA . GLY A 1 366 ? 29.190 -18.789 -9.462 1.00 64.19 366 GLY A CA 1
ATOM 2980 C C . GLY A 1 366 ? 28.703 -18.620 -8.020 1.00 64.19 366 GLY A C 1
ATOM 2981 O O . GLY A 1 366 ? 28.017 -17.659 -7.660 1.00 64.19 366 GLY A O 1
ATOM 2982 N N . SER A 1 367 ? 29.055 -19.603 -7.191 1.00 61.47 367 SER A N 1
ATOM 2983 C CA . SER A 1 367 ? 28.684 -19.692 -5.778 1.00 61.47 367 SER A CA 1
ATOM 2984 C C . SER A 1 367 ? 29.340 -18.614 -4.897 1.00 61.47 367 SER A C 1
ATOM 2986 O O . SER A 1 367 ? 30.304 -17.939 -5.267 1.00 61.47 367 SER A O 1
ATOM 2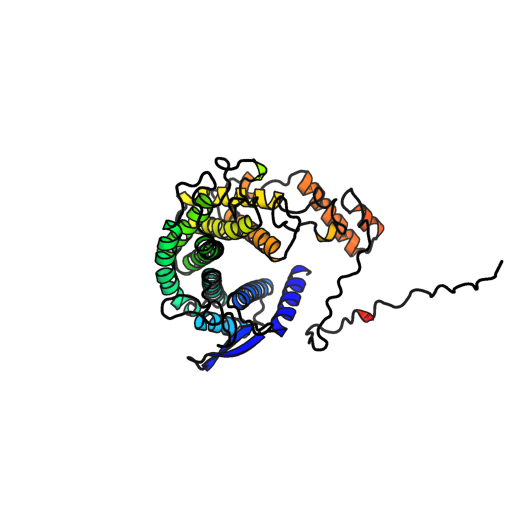988 N N . ALA A 1 368 ? 28.769 -18.415 -3.704 1.00 59.97 368 ALA A N 1
ATOM 2989 C CA . ALA A 1 368 ? 29.191 -17.418 -2.722 1.00 59.97 368 ALA A CA 1
ATOM 2990 C C . ALA A 1 368 ? 30.718 -17.412 -2.498 1.00 59.97 368 ALA A C 1
ATOM 2992 O O . ALA A 1 368 ? 31.286 -18.360 -1.959 1.00 59.97 368 ALA A O 1
ATOM 2993 N N . ARG A 1 369 ? 31.390 -16.295 -2.819 1.00 58.50 369 ARG A N 1
ATOM 2994 C CA . ARG A 1 369 ? 32.858 -16.157 -2.678 1.00 58.50 369 ARG A CA 1
ATOM 2995 C C . ARG A 1 369 ? 33.361 -16.192 -1.224 1.00 58.50 369 ARG A C 1
ATOM 2997 O O . ARG A 1 369 ? 34.568 -16.236 -0.995 1.00 58.50 369 ARG A O 1
ATOM 3004 N N . ARG A 1 370 ? 32.465 -16.152 -0.229 1.00 54.97 370 ARG A N 1
ATOM 3005 C CA . ARG A 1 370 ? 32.787 -16.300 1.200 1.00 54.97 370 ARG A CA 1
ATOM 3006 C C . ARG A 1 370 ? 31.615 -16.905 1.968 1.00 54.97 370 ARG A C 1
ATOM 3008 O O . ARG A 1 370 ? 30.512 -16.364 1.942 1.00 54.97 370 ARG A O 1
ATOM 3015 N N . ALA A 1 371 ? 31.889 -17.948 2.750 1.00 51.00 371 ALA A N 1
ATOM 3016 C CA . ALA A 1 371 ? 30.983 -18.403 3.797 1.00 51.00 371 ALA A CA 1
ATOM 3017 C C . ALA A 1 371 ? 30.881 -17.314 4.880 1.00 51.00 371 ALA A C 1
ATOM 3019 O O . ALA A 1 371 ? 31.785 -17.137 5.694 1.00 51.00 371 ALA A O 1
ATOM 3020 N N . VAL A 1 372 ? 29.794 -16.547 4.872 1.00 49.16 372 VAL A N 1
ATOM 3021 C CA . VAL A 1 372 ? 29.450 -15.648 5.982 1.00 49.16 372 VAL A CA 1
ATOM 3022 C C . VAL A 1 372 ? 28.688 -16.487 7.015 1.00 49.16 372 VAL A C 1
ATOM 3024 O O . VAL A 1 372 ? 27.777 -17.212 6.599 1.00 49.16 372 VAL A O 1
ATOM 3027 N N . PRO A 1 373 ? 29.008 -16.419 8.324 1.00 52.12 373 PRO A N 1
ATOM 3028 C CA . PRO A 1 373 ? 28.287 -17.161 9.356 1.00 52.12 373 PRO A CA 1
ATOM 3029 C C . PRO A 1 373 ? 26.770 -16.976 9.225 1.00 52.12 373 PRO A C 1
ATOM 3031 O O . PRO A 1 373 ? 26.292 -15.890 8.883 1.00 52.12 373 PRO A O 1
ATOM 3034 N N . ALA A 1 374 ? 25.998 -18.035 9.472 1.00 47.53 374 ALA A N 1
ATOM 3035 C CA . ALA A 1 374 ? 24.549 -17.912 9.581 1.00 47.53 374 ALA A CA 1
ATOM 3036 C C . ALA A 1 374 ? 24.227 -16.868 10.663 1.00 47.53 374 ALA A C 1
ATOM 3038 O O . ALA A 1 374 ? 24.730 -16.980 11.784 1.00 47.53 374 ALA A O 1
ATOM 3039 N N . MET A 1 375 ? 23.424 -15.852 10.325 1.00 38.69 375 MET A N 1
ATOM 3040 C CA . MET A 1 375 ? 22.900 -14.915 11.316 1.00 38.69 375 MET A CA 1
ATOM 3041 C C . MET A 1 375 ? 22.009 -15.728 12.255 1.00 38.69 375 MET A C 1
ATOM 3043 O O . MET A 1 375 ? 20.930 -16.174 11.874 1.00 38.69 375 MET A O 1
ATOM 3047 N N . ARG A 1 376 ? 22.506 -16.003 13.461 1.00 44.47 376 ARG A N 1
ATOM 3048 C CA . ARG A 1 376 ? 21.707 -16.611 14.518 1.00 44.47 376 ARG A CA 1
ATOM 3049 C C . ARG A 1 376 ? 20.952 -15.476 15.185 1.00 44.47 376 ARG A C 1
ATOM 3051 O O . ARG A 1 376 ? 21.546 -14.722 15.949 1.00 44.47 376 ARG A O 1
ATOM 3058 N N . PHE A 1 377 ? 19.665 -15.347 14.889 1.00 43.84 377 PHE A N 1
ATOM 3059 C CA . PHE A 1 377 ? 18.795 -14.616 15.796 1.00 43.84 377 PHE A CA 1
ATOM 3060 C C . PHE A 1 377 ? 18.780 -15.402 17.107 1.00 43.84 377 PHE A C 1
ATOM 3062 O O . PHE A 1 377 ? 18.446 -16.588 17.120 1.00 43.84 377 PHE A O 1
ATOM 3069 N N . ALA A 1 378 ? 19.235 -14.776 18.191 1.00 40.50 378 ALA A N 1
ATOM 3070 C CA . ALA A 1 378 ? 19.022 -15.324 19.517 1.00 40.50 378 ALA A CA 1
ATOM 3071 C C . ALA A 1 378 ? 17.512 -15.276 19.762 1.00 40.50 378 ALA A C 1
ATOM 3073 O O . ALA A 1 378 ? 16.939 -14.202 19.941 1.00 40.50 378 ALA A O 1
ATOM 3074 N N . TYR A 1 379 ? 16.856 -16.429 19.668 1.00 44.44 379 TYR A N 1
ATOM 3075 C CA . TYR A 1 379 ? 15.459 -16.543 20.054 1.00 44.44 379 TYR A CA 1
ATOM 3076 C C . TYR A 1 379 ? 15.359 -16.322 21.571 1.00 44.44 379 TYR A C 1
ATOM 3078 O O . TYR A 1 379 ? 16.204 -16.846 22.301 1.00 44.44 379 TYR A O 1
ATOM 3086 N N . PRO A 1 380 ? 14.362 -15.566 22.059 1.00 47.03 380 PRO A N 1
ATOM 3087 C CA . PRO A 1 380 ? 14.086 -15.480 23.489 1.00 47.03 380 PRO A CA 1
ATOM 3088 C C . PRO A 1 380 ? 13.842 -16.882 24.062 1.00 47.03 380 PRO A C 1
ATOM 3090 O O . PRO A 1 380 ? 13.143 -17.683 23.438 1.00 47.03 380 PRO A O 1
ATOM 3093 N N . GLU A 1 381 ? 14.390 -17.179 25.243 1.00 44.72 381 GLU A N 1
ATOM 3094 C CA . GLU A 1 381 ? 14.295 -18.500 25.901 1.00 44.72 381 GLU A CA 1
ATOM 3095 C C . GLU A 1 381 ? 12.846 -18.945 26.185 1.00 44.72 381 GLU A C 1
ATOM 3097 O O . GLU A 1 381 ? 12.579 -20.118 26.424 1.00 44.72 381 GLU A O 1
ATOM 3102 N N . ASN A 1 382 ? 11.901 -18.010 26.118 1.00 45.75 382 ASN A N 1
ATOM 3103 C CA . ASN A 1 382 ? 10.478 -18.160 26.397 1.00 45.75 382 ASN A CA 1
ATOM 3104 C C . ASN A 1 382 ? 9.584 -18.090 25.142 1.00 45.75 382 ASN A C 1
ATOM 3106 O O . ASN A 1 382 ? 8.370 -17.931 25.258 1.00 45.75 382 ASN A O 1
ATOM 3110 N N . ALA A 1 383 ? 10.154 -18.193 23.941 1.00 41.62 383 ALA A N 1
ATOM 3111 C CA . ALA A 1 383 ? 9.379 -18.281 22.709 1.00 41.62 383 ALA A CA 1
ATOM 3112 C C . ALA A 1 383 ? 8.550 -19.580 22.671 1.00 41.62 383 ALA A C 1
ATOM 3114 O O . ALA A 1 383 ? 9.083 -20.659 22.417 1.00 41.62 383 ALA A O 1
ATOM 3115 N N . VAL A 1 384 ? 7.237 -19.474 22.887 1.00 39.66 384 VAL A N 1
ATOM 3116 C CA . VAL A 1 384 ? 6.297 -20.583 22.679 1.00 39.66 384 VAL A CA 1
ATOM 3117 C C . VAL A 1 384 ? 6.121 -20.782 21.169 1.00 39.66 384 VAL A C 1
ATOM 3119 O O . VAL A 1 384 ? 5.843 -19.834 20.430 1.00 39.66 384 VAL A O 1
ATOM 3122 N N . PHE A 1 385 ? 6.354 -22.002 20.692 1.00 46.56 385 PHE A N 1
ATOM 3123 C CA . PHE A 1 385 ? 6.119 -22.401 19.305 1.00 46.56 385 PHE A CA 1
ATOM 3124 C C . PHE A 1 385 ? 4.848 -23.252 19.249 1.00 46.56 385 PHE A C 1
ATOM 3126 O O . PHE A 1 385 ? 4.817 -24.291 19.909 1.00 46.56 385 PHE A O 1
ATOM 3133 N N . PRO A 1 386 ? 3.839 -22.894 18.443 1.00 40.66 386 PRO A N 1
ATOM 3134 C CA . PRO A 1 386 ? 2.781 -23.814 18.074 1.00 40.66 386 PRO A CA 1
ATOM 3135 C C . PRO A 1 386 ? 3.108 -24.420 16.704 1.00 40.66 386 PRO A C 1
ATOM 3137 O O . PRO A 1 386 ? 2.393 -24.215 15.737 1.00 40.66 386 PRO A O 1
ATOM 3140 N N . VAL A 1 387 ? 4.208 -25.168 16.593 1.00 38.50 387 VAL A N 1
ATOM 3141 C CA . VAL A 1 387 ? 4.390 -26.086 15.461 1.00 38.50 387 VAL A CA 1
ATOM 3142 C C . VAL A 1 387 ? 4.960 -27.372 16.026 1.00 38.50 387 VAL A C 1
ATOM 3144 O O . VAL A 1 387 ? 6.018 -27.366 16.656 1.00 38.50 387 VAL A O 1
ATOM 3147 N N . ALA A 1 388 ? 4.200 -28.451 15.864 1.00 40.03 388 ALA A N 1
ATOM 3148 C CA . ALA A 1 388 ? 4.558 -29.779 16.324 1.00 40.03 388 ALA A CA 1
ATOM 3149 C C . ALA A 1 388 ? 6.006 -30.135 15.940 1.00 40.03 388 ALA A C 1
ATOM 3151 O O . ALA A 1 388 ? 6.449 -29.913 14.817 1.00 40.03 388 ALA A O 1
ATOM 3152 N N . GLU A 1 389 ? 6.720 -30.652 16.936 1.00 41.09 389 GLU A N 1
ATOM 3153 C CA . GLU A 1 389 ? 8.049 -31.260 16.931 1.00 41.09 389 GLU A CA 1
ATOM 3154 C C . GLU A 1 389 ? 8.706 -31.502 15.555 1.00 41.09 389 GLU A C 1
ATOM 3156 O O . GLU A 1 389 ? 8.650 -32.587 14.987 1.00 41.09 389 GLU A O 1
ATOM 3161 N N . SER A 1 390 ? 9.496 -30.537 15.089 1.00 37.47 390 SER A N 1
ATOM 3162 C CA . SER A 1 390 ? 10.707 -30.855 14.327 1.00 37.47 390 SER A CA 1
ATOM 3163 C C . SER A 1 390 ? 11.868 -30.091 14.945 1.00 37.47 390 SER A C 1
ATOM 3165 O O . SER A 1 390 ? 12.176 -28.960 14.572 1.00 37.47 390 SER A O 1
ATOM 3167 N N . ASN A 1 391 ? 12.473 -30.695 15.966 1.00 39.78 391 ASN A N 1
ATOM 3168 C CA . ASN A 1 391 ? 13.634 -30.160 16.660 1.00 39.78 391 ASN A CA 1
ATOM 3169 C C . ASN A 1 391 ? 14.833 -30.094 15.683 1.00 39.78 391 ASN A C 1
ATOM 3171 O O . ASN A 1 391 ? 15.379 -31.142 15.328 1.00 39.78 391 ASN A O 1
ATOM 3175 N N . PRO A 1 392 ? 15.308 -28.903 15.262 1.00 40.72 392 PRO A N 1
ATOM 3176 C CA . PRO A 1 392 ? 16.390 -28.783 14.275 1.00 40.72 392 PRO A CA 1
ATOM 3177 C C . PRO A 1 392 ? 17.744 -29.303 14.786 1.00 40.72 392 PRO A C 1
ATOM 3179 O O . PRO A 1 392 ? 18.706 -29.405 14.024 1.00 40.72 392 PRO A O 1
ATOM 3182 N N . SER A 1 393 ? 17.844 -29.628 16.080 1.00 40.88 393 SER A N 1
ATOM 3183 C CA . SER A 1 393 ? 19.064 -30.156 16.696 1.00 40.88 393 SER A CA 1
ATOM 3184 C C . SER A 1 393 ? 19.371 -31.618 16.341 1.00 40.88 393 SER A C 1
ATOM 3186 O O . SER A 1 393 ? 20.505 -32.045 16.547 1.00 40.88 393 SER A O 1
ATOM 3188 N N . GLN A 1 394 ? 18.437 -32.369 15.742 1.00 36.72 394 GLN A N 1
ATOM 3189 C CA . GLN A 1 394 ? 18.659 -33.784 15.399 1.00 36.72 394 GLN A CA 1
ATOM 3190 C C . GLN A 1 394 ? 19.330 -34.037 14.034 1.00 36.72 394 GLN A C 1
ATOM 3192 O O . GLN A 1 394 ? 19.705 -35.169 13.753 1.00 36.72 394 GLN A O 1
ATOM 3197 N N . ILE A 1 395 ? 19.596 -33.011 13.213 1.00 38.97 395 ILE A N 1
ATOM 3198 C CA . ILE A 1 395 ? 20.285 -33.170 11.907 1.00 38.97 395 ILE A CA 1
ATOM 3199 C C . ILE A 1 395 ? 21.827 -33.069 12.047 1.00 38.97 395 ILE A C 1
ATOM 3201 O O . ILE A 1 395 ? 22.563 -32.933 11.074 1.00 38.97 395 ILE A O 1
ATOM 3205 N N . ARG A 1 396 ? 22.379 -33.134 13.269 1.00 43.12 396 ARG A N 1
ATOM 3206 C CA . ARG A 1 396 ? 23.837 -33.060 13.502 1.00 43.12 396 ARG A CA 1
ATOM 3207 C C . ARG A 1 396 ? 24.387 -34.206 14.350 1.00 43.12 396 ARG A C 1
ATOM 3209 O O . ARG A 1 396 ? 24.921 -33.999 15.433 1.00 43.12 396 ARG A O 1
ATOM 3216 N N . SER A 1 397 ? 24.370 -35.395 13.776 1.00 39.44 397 SER A N 1
ATOM 3217 C CA . SER A 1 397 ? 25.390 -36.428 13.982 1.00 39.44 397 SER A CA 1
ATOM 3218 C C . SER A 1 397 ? 25.442 -37.183 12.658 1.00 39.44 397 SER A C 1
ATOM 3220 O O . SER A 1 397 ? 24.453 -37.786 12.277 1.00 39.44 397 SER A O 1
ATOM 3222 N N . GLU A 1 398 ? 26.449 -37.022 11.812 1.00 37.44 398 GLU A N 1
ATOM 3223 C CA . GLU A 1 398 ? 27.762 -37.634 11.972 1.00 37.44 398 GLU A CA 1
ATOM 3224 C C . GLU A 1 398 ? 28.792 -36.857 11.132 1.00 37.44 398 GLU A C 1
ATOM 3226 O O . GLU A 1 398 ? 28.688 -36.766 9.912 1.00 37.44 398 GLU A O 1
ATOM 3231 N N . GLN A 1 399 ? 29.825 -36.314 11.774 1.00 37.59 399 GLN A N 1
ATOM 3232 C CA . GLN A 1 399 ? 31.109 -36.105 11.108 1.00 37.59 399 GLN A CA 1
ATOM 3233 C C . GLN A 1 399 ? 32.182 -36.818 11.935 1.00 37.59 399 GLN A C 1
ATOM 3235 O O . GLN A 1 399 ? 32.256 -36.590 13.147 1.00 37.59 399 GLN A O 1
ATOM 3240 N N . PRO A 1 400 ? 33.006 -37.686 11.325 1.00 35.88 400 PRO A N 1
ATOM 3241 C CA . PRO A 1 400 ? 34.056 -38.382 12.047 1.00 35.88 400 PRO A CA 1
ATOM 3242 C C . PRO A 1 400 ? 35.127 -37.384 12.499 1.00 35.88 400 PRO A C 1
ATOM 3244 O O . PRO A 1 400 ? 35.643 -36.583 11.715 1.00 35.88 400 PRO A O 1
ATOM 3247 N N . LYS A 1 401 ? 35.461 -37.439 13.793 1.00 36.84 401 LYS A N 1
ATOM 3248 C CA . LYS A 1 401 ? 36.581 -36.703 14.385 1.00 36.84 401 LYS A CA 1
ATOM 3249 C C . LYS A 1 401 ? 37.871 -37.095 13.659 1.00 36.84 401 LYS A C 1
ATOM 3251 O O . LYS A 1 401 ? 38.280 -38.249 13.720 1.00 36.84 401 LYS A O 1
ATOM 3256 N N . LYS A 1 402 ? 38.525 -36.132 13.006 1.00 40.28 402 LYS A N 1
ATOM 3257 C CA . LYS A 1 402 ? 39.920 -36.278 12.574 1.00 40.28 402 LYS A CA 1
ATOM 3258 C C . LYS A 1 402 ? 40.811 -36.345 13.813 1.00 40.28 402 LYS A C 1
ATOM 3260 O O . LYS A 1 402 ? 40.864 -35.390 14.585 1.00 40.28 402 LYS A O 1
ATOM 3265 N N . GLU A 1 403 ? 41.495 -37.470 13.982 1.00 35.91 403 GLU A N 1
ATOM 3266 C CA . GLU A 1 403 ? 42.588 -37.633 14.936 1.00 35.91 403 GLU A CA 1
ATOM 3267 C C . GLU A 1 403 ? 43.753 -36.712 14.551 1.00 35.91 403 GLU A C 1
ATOM 3269 O O . GLU A 1 403 ? 44.237 -36.713 13.418 1.00 35.91 403 GLU A O 1
ATOM 3274 N N . SER A 1 404 ? 44.187 -35.889 15.500 1.00 39.00 404 SER A N 1
ATOM 3275 C CA . SER A 1 404 ? 45.393 -35.075 15.397 1.00 39.00 404 SER A CA 1
ATOM 3276 C C . SER A 1 404 ? 46.623 -35.933 15.700 1.00 39.00 404 SER A C 1
ATOM 3278 O O . SER A 1 404 ? 46.747 -36.458 16.806 1.00 39.00 404 SER A O 1
ATOM 3280 N N . ALA A 1 405 ? 47.540 -36.042 14.738 1.00 37.47 405 ALA A N 1
ATOM 3281 C CA . ALA A 1 405 ? 48.859 -36.636 14.939 1.00 37.47 405 ALA A CA 1
ATOM 3282 C C . ALA A 1 405 ? 49.736 -35.760 15.866 1.00 37.47 405 ALA A C 1
ATOM 3284 O O . ALA A 1 405 ? 49.605 -34.531 15.845 1.00 37.47 405 ALA A O 1
ATOM 3285 N N . PRO A 1 406 ? 50.635 -36.358 16.670 1.00 42.03 406 PRO A N 1
ATOM 3286 C CA . PRO A 1 406 ? 51.484 -35.616 17.590 1.00 42.03 406 PRO A CA 1
ATOM 3287 C C . PRO A 1 406 ? 52.660 -34.948 16.867 1.00 42.03 406 PRO A C 1
ATOM 3289 O O . PRO A 1 406 ? 53.298 -35.523 15.988 1.00 42.03 406 PRO A O 1
ATOM 3292 N N . SER A 1 407 ? 52.948 -33.723 17.298 1.00 40.22 407 SER A N 1
ATOM 3293 C CA . SER A 1 407 ? 54.147 -32.954 16.971 1.00 40.22 407 SER A CA 1
ATOM 3294 C C . SER A 1 407 ? 55.408 -33.678 17.458 1.00 40.22 407 SER A C 1
ATOM 3296 O O . SER A 1 407 ? 55.534 -33.971 18.648 1.00 40.22 407 SER A O 1
ATOM 3298 N N . SER A 1 408 ? 56.349 -33.933 16.548 1.00 40.44 408 SER A N 1
ATOM 3299 C CA . SER A 1 408 ? 57.737 -34.262 16.872 1.00 40.44 408 SER A CA 1
ATOM 3300 C C . SER A 1 408 ? 58.655 -33.150 16.374 1.00 40.44 408 SER A C 1
ATOM 3302 O O . SER A 1 408 ? 58.587 -32.747 15.215 1.00 40.44 408 SER A O 1
ATOM 3304 N N . ALA A 1 409 ? 59.503 -32.686 17.286 1.00 38.88 409 ALA A N 1
ATOM 3305 C CA . ALA A 1 409 ? 60.535 -31.682 17.100 1.00 38.88 409 ALA A CA 1
ATOM 3306 C C . ALA A 1 409 ? 61.594 -32.062 16.050 1.00 38.88 409 ALA A C 1
ATOM 3308 O O . ALA A 1 409 ? 62.058 -33.203 16.039 1.00 38.88 409 ALA A O 1
ATOM 3309 N N . GLN A 1 410 ? 6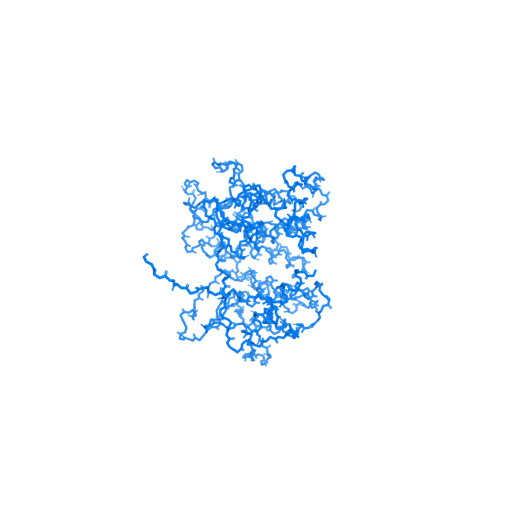2.033 -31.073 15.266 1.00 41.00 410 GLN A N 1
ATOM 3310 C CA . GLN A 1 410 ? 63.416 -30.572 15.201 1.00 41.00 410 GLN A CA 1
ATOM 3311 C C . GLN A 1 410 ? 63.453 -29.233 14.467 1.00 41.00 410 GLN A C 1
ATOM 3313 O O . GLN A 1 410 ? 62.723 -29.100 13.460 1.00 41.00 410 GLN A O 1
#

Foldseek 3Di:
DVVLVVLVVVLLVQVVFKDWDQLPPPRHIAIFGADPQWTFLQRLLVSLVSVLVSCVVPVDCPCVVVNVNSLVVLVSQADPQQDGDGTDGDPPDPCVVPDALLCSLSSLLSLLSNCVSVVHCVSNPSVVSNCVVVLVVVVVLQVQFDCPDDPLGGDHDPVSLRNLLRNQLSLLSSLLSCCVVPVDLVSLVSLLVSLVSQCSRFADDPVRPPDLLRHLFGDSDRPAARFLSSLSSLNSLLSNLLSCVPRPVVCNVVSLVSSLRNLVNQVVQAQDLVRQLVDLASVVRHRFGAGHPPGRDGDPSSSVSSVSSVVSSLVSLVVDPPDDPCSNVVDDDPRRVLRVVLVVQCVVCVVVVPPVSNQVSDRPSTHRPDDDDDPDDPDPPPSDDPDPDDDVVVVDDDDDDDDDDDDDDD

Radius of gyration: 24.44 Å; Cα contacts (8 Å, |Δi|>4): 544; chains: 1; bounding box: 85×66×56 Å

Secondary structure (DSSP, 8-state):
-HHHHHHHHHHHHHHTTEEEEE-TTT--EEEEE-BTTB-BHHHHHHHHHHHHHHHHHHT--TTHHHHHHHHHHHHHTB-TTSPBPSB---TTSTTTT---TTSHHHHHHHHHHHHHHHT-GGGGTTHHHHHHHHHHHHHHHHTT-BTTSSSSSSBPPHHHHHHHHHHHHHHHHHHHHHHHHH--HHHHHHHHHHHHHHHHHHB--TTT-SSGGGTT-B-SSTTSPSBTHHHHHHHHHHHHHHHHHHH-GGGHHHHHHHHHHHHHHHHHHB--TTT-TT-S-HHHHTT-BEEETTEEEE-HHHHHHHHHHHHHHHHHHHH-TTS-HHHHH-PPPHHHHHHHHHHHHHHHHHHHT-HHHHHHTS-TT-S-SS-PPP------TT----S----GGGG----PPPPPPPP---

Sequence (410 aa):
MDFLDGARRALDFTQRFLVTEPDPASGEPMAYYTFNSNQKLGTVVVNLLGIIDLARATDSQEWDEQLKQMGRFILFMQEDNGKFNGYHVSKEHSYYGMQNDIVPGEAALALVYLAEYFDDDQWIATLPTYFDYYRPWYAERSAKADHTAPWPKYTYDNDTRLELVQFGPWTVMAANAYHRRTGDEEAAAFGLEIARWMIETYEWTEETAPYPDYIGGYYKLPDELPAMQAFCYAEGVAAAYQLALRFRPESAAYFEQHTRESMRFGLQMQYNDFSTYAFSRPDQVDGGIRYSMNETKVRIDYVHHGLSAMYQWVKAAESDATLAAEIREGPMTPIQSQRLERLERLRAAREAGDVEAIDQAMPPWGSARRAVPAMRFAYPENAVFPVAESNPSQIRSEQPKKESAPSSAQ

pLDDT: mean 87.64, std 16.73, range [35.88, 98.81]

Mean predicted aligned error: 7.79 Å

Solvent-accessible surface area (backbone atoms only — not comparable to full-atom values): 22649 Å² total; per-residue (Å²): 111,69,66,63,53,48,51,50,54,52,47,60,57,52,58,76,29,58,45,75,47,60,37,89,88,80,61,49,66,19,33,44,46,52,56,95,81,43,26,46,46,57,62,39,34,56,49,48,51,52,48,52,55,50,24,66,75,63,78,47,70,90,51,51,69,57,49,51,14,34,49,46,35,55,56,70,35,39,45,97,64,29,50,53,53,36,54,71,50,55,88,87,40,92,56,43,91,51,86,45,57,43,38,45,17,45,48,51,30,40,27,39,51,48,16,66,72,69,74,36,64,77,57,45,68,59,48,64,39,29,52,66,42,49,50,60,56,45,55,63,53,65,69,58,41,35,81,80,46,74,78,57,46,46,44,54,60,72,67,64,42,59,40,45,67,43,23,42,22,30,33,13,38,19,18,32,51,41,25,72,76,70,63,44,60,66,50,36,51,50,17,46,51,46,33,48,48,50,46,75,40,35,44,23,38,90,90,69,34,95,43,82,84,37,28,27,19,16,52,86,46,91,90,46,66,42,28,44,65,22,23,48,45,25,34,9,23,14,27,28,20,46,35,18,61,76,79,40,55,91,51,18,65,60,31,43,50,56,27,51,32,21,45,55,28,46,61,69,43,31,30,38,87,83,67,29,81,87,46,57,52,35,81,81,43,50,70,37,23,34,41,28,86,90,37,86,53,67,50,70,67,42,37,47,30,42,50,48,17,48,49,42,37,51,59,32,48,74,70,38,87,82,59,54,64,70,69,70,64,51,78,74,49,73,68,56,47,54,49,51,55,34,52,52,45,30,50,53,18,60,76,68,67,36,65,66,51,35,59,71,37,42,51,93,84,54,74,57,89,52,91,69,79,81,86,74,77,82,72,64,97,78,69,82,74,96,64,85,89,72,69,80,75,73,83,73,81,87,78,85,79,80,82,80,78,82,90,76,91,132